Protein AF-A0A4Q4VJZ0-F1 (afdb_monomer_lite)

Structure (mmCIF, N/CA/C/O backbone):
data_AF-A0A4Q4VJZ0-F1
#
_entry.id   AF-A0A4Q4VJZ0-F1
#
loop_
_atom_site.group_PDB
_atom_site.id
_atom_site.type_symbol
_atom_site.label_atom_id
_atom_site.label_alt_id
_atom_site.label_comp_id
_atom_site.label_asym_id
_atom_site.label_entity_id
_atom_site.label_seq_id
_atom_site.pdbx_PDB_ins_code
_atom_site.Cartn_x
_atom_site.Cartn_y
_atom_site.Cartn_z
_atom_site.occupancy
_atom_site.B_iso_or_equiv
_atom_site.auth_seq_id
_atom_site.auth_comp_id
_atom_site.auth_asym_id
_atom_site.auth_atom_id
_atom_site.pdbx_PDB_model_num
ATOM 1 N N . MET A 1 1 ? 19.215 -9.468 17.886 1.00 50.19 1 MET A N 1
ATOM 2 C CA . MET A 1 1 ? 20.339 -9.297 16.937 1.00 50.19 1 MET A CA 1
ATOM 3 C C . MET A 1 1 ? 19.944 -9.729 15.526 1.00 50.19 1 MET A C 1
ATOM 5 O O . MET A 1 1 ? 20.348 -9.050 14.599 1.00 50.19 1 MET A O 1
ATOM 9 N N . GLU A 1 2 ? 19.084 -10.741 15.378 1.00 61.94 2 GLU A N 1
ATOM 10 C CA . GLU A 1 2 ? 18.532 -11.254 14.103 1.00 61.94 2 GLU A CA 1
ATOM 11 C C . GLU A 1 2 ? 18.002 -10.161 13.149 1.00 61.94 2 GLU A C 1
ATOM 13 O O . GLU A 1 2 ? 18.536 -9.968 12.063 1.00 61.94 2 GLU A O 1
ATOM 18 N N . ALA A 1 3 ? 17.083 -9.293 13.592 1.00 69.69 3 ALA A N 1
ATOM 19 C CA . ALA A 1 3 ? 16.514 -8.253 12.718 1.00 69.69 3 ALA A CA 1
ATOM 20 C C . ALA A 1 3 ? 17.548 -7.313 12.049 1.00 69.69 3 ALA A C 1
ATOM 22 O O . ALA A 1 3 ? 17.304 -6.815 10.951 1.00 69.69 3 ALA A O 1
ATOM 23 N N . LEU A 1 4 ? 18.707 -7.069 12.676 1.00 74.75 4 LEU A N 1
ATOM 24 C CA . LEU A 1 4 ? 19.765 -6.239 12.086 1.00 74.75 4 LEU A CA 1
ATOM 25 C C . LEU A 1 4 ? 20.526 -6.979 10.976 1.00 74.75 4 LEU A C 1
ATOM 27 O O . LEU A 1 4 ? 20.904 -6.349 9.987 1.00 74.75 4 LEU A O 1
ATOM 31 N N . ALA A 1 5 ? 20.710 -8.296 11.105 1.00 78.88 5 ALA A N 1
ATOM 32 C CA . ALA A 1 5 ? 21.347 -9.127 10.085 1.00 78.88 5 ALA A CA 1
ATOM 33 C C . ALA A 1 5 ? 20.472 -9.220 8.826 1.00 78.88 5 ALA A C 1
ATOM 35 O O . ALA A 1 5 ? 20.956 -8.971 7.721 1.00 78.88 5 ALA A O 1
ATOM 36 N N . ALA A 1 6 ? 19.164 -9.454 8.992 1.00 78.38 6 ALA A N 1
ATOM 37 C CA . ALA A 1 6 ? 18.200 -9.475 7.890 1.00 78.38 6 ALA A CA 1
ATOM 38 C C . ALA A 1 6 ? 18.147 -8.144 7.115 1.00 78.38 6 ALA A C 1
ATOM 40 O O . ALA A 1 6 ? 18.124 -8.123 5.880 1.00 78.38 6 ALA A O 1
ATOM 41 N N . VAL A 1 7 ? 18.157 -7.015 7.836 1.00 81.56 7 VAL A N 1
ATOM 42 C CA . VAL A 1 7 ? 18.164 -5.670 7.238 1.00 81.56 7 VAL A CA 1
ATOM 43 C C . VAL A 1 7 ? 19.480 -5.397 6.510 1.00 81.56 7 VAL A C 1
ATOM 45 O O . VAL A 1 7 ? 19.458 -4.878 5.394 1.00 81.56 7 VAL A O 1
ATOM 48 N N . SER A 1 8 ? 20.615 -5.782 7.102 1.00 83.62 8 SER A N 1
ATOM 49 C CA . SER A 1 8 ? 21.936 -5.655 6.476 1.00 83.62 8 SER A CA 1
ATOM 50 C C . SER A 1 8 ? 22.020 -6.455 5.171 1.00 83.62 8 SER A C 1
ATOM 52 O O . SER A 1 8 ? 22.362 -5.898 4.126 1.00 83.62 8 SER A O 1
ATOM 54 N N . LEU A 1 9 ? 21.598 -7.727 5.189 1.00 85.81 9 LEU A N 1
ATOM 55 C CA . LEU A 1 9 ? 21.562 -8.572 3.994 1.00 85.81 9 LEU A CA 1
ATOM 56 C C . LEU A 1 9 ? 20.649 -7.974 2.913 1.00 85.81 9 LEU A C 1
ATOM 58 O O . LEU A 1 9 ? 21.052 -7.863 1.756 1.00 85.81 9 LEU A O 1
ATOM 62 N N . SER A 1 10 ? 19.443 -7.542 3.289 1.00 85.81 10 SER A N 1
ATOM 63 C CA . SER A 1 10 ? 18.483 -6.930 2.361 1.00 85.81 10 SER A CA 1
ATOM 64 C C . SER A 1 10 ? 19.037 -5.658 1.710 1.00 85.81 10 SER A C 1
ATOM 66 O O . SER A 1 10 ? 18.861 -5.446 0.510 1.00 85.81 10 SER A O 1
ATOM 68 N N . SER A 1 11 ? 19.750 -4.831 2.482 1.00 85.50 11 SER A N 1
ATOM 69 C CA . SER A 1 11 ? 20.430 -3.630 1.986 1.00 85.50 11 SER A CA 1
ATOM 70 C C . SER A 1 11 ? 21.522 -3.979 0.971 1.00 85.50 11 SER A C 1
ATOM 72 O O . SER A 1 11 ? 21.558 -3.403 -0.117 1.00 85.50 11 SER A O 1
ATOM 74 N N . ASN A 1 12 ? 22.360 -4.973 1.276 1.00 86.06 12 ASN A N 1
ATOM 75 C CA . ASN A 1 12 ? 23.424 -5.426 0.377 1.00 86.06 12 ASN A CA 1
ATOM 76 C C . ASN A 1 12 ? 22.858 -6.002 -0.935 1.00 86.06 12 ASN A C 1
ATOM 78 O O . ASN A 1 12 ? 23.369 -5.694 -2.013 1.00 86.06 12 ASN A O 1
ATOM 82 N N . ILE A 1 13 ? 21.767 -6.778 -0.871 1.00 86.94 13 ILE A N 1
ATOM 83 C CA . ILE A 1 13 ? 21.063 -7.293 -2.059 1.00 86.94 13 ILE A CA 1
ATOM 84 C C . ILE A 1 13 ? 20.505 -6.137 -2.900 1.00 86.94 13 ILE A C 1
ATOM 86 O O . ILE A 1 13 ? 20.651 -6.138 -4.122 1.00 86.94 13 ILE A O 1
ATOM 90 N N . LEU A 1 14 ? 19.891 -5.129 -2.273 1.00 88.06 14 LEU A N 1
ATOM 91 C CA . LEU A 1 14 ? 19.344 -3.981 -2.995 1.00 88.06 14 LEU A CA 1
ATOM 92 C C . LEU A 1 14 ? 20.443 -3.180 -3.709 1.00 88.06 14 LEU A C 1
ATOM 94 O O . LEU A 1 14 ? 20.309 -2.894 -4.900 1.00 88.06 14 LEU A O 1
ATOM 98 N N . GLN A 1 15 ? 21.543 -2.877 -3.013 1.00 87.38 15 GLN A N 1
ATOM 99 C CA . GLN A 1 15 ? 22.700 -2.187 -3.596 1.00 87.38 15 GLN A CA 1
ATOM 100 C C . GLN A 1 15 ? 23.282 -2.972 -4.777 1.00 87.38 15 GLN A C 1
ATOM 102 O O . GLN A 1 15 ? 23.584 -2.392 -5.823 1.00 87.38 15 GLN A O 1
ATOM 107 N N . PHE A 1 16 ? 23.375 -4.300 -4.649 1.00 88.44 16 PHE A N 1
ATOM 108 C CA . PHE A 1 16 ? 23.812 -5.173 -5.735 1.00 88.44 16 PHE A CA 1
ATOM 109 C C . PHE A 1 16 ? 22.909 -5.045 -6.966 1.00 88.44 16 PHE A C 1
ATOM 111 O O . PHE A 1 16 ? 23.404 -4.876 -8.086 1.00 88.44 16 PHE A O 1
ATOM 118 N N . VAL A 1 17 ? 21.589 -5.113 -6.768 1.00 86.88 17 VAL A N 1
ATOM 119 C CA . VAL A 1 17 ? 20.608 -5.031 -7.857 1.00 86.88 17 VAL A CA 1
ATOM 120 C C . VAL A 1 17 ? 20.691 -3.679 -8.567 1.00 86.88 17 VAL A C 1
ATOM 122 O O . VAL A 1 17 ? 20.688 -3.627 -9.798 1.00 86.88 17 VAL A O 1
ATOM 125 N N . GLU A 1 18 ? 20.807 -2.583 -7.816 1.00 85.94 18 GLU A N 1
ATOM 126 C CA . GLU A 1 18 ? 20.895 -1.229 -8.373 1.00 85.94 18 GLU A CA 1
ATOM 127 C C . GLU A 1 18 ? 22.180 -1.003 -9.174 1.00 85.94 18 GLU A C 1
ATOM 129 O O . GLU A 1 18 ? 22.124 -0.491 -10.298 1.00 85.94 18 GLU A O 1
ATOM 134 N N . LEU A 1 19 ? 23.331 -1.426 -8.645 1.00 84.00 19 LEU A N 1
ATOM 135 C CA . LEU A 1 19 ? 24.601 -1.302 -9.360 1.00 84.00 19 LEU A CA 1
ATOM 136 C C . LEU A 1 19 ? 24.663 -2.191 -10.596 1.00 84.00 19 LEU A C 1
ATOM 138 O O . LEU A 1 19 ? 25.132 -1.740 -11.640 1.00 84.00 19 LEU A O 1
ATOM 142 N N . SER A 1 20 ? 24.156 -3.420 -10.513 1.00 82.50 20 SER A N 1
ATOM 143 C CA . SER A 1 20 ? 24.105 -4.326 -11.661 1.00 82.50 20 SER A CA 1
ATOM 144 C C . SER A 1 20 ? 23.205 -3.765 -12.763 1.00 82.50 20 SER A C 1
ATOM 146 O O . SER A 1 20 ? 23.587 -3.765 -13.931 1.00 82.50 20 SER A O 1
ATOM 148 N N . ALA A 1 21 ? 22.051 -3.190 -12.406 1.00 85.94 21 ALA A N 1
ATOM 149 C CA . ALA A 1 21 ? 21.174 -2.526 -13.367 1.00 85.94 21 ALA A CA 1
ATOM 150 C C . ALA A 1 21 ? 21.845 -1.300 -14.011 1.00 85.94 21 ALA A C 1
ATOM 152 O O . ALA A 1 21 ? 21.713 -1.084 -15.218 1.00 85.94 21 ALA A O 1
ATOM 153 N N . LYS A 1 22 ? 22.593 -0.506 -13.231 1.00 84.12 22 LYS A N 1
ATOM 154 C CA . LYS A 1 22 ? 23.374 0.624 -13.754 1.00 84.12 22 LYS A CA 1
ATOM 155 C C . LYS A 1 22 ? 24.447 0.147 -14.733 1.00 84.12 22 LYS A C 1
ATOM 157 O O . LYS A 1 22 ? 24.544 0.687 -15.829 1.00 84.12 22 LYS A O 1
ATOM 162 N N . LEU A 1 23 ? 25.190 -0.896 -14.372 1.00 82.25 23 LEU A N 1
ATOM 163 C CA . LEU A 1 23 ? 26.226 -1.485 -15.212 1.00 82.25 23 LEU A CA 1
ATOM 164 C C . LEU A 1 23 ? 25.656 -1.980 -16.554 1.00 82.25 23 LEU A C 1
ATOM 166 O O . LEU A 1 23 ? 26.215 -1.680 -17.611 1.00 82.25 23 LEU A O 1
ATOM 170 N N . VAL A 1 24 ? 24.522 -2.686 -16.523 1.00 83.00 24 VAL A N 1
ATOM 171 C CA . VAL A 1 24 ? 23.835 -3.167 -17.732 1.00 83.00 24 VAL A CA 1
ATOM 172 C C . VAL A 1 24 ? 23.391 -2.006 -18.625 1.00 83.00 24 VAL A C 1
ATOM 174 O O . VAL A 1 24 ? 23.601 -2.056 -19.838 1.00 83.00 24 VAL A O 1
ATOM 177 N N . ARG A 1 25 ? 22.834 -0.930 -18.049 1.00 82.25 25 ARG A N 1
ATOM 178 C CA . ARG A 1 25 ? 22.466 0.283 -18.805 1.00 82.25 25 ARG A CA 1
ATOM 179 C C . ARG A 1 25 ? 23.674 0.925 -19.474 1.00 82.25 25 ARG A C 1
ATOM 181 O O . ARG A 1 25 ? 23.635 1.154 -20.678 1.00 82.25 25 ARG A O 1
ATOM 188 N N . THR A 1 26 ? 24.758 1.128 -18.728 1.00 75.88 26 THR A N 1
ATOM 189 C CA . THR A 1 26 ? 25.993 1.725 -19.251 1.00 75.88 26 THR A CA 1
ATOM 190 C C . THR A 1 26 ? 26.566 0.917 -20.413 1.00 75.88 26 THR A C 1
ATOM 192 O O . THR A 1 26 ? 26.963 1.473 -21.434 1.00 75.88 26 THR A O 1
ATOM 195 N N . ALA A 1 27 ? 26.575 -0.411 -20.324 1.00 74.88 27 ALA A N 1
ATOM 196 C CA . ALA A 1 27 ? 27.044 -1.221 -21.440 1.00 74.88 27 ALA A CA 1
ATOM 197 C C . ALA A 1 27 ? 26.083 -1.233 -22.636 1.00 74.88 27 ALA A C 1
ATOM 199 O O . ALA A 1 27 ? 26.537 -1.298 -23.781 1.00 74.88 27 ALA A O 1
ATOM 200 N N . ASN A 1 28 ? 24.773 -1.134 -22.397 1.00 77.69 28 ASN A N 1
ATOM 201 C CA . ASN A 1 28 ? 23.796 -0.968 -23.468 1.00 77.69 28 ASN A CA 1
ATOM 202 C C . ASN A 1 28 ? 23.982 0.382 -24.193 1.00 77.69 28 ASN A C 1
ATOM 204 O O . ASN A 1 28 ? 23.945 0.439 -25.420 1.00 77.69 28 ASN A O 1
ATOM 208 N N . GLU A 1 29 ? 24.280 1.458 -23.466 1.00 75.12 29 GLU A N 1
ATOM 209 C CA . GLU A 1 29 ? 24.627 2.769 -24.036 1.00 75.12 29 GLU A CA 1
ATOM 210 C C . GLU A 1 29 ? 25.934 2.711 -24.847 1.00 75.12 29 GLU A C 1
ATOM 212 O O . GLU A 1 29 ? 25.980 3.164 -25.995 1.00 75.12 29 GLU A O 1
ATOM 217 N N . LEU A 1 30 ? 26.975 2.057 -24.312 1.00 67.31 30 LEU A N 1
ATOM 218 C CA . LEU A 1 30 ? 28.241 1.815 -25.020 1.00 67.31 30 LEU A CA 1
ATOM 219 C C . LEU A 1 30 ? 28.048 0.999 -26.307 1.00 67.31 30 LEU A C 1
ATOM 221 O O . LEU A 1 30 ? 28.764 1.201 -27.300 1.00 67.31 30 LEU A O 1
ATOM 225 N N . ARG A 1 31 ? 27.077 0.078 -26.323 1.00 67.88 31 ARG A N 1
ATOM 226 C CA . ARG A 1 31 ? 26.708 -0.697 -27.510 1.00 67.88 31 ARG A CA 1
ATOM 227 C C . ARG A 1 31 ? 26.110 0.182 -28.609 1.00 67.88 31 ARG A C 1
ATOM 229 O O . ARG A 1 31 ? 26.427 -0.057 -29.771 1.00 67.88 31 ARG A O 1
ATOM 236 N N . HIS A 1 32 ? 25.331 1.202 -28.257 1.00 69.62 32 HIS A N 1
ATOM 237 C CA . HIS A 1 32 ? 24.641 2.087 -29.202 1.00 69.62 32 HIS A CA 1
ATOM 238 C C . HIS A 1 32 ? 25.454 3.315 -29.661 1.00 69.62 32 HIS A C 1
ATOM 240 O O . HIS A 1 32 ? 24.898 4.222 -30.267 1.00 69.62 32 HIS A O 1
ATOM 246 N N . ASP A 1 33 ? 26.775 3.329 -29.435 1.00 58.53 33 ASP A N 1
ATOM 247 C CA . ASP A 1 33 ? 27.683 4.409 -29.866 1.00 58.53 33 ASP A CA 1
ATOM 248 C C . ASP A 1 33 ? 27.324 5.810 -29.333 1.00 58.53 33 ASP A C 1
ATOM 250 O O . ASP A 1 33 ? 27.749 6.822 -29.889 1.00 58.53 33 ASP A O 1
ATOM 254 N N . ALA A 1 34 ? 26.642 5.885 -28.188 1.00 55.28 34 ALA A N 1
ATOM 255 C CA . ALA A 1 34 ? 26.543 7.127 -27.435 1.00 55.28 34 ALA A CA 1
ATOM 256 C C . ALA A 1 34 ? 27.911 7.416 -26.793 1.00 55.28 34 ALA A C 1
ATOM 258 O O . ALA A 1 34 ? 28.272 6.858 -25.758 1.00 55.28 34 ALA A O 1
ATOM 259 N N . SER A 1 35 ? 28.726 8.246 -27.445 1.00 50.84 35 SER A N 1
ATOM 260 C CA . SER A 1 35 ? 29.947 8.804 -26.855 1.00 50.84 35 SER A CA 1
ATOM 261 C C . SER A 1 35 ? 29.572 9.810 -25.766 1.00 50.84 35 SER A C 1
ATOM 263 O O . SER A 1 35 ? 29.655 11.016 -25.972 1.00 50.84 35 SER A O 1
ATOM 265 N N . THR A 1 36 ? 29.134 9.327 -24.607 1.00 52.28 36 THR A N 1
ATOM 266 C CA . THR A 1 36 ? 28.997 10.150 -23.405 1.00 52.28 36 THR A CA 1
ATOM 267 C C . THR A 1 36 ? 30.333 10.179 -22.666 1.00 52.28 36 THR A C 1
ATOM 269 O O . THR A 1 36 ? 30.978 9.154 -22.423 1.00 52.28 36 THR A O 1
ATOM 272 N N . SER A 1 37 ? 30.776 11.389 -22.324 1.00 48.28 37 SER A N 1
ATOM 273 C CA . SER A 1 37 ? 32.026 11.698 -21.617 1.00 48.28 37 SER A CA 1
ATOM 274 C C . SER A 1 37 ? 32.080 11.186 -20.167 1.00 48.28 37 SER A C 1
ATOM 276 O O . SER A 1 37 ? 33.060 11.442 -19.472 1.00 48.28 37 SER A O 1
ATOM 278 N N . GLU A 1 38 ? 31.055 10.457 -19.716 1.00 53.19 38 GLU A N 1
ATOM 279 C CA . GLU A 1 38 ? 30.896 9.922 -18.355 1.00 53.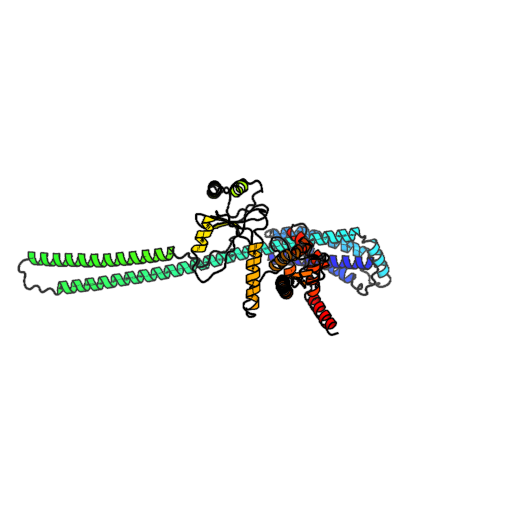19 38 GLU A CA 1
ATOM 280 C C . GLU A 1 38 ? 31.507 8.519 -18.159 1.00 53.19 38 GLU A C 1
ATOM 282 O O . GLU A 1 38 ? 31.554 8.002 -17.048 1.00 53.19 38 GLU A O 1
ATOM 287 N N . ASN A 1 39 ? 32.049 7.898 -19.209 1.00 52.66 39 ASN A N 1
ATOM 288 C CA . ASN A 1 39 ? 32.547 6.513 -19.184 1.00 52.66 39 ASN A CA 1
ATOM 289 C C . ASN A 1 39 ? 33.926 6.309 -18.508 1.00 52.66 39 ASN A C 1
ATOM 291 O O . ASN A 1 39 ? 34.631 5.341 -18.796 1.00 52.66 39 ASN A O 1
ATOM 295 N N . LYS A 1 40 ? 34.351 7.212 -17.616 1.00 54.72 40 LYS A N 1
ATOM 296 C CA . LYS A 1 40 ? 35.669 7.121 -16.955 1.00 54.72 40 LYS A CA 1
ATOM 297 C C . LYS A 1 40 ? 35.705 6.171 -15.750 1.00 54.72 40 LYS A C 1
ATOM 299 O O . LYS A 1 40 ? 36.790 5.747 -15.365 1.00 54.72 40 LYS A O 1
ATOM 304 N N . ASP A 1 41 ? 34.551 5.730 -15.250 1.00 64.62 41 ASP A N 1
ATOM 305 C CA . ASP A 1 41 ? 34.460 5.042 -13.952 1.00 64.62 41 ASP A CA 1
ATOM 306 C C . ASP A 1 41 ? 34.156 3.534 -14.036 1.00 64.62 41 ASP A C 1
ATOM 308 O O . ASP A 1 41 ? 33.715 2.928 -13.064 1.00 64.62 41 ASP A O 1
ATOM 312 N N . HIS A 1 42 ? 34.394 2.862 -15.167 1.00 65.06 42 HIS A N 1
ATOM 313 C CA . HIS A 1 42 ? 34.098 1.420 -15.275 1.00 65.06 42 HIS A CA 1
ATOM 314 C C . HIS A 1 42 ? 34.928 0.543 -14.329 1.00 65.06 42 HIS A C 1
ATOM 316 O O . HIS A 1 42 ? 34.425 -0.466 -13.836 1.00 65.06 42 HIS A O 1
ATOM 322 N N . ALA A 1 43 ? 36.177 0.933 -14.058 1.00 66.12 43 ALA A N 1
ATOM 323 C CA . ALA A 1 43 ? 37.013 0.261 -13.066 1.00 66.12 43 ALA A CA 1
ATOM 324 C C . ALA A 1 43 ? 36.428 0.421 -11.653 1.00 66.12 43 ALA A C 1
ATOM 326 O O . ALA A 1 43 ? 36.325 -0.562 -10.926 1.00 66.12 43 ALA A O 1
ATOM 327 N N . ALA A 1 44 ? 35.942 1.622 -11.319 1.00 73.81 44 ALA A N 1
ATOM 328 C CA . ALA A 1 44 ? 35.281 1.893 -10.045 1.00 73.81 44 ALA A CA 1
ATOM 329 C C . ALA A 1 44 ? 33.949 1.132 -9.911 1.00 73.81 44 ALA A C 1
ATOM 331 O O . ALA A 1 44 ? 33.642 0.612 -8.843 1.00 73.81 44 ALA A O 1
ATOM 332 N N . ILE A 1 45 ? 33.169 0.994 -10.992 1.00 71.62 45 ILE A N 1
ATOM 333 C CA . ILE A 1 45 ? 31.936 0.186 -10.986 1.00 71.62 45 ILE A CA 1
ATOM 334 C C . ILE A 1 45 ? 32.254 -1.298 -10.751 1.00 71.62 45 ILE A C 1
ATOM 336 O O . ILE A 1 45 ? 31.545 -1.955 -9.992 1.00 71.62 45 ILE A O 1
ATOM 340 N N . ALA A 1 46 ? 33.313 -1.831 -11.371 1.00 74.62 46 ALA A N 1
ATOM 341 C CA . ALA A 1 46 ? 33.731 -3.220 -11.178 1.00 74.62 46 ALA A CA 1
ATOM 342 C C . ALA A 1 46 ? 34.209 -3.490 -9.740 1.00 74.62 46 ALA A C 1
ATOM 344 O O . ALA A 1 46 ? 33.806 -4.484 -9.140 1.00 74.62 46 ALA A O 1
ATOM 345 N N . GLU A 1 47 ? 35.013 -2.586 -9.175 1.00 80.06 47 GLU A N 1
ATOM 346 C CA . GLU A 1 47 ? 35.484 -2.650 -7.784 1.00 80.06 47 GLU A CA 1
ATOM 347 C C . GLU A 1 47 ? 34.320 -2.562 -6.784 1.00 80.06 47 GLU A C 1
ATOM 349 O O . GLU A 1 47 ? 34.244 -3.323 -5.814 1.00 80.06 47 GLU A O 1
ATOM 354 N N . HIS A 1 48 ? 33.352 -1.684 -7.054 1.00 81.38 48 HIS A N 1
ATOM 355 C CA . HIS A 1 48 ? 32.168 -1.536 -6.216 1.00 81.38 48 HIS A CA 1
ATOM 356 C C . HIS A 1 48 ? 31.263 -2.778 -6.283 1.00 81.38 48 HIS A C 1
ATOM 358 O O . HIS A 1 48 ? 30.764 -3.237 -5.254 1.00 81.38 48 HIS A O 1
ATOM 364 N N . LEU A 1 49 ? 31.106 -3.376 -7.470 1.00 80.44 49 LEU A N 1
ATOM 365 C CA . LEU A 1 49 ? 30.372 -4.630 -7.646 1.00 80.44 49 LEU A CA 1
ATOM 366 C C . LEU A 1 49 ? 31.036 -5.784 -6.882 1.00 80.44 49 LEU A C 1
ATOM 368 O O . LEU A 1 49 ? 30.337 -6.564 -6.242 1.00 80.44 49 LEU A O 1
ATOM 372 N N . GLU A 1 50 ? 32.367 -5.881 -6.913 1.00 86.06 50 GLU A N 1
ATOM 373 C CA . GLU A 1 50 ? 33.131 -6.887 -6.162 1.00 86.06 50 GLU A CA 1
ATOM 374 C C . GLU A 1 50 ? 32.977 -6.699 -4.648 1.00 86.06 50 GLU A C 1
ATOM 376 O O . GLU A 1 50 ? 32.719 -7.664 -3.927 1.00 86.06 50 GLU A O 1
ATOM 381 N N . THR A 1 51 ? 33.034 -5.453 -4.173 1.00 88.44 51 THR A N 1
ATOM 382 C CA . THR A 1 51 ? 32.824 -5.110 -2.759 1.00 88.44 51 THR A CA 1
ATOM 383 C C . THR A 1 51 ? 31.441 -5.545 -2.276 1.00 88.44 51 THR A C 1
ATOM 385 O O . THR A 1 51 ? 31.325 -6.234 -1.261 1.00 88.44 51 THR A O 1
ATOM 388 N N . ILE A 1 52 ? 30.386 -5.210 -3.022 1.00 81.94 52 ILE A N 1
ATOM 389 C CA . ILE A 1 52 ? 29.016 -5.571 -2.643 1.00 81.94 52 ILE A CA 1
ATOM 390 C C . ILE A 1 52 ? 28.767 -7.072 -2.785 1.00 81.94 52 ILE A C 1
ATOM 392 O O . ILE A 1 52 ? 28.107 -7.654 -1.930 1.00 81.94 52 ILE A O 1
ATOM 396 N N . ALA A 1 53 ? 29.325 -7.732 -3.801 1.00 83.12 53 ALA A N 1
ATOM 397 C CA . ALA A 1 53 ? 29.223 -9.183 -3.947 1.00 83.12 53 ALA A CA 1
ATOM 398 C C . ALA A 1 53 ? 29.813 -9.923 -2.738 1.00 83.12 53 ALA A C 1
ATOM 400 O O . ALA A 1 53 ? 29.218 -10.881 -2.236 1.00 83.12 53 ALA A O 1
ATOM 401 N N . ASN A 1 54 ? 30.965 -9.452 -2.253 1.00 87.88 54 ASN A N 1
ATOM 402 C CA . ASN A 1 54 ? 31.596 -9.970 -1.046 1.00 87.88 54 ASN A CA 1
ATOM 403 C C . ASN A 1 54 ? 30.763 -9.653 0.201 1.00 87.88 54 ASN A C 1
ATOM 405 O O . ASN A 1 54 ? 30.621 -10.522 1.056 1.00 87.88 54 ASN A O 1
ATOM 409 N N . GLY A 1 55 ? 30.156 -8.464 0.272 1.00 86.19 55 GLY A N 1
ATOM 410 C CA . GLY A 1 55 ? 29.227 -8.086 1.339 1.00 86.19 55 GLY A CA 1
ATOM 411 C C . GLY A 1 55 ? 27.990 -8.986 1.405 1.00 86.19 55 GLY A C 1
ATOM 412 O O . GLY A 1 55 ? 27.689 -9.531 2.461 1.00 86.19 55 GLY A O 1
ATOM 413 N N . VAL A 1 56 ? 27.315 -9.224 0.272 1.00 84.50 56 VAL A N 1
ATOM 414 C CA . VAL A 1 56 ? 26.166 -10.147 0.179 1.00 84.50 56 VAL A CA 1
ATOM 415 C C . VAL A 1 56 ? 26.568 -11.553 0.626 1.00 84.50 56 VAL A C 1
ATOM 417 O O . VAL A 1 56 ? 25.849 -12.181 1.401 1.00 84.50 56 VAL A O 1
ATOM 420 N N . LYS A 1 57 ? 27.732 -12.037 0.177 1.00 89.50 57 LYS A N 1
ATOM 421 C CA . LYS A 1 57 ? 28.238 -13.363 0.545 1.00 89.50 57 LYS A CA 1
ATOM 422 C C . LYS A 1 57 ? 28.557 -13.470 2.038 1.00 89.50 57 LYS A C 1
ATOM 424 O O . LYS A 1 57 ? 28.165 -14.451 2.658 1.00 89.50 57 LYS A O 1
ATOM 429 N N . ALA A 1 58 ? 29.239 -12.477 2.608 1.00 88.38 58 ALA A N 1
ATOM 430 C CA . ALA A 1 58 ? 29.570 -12.449 4.029 1.00 88.38 58 ALA A CA 1
ATOM 431 C C . ALA A 1 58 ? 28.300 -12.433 4.892 1.00 88.38 58 ALA A C 1
ATOM 433 O O . ALA A 1 58 ? 28.163 -13.260 5.786 1.00 88.38 58 ALA A O 1
ATOM 434 N N . SER A 1 59 ? 27.327 -11.577 4.560 1.00 85.50 59 SER A N 1
ATOM 435 C CA . SER A 1 59 ? 26.046 -11.518 5.274 1.00 85.50 59 SER A CA 1
ATOM 436 C C . SER A 1 59 ? 25.249 -12.824 5.176 1.00 85.50 59 SER A C 1
ATOM 438 O O . SER A 1 59 ? 24.642 -13.243 6.156 1.00 85.50 59 SER A O 1
ATOM 440 N N . ALA A 1 60 ? 25.266 -13.500 4.022 1.00 86.81 60 ALA A N 1
ATOM 441 C CA . ALA A 1 60 ? 24.618 -14.804 3.873 1.00 86.81 60 ALA A CA 1
ATOM 442 C C . ALA A 1 60 ? 25.282 -15.880 4.754 1.00 86.81 60 ALA A C 1
ATOM 444 O O . ALA A 1 60 ? 24.588 -16.637 5.427 1.00 86.81 60 ALA A O 1
ATOM 445 N N . GLN A 1 61 ? 26.617 -15.900 4.809 1.00 88.50 61 GLN A N 1
ATOM 446 C CA . GLN A 1 61 ? 27.380 -16.837 5.642 1.00 88.50 61 GLN A CA 1
ATOM 447 C C . GLN A 1 61 ? 27.200 -16.582 7.146 1.00 88.50 61 GLN A C 1
ATOM 449 O O . GLN A 1 61 ? 27.154 -17.532 7.925 1.00 88.50 61 GLN A O 1
ATOM 454 N N . GLU A 1 62 ? 27.073 -15.319 7.563 1.00 86.38 62 GLU A N 1
ATOM 455 C CA . GLU A 1 62 ? 26.759 -14.957 8.952 1.00 86.38 62 GLU A CA 1
ATOM 456 C C . GLU A 1 62 ? 25.390 -15.501 9.382 1.00 86.38 62 GLU A C 1
ATOM 458 O O . GLU A 1 62 ? 25.259 -16.046 10.479 1.00 86.38 62 GLU A O 1
ATOM 463 N N . ILE A 1 63 ? 24.389 -15.406 8.502 1.00 82.44 63 ILE A N 1
ATOM 464 C CA . ILE A 1 63 ? 23.043 -15.936 8.748 1.00 82.44 63 ILE A CA 1
ATOM 465 C C . ILE A 1 63 ? 23.065 -17.468 8.792 1.00 82.44 63 ILE A C 1
ATOM 467 O O . ILE A 1 63 ? 22.482 -18.064 9.692 1.00 82.44 63 ILE A O 1
ATOM 471 N N . GLU A 1 64 ? 23.775 -18.120 7.872 1.00 83.62 64 GLU A N 1
ATOM 472 C CA . GLU A 1 64 ? 23.884 -19.583 7.830 1.00 83.62 64 GLU A CA 1
ATOM 473 C C . GLU A 1 64 ? 24.621 -20.153 9.060 1.00 83.62 64 GLU A C 1
ATOM 475 O O . GLU A 1 64 ? 24.216 -21.170 9.630 1.00 83.62 64 GLU A O 1
ATOM 480 N N . GLY A 1 65 ? 25.662 -19.457 9.533 1.00 82.50 65 GLY A N 1
ATOM 481 C CA . GLY A 1 65 ? 26.432 -19.828 10.722 1.00 82.50 65 GLY A CA 1
ATOM 482 C C . GLY A 1 65 ? 25.671 -19.680 12.045 1.00 82.50 65 GLY A C 1
ATOM 483 O O . GLY A 1 65 ? 25.987 -20.372 13.014 1.00 82.50 65 GLY A O 1
ATOM 484 N N . ALA A 1 66 ? 24.626 -18.850 12.100 1.00 80.75 66 ALA A N 1
ATOM 485 C CA . ALA A 1 66 ? 23.810 -18.604 13.297 1.00 80.75 66 ALA A CA 1
ATOM 486 C C . ALA A 1 66 ? 22.754 -19.705 13.585 1.00 80.75 66 ALA A C 1
ATOM 488 O O . ALA A 1 66 ? 21.764 -19.456 14.275 1.00 80.75 66 ALA A O 1
ATOM 489 N N . SER A 1 67 ? 22.988 -20.931 13.090 1.00 58.03 67 SER A N 1
ATOM 490 C CA . SER A 1 67 ? 22.090 -22.093 12.905 1.00 58.03 67 SER A CA 1
ATOM 491 C C . SER A 1 67 ? 21.050 -22.442 13.994 1.00 58.03 67 SER A C 1
ATOM 493 O O . SER A 1 67 ? 20.161 -23.247 13.710 1.00 58.03 67 SER A O 1
ATOM 495 N N . ALA A 1 68 ? 21.104 -21.897 15.210 1.00 67.69 68 ALA A N 1
ATOM 496 C CA . ALA A 1 68 ? 20.142 -22.201 16.275 1.00 67.69 68 ALA A CA 1
ATOM 497 C C . ALA A 1 68 ? 18.954 -21.219 16.374 1.00 67.69 68 ALA A C 1
ATOM 499 O O . ALA A 1 68 ? 17.941 -21.588 16.965 1.00 67.69 68 ALA A O 1
ATOM 500 N N . ALA A 1 69 ? 19.041 -20.009 15.804 1.00 71.62 69 ALA A N 1
ATOM 501 C CA . ALA A 1 69 ? 18.023 -18.961 15.999 1.00 71.62 69 ALA A CA 1
ATOM 502 C C . ALA A 1 69 ? 17.625 -18.192 14.722 1.00 71.62 69 ALA A C 1
ATOM 504 O O . ALA A 1 69 ? 16.979 -17.156 14.802 1.00 71.62 69 ALA A O 1
ATOM 505 N N . VAL A 1 70 ? 17.985 -18.695 13.538 1.00 75.44 70 VAL A N 1
ATOM 506 C CA . VAL A 1 70 ? 17.684 -18.010 12.270 1.00 75.44 70 VAL A CA 1
ATOM 507 C C . VAL A 1 70 ? 16.178 -17.991 12.023 1.00 75.44 70 VAL A C 1
ATOM 509 O O . VAL A 1 70 ? 15.543 -19.054 11.940 1.00 75.44 70 VAL A O 1
ATOM 512 N N . SER A 1 71 ? 15.620 -16.791 11.873 1.00 79.06 71 SER A N 1
ATOM 513 C CA . SER A 1 71 ? 14.194 -16.611 11.614 1.00 79.06 71 SER A CA 1
ATOM 514 C C . SER A 1 71 ? 13.824 -17.212 10.243 1.00 79.06 71 SER A C 1
ATOM 516 O O . SER A 1 71 ? 14.646 -17.254 9.320 1.00 79.06 71 SER A O 1
ATOM 518 N N . PRO A 1 72 ? 12.594 -17.725 10.063 1.00 80.06 72 PRO A N 1
ATOM 519 C CA . PRO A 1 72 ? 12.162 -18.261 8.773 1.00 80.06 72 PRO A CA 1
ATOM 520 C C . PRO A 1 72 ? 12.233 -17.215 7.647 1.00 80.06 72 PRO A C 1
ATOM 522 O O . PRO A 1 72 ? 12.468 -17.577 6.495 1.00 80.06 72 PRO A O 1
ATOM 525 N N . GLU A 1 73 ? 12.096 -15.930 7.975 1.00 79.38 73 GLU A N 1
ATOM 526 C CA . GLU A 1 73 ? 12.248 -14.817 7.038 1.00 79.38 73 GLU A CA 1
ATOM 527 C C . GLU A 1 73 ? 13.701 -14.661 6.556 1.00 79.38 73 GLU A C 1
ATOM 529 O O . GLU A 1 73 ? 13.938 -14.456 5.366 1.00 79.38 73 GLU A O 1
ATOM 534 N N . GLU A 1 74 ? 14.682 -14.827 7.445 1.00 81.69 74 GLU A N 1
ATOM 535 C CA . GLU A 1 74 ? 16.110 -14.797 7.099 1.00 81.69 74 GLU A CA 1
ATOM 536 C C . GLU A 1 74 ? 16.499 -15.970 6.195 1.00 81.69 74 GLU A C 1
ATOM 538 O O . GLU A 1 74 ? 17.216 -15.787 5.209 1.00 81.69 74 GLU A O 1
ATOM 543 N N . LYS A 1 75 ? 15.960 -17.166 6.467 1.00 86.06 75 LYS A N 1
ATOM 544 C CA . LYS A 1 75 ? 16.182 -18.349 5.618 1.00 86.06 75 LYS A CA 1
ATOM 545 C C . LYS A 1 75 ? 15.655 -18.159 4.202 1.00 86.06 75 LYS A C 1
ATOM 547 O O . LYS A 1 75 ? 16.231 -18.697 3.262 1.00 86.06 75 LYS A O 1
ATOM 552 N N . ALA A 1 76 ? 14.578 -17.398 4.044 1.00 87.19 76 ALA A N 1
ATOM 553 C CA . ALA A 1 76 ? 13.984 -17.149 2.740 1.00 87.19 76 ALA A CA 1
ATOM 554 C C . ALA A 1 76 ? 14.806 -16.162 1.883 1.00 87.19 76 ALA A C 1
ATOM 556 O O . ALA A 1 76 ? 14.742 -16.216 0.659 1.00 87.19 76 ALA A O 1
ATOM 557 N N . LEU A 1 77 ? 15.646 -15.322 2.504 1.00 88.12 77 LEU A N 1
ATOM 558 C CA . LEU A 1 77 ? 16.549 -14.403 1.797 1.00 88.12 77 LEU A CA 1
ATOM 559 C C . LEU A 1 77 ? 17.846 -15.063 1.301 1.00 88.12 77 LEU A C 1
ATOM 561 O O . LEU A 1 77 ? 18.467 -14.544 0.372 1.00 88.12 77 LEU A O 1
ATOM 565 N N . LEU A 1 78 ? 18.250 -16.200 1.877 1.00 90.94 78 LEU A N 1
ATOM 566 C CA . LEU A 1 78 ? 19.444 -16.950 1.465 1.00 90.94 78 LEU A CA 1
ATOM 567 C C . LEU A 1 78 ? 19.480 -17.290 -0.039 1.00 90.94 78 LEU A C 1
ATOM 569 O O . LEU A 1 78 ? 20.461 -16.922 -0.685 1.00 90.94 78 LEU A O 1
ATOM 573 N N . PRO A 1 79 ? 18.435 -17.882 -0.655 1.00 91.25 79 PRO A N 1
ATOM 574 C CA . PRO A 1 79 ? 18.461 -18.185 -2.089 1.00 91.25 79 PRO A CA 1
ATOM 575 C C . PRO A 1 79 ? 18.576 -16.928 -2.967 1.00 91.25 79 PRO A C 1
ATOM 577 O O . PRO A 1 79 ? 19.195 -16.963 -4.033 1.00 91.25 79 PRO A O 1
ATOM 580 N N . VAL A 1 80 ? 18.029 -15.790 -2.521 1.00 91.25 80 VAL A N 1
ATOM 581 C CA . VAL A 1 80 ? 18.178 -14.502 -3.221 1.00 91.25 80 VAL A CA 1
ATOM 582 C C . VAL A 1 80 ? 19.622 -14.011 -3.126 1.00 91.25 80 VAL A C 1
ATOM 584 O O . VAL A 1 80 ? 20.202 -13.595 -4.129 1.00 91.25 80 VAL A O 1
ATOM 587 N N . ALA A 1 81 ? 20.228 -14.096 -1.940 1.00 90.94 81 ALA A N 1
ATOM 588 C CA . ALA A 1 81 ? 21.619 -13.722 -1.709 1.00 90.94 81 ALA A CA 1
ATOM 589 C C . ALA A 1 81 ? 22.596 -14.578 -2.533 1.00 90.94 81 ALA A C 1
ATOM 591 O O . ALA A 1 81 ? 23.507 -14.043 -3.171 1.00 90.94 81 ALA A O 1
ATOM 592 N N . GLU A 1 82 ? 22.377 -15.893 -2.579 1.00 92.12 82 GLU A N 1
ATOM 593 C CA . GLU A 1 82 ? 23.139 -16.831 -3.406 1.00 92.12 82 GLU A CA 1
ATOM 594 C C . GLU A 1 82 ? 23.005 -16.503 -4.896 1.00 92.12 82 GLU A C 1
ATOM 596 O O . GLU A 1 82 ? 24.010 -16.411 -5.607 1.00 92.12 82 GLU A O 1
ATOM 601 N N . GLY A 1 83 ? 21.778 -16.246 -5.362 1.00 91.25 83 GLY A N 1
ATOM 602 C CA . GLY A 1 83 ? 21.503 -15.843 -6.740 1.00 91.25 83 GLY A CA 1
ATOM 603 C C . GLY A 1 83 ? 22.213 -14.544 -7.134 1.00 91.25 83 GLY A C 1
ATOM 604 O O . GLY A 1 83 ? 22.798 -14.465 -8.222 1.00 91.25 83 GLY A O 1
ATOM 605 N N . CYS A 1 84 ? 22.217 -13.553 -6.238 1.00 89.88 84 CYS A N 1
ATOM 606 C CA . CYS A 1 84 ? 22.956 -12.302 -6.399 1.00 89.88 84 CYS A CA 1
ATOM 607 C C . CYS A 1 84 ? 24.469 -12.536 -6.435 1.00 89.88 84 CYS A C 1
ATOM 609 O O . CYS A 1 84 ? 25.140 -12.018 -7.324 1.00 89.88 84 CYS A O 1
ATOM 611 N N . SER A 1 85 ? 25.013 -13.354 -5.529 1.00 89.75 85 SER A N 1
ATOM 612 C CA . SER A 1 85 ? 26.446 -13.675 -5.505 1.00 89.75 85 SER A CA 1
ATOM 613 C C . SER A 1 85 ? 26.894 -14.382 -6.787 1.00 89.75 85 SER A C 1
ATOM 615 O O . SER A 1 85 ? 27.922 -14.025 -7.365 1.00 89.75 85 SER A O 1
ATOM 617 N N . ALA A 1 86 ? 26.099 -15.335 -7.281 1.00 92.62 86 ALA A N 1
ATOM 618 C CA . ALA A 1 86 ? 26.364 -16.023 -8.540 1.00 92.62 86 ALA A CA 1
ATOM 619 C C . ALA A 1 86 ? 26.350 -15.049 -9.730 1.00 92.62 86 ALA A C 1
ATOM 621 O O . ALA A 1 86 ? 27.304 -15.014 -10.506 1.00 92.62 86 ALA A O 1
ATOM 622 N N . LEU A 1 87 ? 25.319 -14.198 -9.836 1.00 91.56 87 LEU A N 1
ATOM 623 C CA . LEU A 1 87 ? 25.244 -13.188 -10.897 1.00 91.56 87 LEU A CA 1
ATOM 624 C C . LEU A 1 87 ? 26.410 -12.192 -10.819 1.00 91.56 87 LEU A C 1
ATOM 626 O O . LEU A 1 87 ? 26.973 -11.822 -11.847 1.00 91.56 87 LEU A O 1
ATOM 630 N N . ALA A 1 88 ? 26.805 -11.777 -9.615 1.00 89.19 88 ALA A N 1
ATOM 631 C CA . ALA A 1 88 ? 27.939 -10.884 -9.421 1.00 89.19 88 ALA A CA 1
ATOM 632 C C . ALA A 1 88 ? 29.242 -11.496 -9.945 1.00 89.19 88 ALA A C 1
ATOM 634 O O . ALA A 1 88 ? 30.014 -10.828 -10.632 1.00 89.19 88 ALA A O 1
ATOM 635 N N . GLN A 1 89 ? 29.481 -12.776 -9.652 1.00 90.00 89 GLN A N 1
ATOM 636 C CA . GLN A 1 89 ? 30.653 -13.497 -10.142 1.00 90.00 89 GLN A CA 1
ATOM 637 C C . GLN A 1 89 ? 30.641 -13.626 -11.669 1.00 90.00 89 GLN A C 1
ATOM 639 O O . GLN A 1 89 ? 31.690 -13.450 -12.292 1.00 90.00 89 GLN A O 1
ATOM 644 N N . ASP A 1 90 ? 29.479 -13.881 -12.275 1.00 89.75 90 ASP A N 1
ATOM 645 C CA . ASP A 1 90 ? 29.324 -13.924 -13.733 1.00 89.75 90 ASP A CA 1
ATOM 646 C C . ASP A 1 90 ? 29.665 -12.564 -14.367 1.00 89.75 90 ASP A C 1
ATOM 648 O O . ASP A 1 90 ? 30.496 -12.491 -15.278 1.00 89.75 90 ASP A O 1
ATOM 652 N N . LEU A 1 91 ? 29.111 -11.474 -13.824 1.00 85.81 91 LEU A N 1
ATOM 653 C CA . LEU A 1 91 ? 29.392 -10.104 -14.267 1.00 85.81 91 LEU A CA 1
ATOM 654 C C . LEU A 1 91 ? 30.878 -9.746 -14.115 1.00 85.81 91 LEU A C 1
ATOM 656 O O . LEU A 1 91 ? 31.486 -9.204 -15.038 1.00 85.81 91 LEU A O 1
ATOM 660 N N . LEU A 1 92 ? 31.502 -10.089 -12.984 1.00 85.38 92 LEU A N 1
ATOM 661 C CA . LEU A 1 92 ? 32.928 -9.842 -12.747 1.00 85.38 92 LEU A CA 1
ATOM 662 C C . LEU A 1 92 ? 33.821 -10.643 -13.698 1.00 85.38 92 LEU A C 1
ATOM 664 O O . LEU A 1 92 ? 34.816 -10.108 -14.189 1.00 85.38 92 LEU A O 1
ATOM 668 N N . ARG A 1 93 ? 33.482 -11.905 -13.995 1.00 86.62 93 ARG A N 1
ATOM 669 C CA . ARG A 1 93 ? 34.205 -12.715 -14.993 1.00 86.62 93 ARG A CA 1
ATOM 670 C C . ARG A 1 93 ? 34.142 -12.061 -16.370 1.00 86.62 93 ARG A C 1
ATOM 672 O O . ARG A 1 93 ? 35.171 -11.960 -17.038 1.00 86.62 93 ARG A O 1
ATOM 679 N N . GLN A 1 94 ? 32.970 -11.567 -16.764 1.00 83.06 94 GLN A N 1
ATOM 680 C CA . GLN A 1 94 ? 32.780 -10.874 -18.039 1.00 83.06 94 GLN A CA 1
ATOM 681 C C . GLN A 1 94 ? 33.555 -9.545 -18.091 1.00 83.06 94 GLN A C 1
ATOM 683 O O . GLN A 1 94 ? 34.254 -9.275 -19.067 1.00 83.06 94 GLN A O 1
ATOM 688 N N . LEU A 1 95 ? 33.530 -8.748 -17.019 1.00 77.88 95 LEU A N 1
ATOM 689 C CA . LEU A 1 95 ? 34.299 -7.500 -16.922 1.00 77.88 95 LEU A CA 1
ATOM 690 C C . LEU A 1 95 ? 35.819 -7.733 -16.947 1.00 77.88 95 LEU A C 1
ATOM 692 O O . LEU A 1 95 ? 36.550 -6.987 -17.606 1.00 77.88 95 LEU A O 1
ATOM 696 N N . LYS A 1 96 ? 36.307 -8.786 -16.278 1.00 79.88 96 LYS A N 1
ATOM 697 C CA . LYS A 1 96 ? 37.728 -9.175 -16.286 1.00 79.88 96 LYS A CA 1
ATOM 698 C C . LYS A 1 96 ? 38.167 -9.644 -17.679 1.00 79.88 96 LYS A C 1
ATOM 700 O O . LYS A 1 96 ? 39.229 -9.226 -18.140 1.00 79.88 96 LYS A O 1
ATOM 705 N N . ALA A 1 97 ? 37.334 -10.408 -18.391 1.00 77.31 97 ALA A N 1
ATOM 706 C CA . ALA A 1 97 ? 37.586 -10.797 -19.784 1.00 77.31 97 ALA A CA 1
ATOM 707 C C . ALA A 1 97 ? 37.678 -9.587 -20.739 1.00 77.31 97 ALA A C 1
ATOM 709 O O . ALA A 1 97 ? 38.436 -9.614 -21.709 1.00 77.31 97 ALA A O 1
ATOM 710 N N . CYS A 1 98 ? 36.983 -8.489 -20.425 1.00 67.25 98 CYS A N 1
ATOM 711 C CA . CYS A 1 98 ? 37.068 -7.222 -21.157 1.00 67.25 98 CYS A CA 1
ATOM 712 C C . CYS A 1 98 ? 38.340 -6.398 -20.865 1.00 67.25 98 CYS A C 1
ATOM 714 O O . CYS A 1 98 ? 38.588 -5.406 -21.553 1.00 67.25 98 CYS A O 1
ATOM 716 N N . GLY A 1 99 ? 39.164 -6.791 -19.885 1.00 62.28 99 GLY A N 1
ATOM 717 C CA . GLY A 1 99 ? 40.446 -6.142 -19.586 1.00 62.28 99 GLY A CA 1
ATOM 718 C C . GLY A 1 99 ? 40.346 -4.817 -18.818 1.00 62.28 99 GLY A C 1
ATOM 719 O O . GLY A 1 99 ? 41.258 -3.996 -18.913 1.00 62.28 99 GLY A O 1
ATOM 720 N N . VAL A 1 100 ? 39.272 -4.607 -18.047 1.00 60.25 100 VAL A N 1
ATOM 721 C CA . VAL A 1 100 ? 38.941 -3.351 -17.329 1.00 60.25 100 VAL A CA 1
ATOM 722 C C . VAL A 1 100 ? 39.893 -3.020 -16.145 1.00 60.25 100 VAL A C 1
ATOM 724 O O . VAL A 1 100 ? 39.724 -2.006 -15.484 1.00 60.25 100 VAL A O 1
ATOM 727 N N . GLY A 1 101 ? 40.955 -3.802 -15.897 1.00 49.66 101 GLY A N 1
ATOM 728 C CA . GLY A 1 101 ? 41.812 -3.688 -14.697 1.00 49.66 101 GLY A CA 1
ATOM 729 C C . GLY A 1 101 ? 43.276 -3.248 -14.882 1.00 49.66 101 GLY A C 1
ATOM 730 O O . GLY A 1 101 ? 44.059 -3.409 -13.954 1.00 49.66 101 GLY A O 1
ATOM 731 N N . ALA A 1 102 ? 43.705 -2.743 -16.046 1.00 50.97 102 ALA A N 1
ATOM 732 C CA . ALA A 1 102 ? 45.120 -2.409 -16.293 1.00 50.97 102 ALA A CA 1
ATOM 733 C C . ALA A 1 102 ? 45.327 -0.942 -16.717 1.00 50.97 102 ALA A C 1
ATOM 735 O O . ALA A 1 102 ? 44.686 -0.479 -17.656 1.00 50.97 102 ALA A O 1
ATOM 736 N N . GLN A 1 103 ? 46.279 -0.253 -16.071 1.00 53.72 103 GLN A N 1
ATOM 737 C CA . GLN A 1 103 ? 46.591 1.196 -16.110 1.00 53.72 103 GLN A CA 1
ATOM 738 C C . GLN A 1 103 ? 46.932 1.847 -17.486 1.00 53.72 103 GLN A C 1
ATOM 740 O O . GLN A 1 103 ? 47.529 2.917 -17.530 1.00 53.72 103 GLN A O 1
ATOM 745 N N . GLN A 1 104 ? 46.567 1.275 -18.637 1.00 53.12 104 GLN A N 1
ATOM 746 C CA . GLN A 1 104 ? 46.786 1.891 -19.961 1.00 53.12 104 GLN A CA 1
ATOM 747 C C . GLN A 1 104 ? 45.455 2.287 -20.620 1.00 53.12 104 GLN A C 1
ATOM 749 O O . GLN A 1 104 ? 44.854 1.492 -21.344 1.00 53.12 104 GLN A O 1
ATOM 754 N N . ALA A 1 105 ? 45.014 3.525 -20.372 1.00 53.00 105 ALA A N 1
ATOM 755 C CA . ALA A 1 105 ? 43.639 3.988 -20.579 1.00 53.00 105 ALA A CA 1
ATOM 756 C C . ALA A 1 105 ? 43.188 4.153 -22.053 1.00 53.00 105 ALA A C 1
ATOM 758 O O . ALA A 1 105 ? 42.122 3.663 -22.417 1.00 53.00 105 ALA A O 1
ATOM 759 N N . ASP A 1 106 ? 43.983 4.747 -22.949 1.00 55.72 106 ASP A N 1
ATOM 760 C CA . ASP A 1 106 ? 43.389 5.281 -24.196 1.00 55.72 106 ASP A CA 1
ATOM 761 C C . ASP A 1 106 ? 43.254 4.284 -25.361 1.00 55.72 106 ASP A C 1
ATOM 763 O O . ASP A 1 106 ? 42.237 4.250 -26.056 1.00 55.72 106 ASP A O 1
ATOM 767 N N . LYS A 1 107 ? 44.242 3.408 -25.592 1.00 57.19 107 LYS A N 1
ATOM 768 C CA . LYS A 1 107 ? 44.171 2.421 -26.697 1.00 57.19 107 LYS A CA 1
ATOM 769 C C . LYS A 1 107 ? 43.406 1.148 -26.320 1.00 57.19 107 LYS A C 1
ATOM 771 O O . LYS A 1 107 ? 43.003 0.392 -27.209 1.00 57.19 107 LYS A O 1
ATOM 776 N N . ARG A 1 108 ? 43.206 0.897 -25.020 1.00 55.75 108 ARG A N 1
ATOM 777 C CA . ARG A 1 108 ? 42.458 -0.263 -24.512 1.00 55.75 108 ARG A CA 1
ATOM 778 C C . ARG A 1 108 ? 40.980 0.022 -24.355 1.00 55.75 108 ARG A C 1
ATOM 780 O O . ARG A 1 108 ? 40.221 -0.901 -24.593 1.00 55.75 108 ARG A O 1
ATOM 787 N N . PHE A 1 109 ? 40.554 1.255 -24.081 1.00 57.59 109 PHE A N 1
ATOM 788 C CA . PHE A 1 109 ? 39.128 1.584 -24.005 1.00 57.59 109 PHE A CA 1
ATOM 789 C C . PHE A 1 109 ? 38.386 1.248 -25.306 1.00 57.59 109 PHE A C 1
ATOM 791 O O . PHE A 1 109 ? 37.358 0.584 -25.278 1.00 57.59 109 PHE A O 1
ATOM 798 N N . ASN A 1 110 ? 38.966 1.568 -26.468 1.00 59.38 110 ASN A N 1
ATOM 799 C CA . ASN A 1 110 ? 38.391 1.176 -27.759 1.00 59.38 110 ASN A CA 1
ATOM 800 C C . ASN A 1 110 ? 38.382 -0.347 -27.989 1.00 59.38 110 ASN A C 1
ATOM 802 O O . ASN A 1 110 ? 37.531 -0.843 -28.723 1.00 59.38 110 ASN A O 1
ATOM 806 N N . ARG A 1 111 ? 39.288 -1.108 -27.353 1.00 59.41 111 ARG A N 1
ATOM 807 C CA . ARG A 1 111 ? 39.234 -2.580 -27.351 1.00 59.41 111 ARG A CA 1
ATOM 808 C C . ARG A 1 111 ? 38.196 -3.094 -26.361 1.00 59.41 111 ARG A C 1
ATOM 810 O O . ARG A 1 111 ? 37.399 -3.916 -26.764 1.00 59.41 111 ARG A O 1
ATOM 817 N N . ALA A 1 112 ? 38.138 -2.567 -25.141 1.00 55.62 112 ALA A N 1
ATOM 818 C CA . ALA A 1 112 ? 37.164 -2.918 -24.113 1.00 55.62 112 ALA A CA 1
ATOM 819 C C . ALA A 1 112 ? 35.733 -2.600 -24.561 1.00 55.62 112 ALA A C 1
ATOM 821 O O . ALA A 1 112 ? 34.867 -3.450 -24.432 1.00 55.62 112 ALA A O 1
ATOM 822 N N . LYS A 1 113 ? 35.490 -1.447 -25.195 1.00 62.75 113 LYS A N 1
ATOM 823 C CA . LYS A 1 113 ? 34.217 -1.095 -25.845 1.00 62.75 113 LYS A CA 1
ATOM 824 C C . LYS A 1 113 ? 33.855 -2.101 -26.940 1.00 62.75 113 LYS A C 1
ATOM 826 O O . LYS A 1 113 ? 32.705 -2.515 -27.039 1.00 62.75 113 LYS A O 1
ATOM 831 N N . ARG A 1 114 ? 34.835 -2.533 -27.744 1.00 63.97 114 ARG A N 1
ATOM 832 C CA . ARG A 1 114 ? 34.640 -3.539 -28.801 1.00 63.97 114 ARG A CA 1
ATOM 833 C C . ARG A 1 114 ? 34.391 -4.937 -28.218 1.00 63.97 114 ARG A C 1
ATOM 835 O O . ARG A 1 114 ? 33.536 -5.644 -28.730 1.00 63.97 114 ARG A O 1
ATOM 842 N N . THR A 1 115 ? 35.057 -5.301 -27.123 1.00 59.53 115 THR A N 1
ATOM 843 C CA . THR A 1 115 ? 34.878 -6.574 -26.413 1.00 59.53 115 THR A CA 1
ATOM 844 C C . THR A 1 115 ? 33.553 -6.612 -25.653 1.00 59.53 115 THR A C 1
ATOM 846 O O . THR A 1 115 ? 32.823 -7.576 -25.812 1.00 59.53 115 THR A O 1
ATOM 849 N N . LEU A 1 116 ? 33.169 -5.551 -24.935 1.00 64.31 116 LEU A N 1
ATOM 850 C CA . LEU A 1 116 ? 31.858 -5.414 -24.283 1.00 64.31 116 LEU A CA 1
ATOM 851 C C . LEU A 1 116 ? 30.720 -5.489 -25.303 1.00 64.31 116 LEU A C 1
ATOM 853 O O . LEU A 1 116 ? 29.729 -6.173 -25.070 1.00 64.31 116 LEU A O 1
ATOM 857 N N . ARG A 1 117 ? 30.893 -4.852 -26.468 1.00 65.94 117 ARG A N 1
ATOM 858 C CA . ARG A 1 117 ? 29.941 -4.927 -27.584 1.00 65.94 117 ARG A CA 1
ATOM 859 C C . ARG A 1 117 ? 29.828 -6.341 -28.175 1.00 65.94 117 ARG A C 1
ATOM 861 O O . ARG A 1 117 ? 28.756 -6.691 -28.659 1.00 65.94 117 ARG A O 1
ATOM 868 N N . CYS A 1 118 ? 30.902 -7.133 -28.146 1.00 61.09 118 CYS A N 1
ATOM 869 C CA . CYS A 1 118 ? 30.899 -8.526 -28.607 1.00 61.09 118 CYS A CA 1
ATOM 870 C C . CYS A 1 118 ? 30.422 -9.521 -27.541 1.00 61.09 118 CYS A C 1
ATOM 872 O O . CYS A 1 118 ? 29.852 -10.545 -27.904 1.00 61.09 118 CYS A O 1
ATOM 874 N N . MET A 1 119 ? 30.665 -9.243 -26.258 1.00 63.00 119 MET A N 1
ATOM 875 C CA . MET A 1 119 ? 30.279 -10.117 -25.155 1.00 63.00 119 MET A CA 1
ATOM 876 C C . MET A 1 119 ? 28.798 -9.943 -24.833 1.00 63.00 119 MET A C 1
ATOM 878 O O . MET A 1 119 ? 28.062 -10.907 -24.940 1.00 63.00 119 MET A O 1
ATOM 882 N N . TRP A 1 120 ? 28.317 -8.721 -24.585 1.00 76.62 120 TRP A N 1
ATOM 883 C CA . TRP A 1 120 ? 26.909 -8.494 -24.244 1.00 76.62 120 TRP A CA 1
ATOM 884 C C . TRP A 1 120 ? 26.025 -8.371 -25.474 1.00 76.62 120 TRP A C 1
ATOM 886 O O . TRP A 1 120 ? 25.626 -7.289 -25.925 1.00 76.62 120 TRP A O 1
ATOM 896 N N . ASN A 1 121 ? 25.685 -9.536 -26.017 1.00 80.31 121 ASN A N 1
ATOM 897 C CA . ASN A 1 121 ? 24.589 -9.640 -26.962 1.00 80.31 121 ASN A CA 1
ATOM 898 C C . ASN A 1 121 ? 23.258 -9.253 -26.276 1.00 80.31 121 ASN A C 1
ATOM 900 O O . ASN A 1 121 ? 23.132 -9.209 -25.053 1.00 80.31 121 ASN A O 1
ATOM 904 N N . LYS A 1 122 ? 22.241 -8.923 -27.084 1.00 79.94 122 LYS A N 1
ATOM 905 C CA . LYS A 1 122 ? 20.947 -8.434 -26.566 1.00 79.94 122 LYS A CA 1
ATOM 906 C C . LYS A 1 122 ? 20.314 -9.448 -25.604 1.00 79.94 122 LYS A C 1
ATOM 908 O O . LYS A 1 122 ? 19.758 -9.056 -24.590 1.00 79.94 122 LYS A O 1
ATOM 913 N N . ARG A 1 123 ? 20.466 -10.736 -25.912 1.00 85.12 123 ARG A N 1
ATOM 914 C CA . ARG A 1 123 ? 19.917 -11.838 -25.127 1.00 85.12 123 ARG A CA 1
ATOM 915 C C . ARG A 1 123 ? 20.528 -11.902 -23.726 1.00 85.12 123 ARG A C 1
ATOM 917 O O . ARG A 1 123 ? 19.778 -12.052 -22.776 1.00 85.12 123 ARG A O 1
ATOM 924 N N . GLU A 1 124 ? 21.841 -11.744 -23.591 1.00 85.12 124 GLU A N 1
ATOM 925 C CA . GLU A 1 124 ? 22.517 -11.723 -22.286 1.00 85.12 124 GLU A CA 1
ATOM 926 C C . GLU A 1 124 ? 22.096 -10.518 -21.442 1.00 85.12 124 GLU A C 1
ATOM 928 O O . GLU A 1 124 ? 21.845 -10.660 -20.249 1.00 85.12 124 GLU A O 1
ATOM 933 N N . ILE A 1 125 ? 21.955 -9.340 -22.060 1.00 83.94 125 ILE A N 1
ATOM 934 C CA . ILE A 1 125 ? 21.442 -8.143 -21.377 1.00 83.94 125 ILE A CA 1
ATOM 935 C C . ILE A 1 125 ? 20.014 -8.382 -20.871 1.00 83.94 125 ILE A C 1
ATOM 937 O O . ILE A 1 125 ? 19.709 -8.079 -19.717 1.00 83.94 125 ILE A O 1
ATOM 941 N N . ASP A 1 126 ? 19.148 -8.937 -21.718 1.00 84.25 126 ASP A N 1
ATOM 942 C CA . ASP A 1 126 ? 17.760 -9.239 -21.367 1.00 84.25 126 ASP A CA 1
ATOM 943 C C . ASP A 1 126 ? 17.685 -10.312 -20.262 1.00 84.25 126 ASP A C 1
ATOM 945 O O . ASP A 1 126 ? 16.881 -10.194 -19.336 1.00 84.25 126 ASP A O 1
ATOM 949 N N . GLU A 1 127 ? 18.563 -11.317 -20.293 1.00 91.69 127 GLU A N 1
ATOM 950 C CA . GLU A 1 127 ? 18.669 -12.360 -19.267 1.00 91.69 127 GLU A CA 1
ATOM 951 C C . GLU A 1 127 ? 19.135 -11.798 -17.916 1.00 91.69 127 GLU A C 1
ATOM 953 O O . GLU A 1 127 ? 18.505 -12.060 -16.889 1.00 91.69 127 GLU A O 1
ATOM 958 N N . ILE A 1 128 ? 20.188 -10.972 -17.905 1.00 89.31 128 ILE A N 1
ATOM 959 C CA . ILE A 1 128 ? 20.671 -10.306 -16.687 1.00 89.31 128 ILE A CA 1
ATOM 960 C C . ILE A 1 128 ? 19.575 -9.398 -16.122 1.00 89.31 128 ILE A C 1
ATOM 962 O O . ILE A 1 128 ? 19.292 -9.457 -14.927 1.00 89.31 128 ILE A O 1
ATOM 966 N N . ASN A 1 129 ? 18.906 -8.603 -16.964 1.00 87.50 129 ASN A N 1
ATOM 967 C CA . ASN A 1 129 ? 17.789 -7.762 -16.532 1.00 87.50 129 ASN A CA 1
ATOM 968 C C . ASN A 1 129 ? 16.647 -8.592 -15.937 1.00 87.50 129 ASN A C 1
ATOM 970 O O . ASN A 1 129 ? 16.112 -8.223 -14.895 1.00 87.50 129 ASN A O 1
ATOM 974 N N . THR A 1 130 ? 16.306 -9.724 -16.553 1.00 91.69 130 THR A N 1
ATOM 975 C CA . THR A 1 130 ? 15.270 -10.635 -16.046 1.00 91.69 130 THR A CA 1
ATOM 976 C C . THR A 1 130 ? 15.645 -11.182 -14.667 1.00 91.69 130 THR A C 1
ATOM 978 O O . THR A 1 130 ? 14.829 -11.135 -13.748 1.00 91.69 130 THR A O 1
ATOM 981 N N . ARG A 1 131 ? 16.901 -11.616 -14.475 1.00 92.94 131 ARG A N 1
ATOM 982 C CA . ARG A 1 131 ? 17.411 -12.069 -13.166 1.00 92.94 131 ARG A CA 1
ATOM 983 C C . ARG A 1 131 ? 17.376 -10.951 -12.118 1.00 92.94 131 ARG A C 1
ATOM 985 O O . ARG A 1 131 ? 16.941 -11.183 -10.995 1.00 92.94 131 ARG A O 1
ATOM 992 N N . LEU A 1 132 ? 17.775 -9.730 -12.477 1.00 88.00 132 LEU A N 1
ATOM 993 C CA . LEU A 1 132 ? 17.734 -8.576 -11.570 1.00 88.00 132 LEU A CA 1
ATOM 994 C C . LEU A 1 132 ? 16.304 -8.193 -11.170 1.00 88.00 132 LEU A C 1
ATOM 996 O O . LEU A 1 132 ? 16.064 -7.872 -10.006 1.00 88.00 132 LEU A O 1
ATOM 1000 N N . GLN A 1 133 ? 15.350 -8.251 -12.104 1.00 88.56 133 GLN A N 1
ATOM 1001 C CA . GLN A 1 133 ? 13.934 -8.020 -11.803 1.00 88.56 133 GLN A CA 1
ATOM 1002 C C . GLN A 1 133 ? 13.358 -9.106 -10.896 1.00 88.56 133 GLN A C 1
ATOM 1004 O O . GLN A 1 133 ? 12.607 -8.791 -9.971 1.00 88.56 133 GLN A O 1
ATOM 1009 N N . TYR A 1 134 ? 13.753 -10.363 -11.109 1.00 92.94 134 TYR A N 1
ATOM 1010 C CA . TYR A 1 134 ? 13.401 -11.464 -10.219 1.00 92.94 134 TYR A CA 1
ATOM 1011 C C . TYR A 1 134 ? 13.908 -11.210 -8.791 1.00 92.94 134 TYR A C 1
ATOM 1013 O O . TYR A 1 134 ? 13.105 -11.191 -7.862 1.00 92.94 134 TYR A O 1
ATOM 1021 N N . PHE A 1 135 ? 15.197 -10.889 -8.609 1.00 90.31 135 PHE A N 1
ATOM 1022 C CA . PHE A 1 135 ? 15.753 -10.589 -7.279 1.00 90.31 135 PHE A CA 1
ATOM 1023 C C . PHE A 1 135 ? 15.071 -9.394 -6.606 1.00 90.31 135 PHE A C 1
ATOM 1025 O O . PHE A 1 135 ? 14.800 -9.433 -5.408 1.00 90.31 135 PHE A O 1
ATOM 1032 N N . ARG A 1 136 ? 14.752 -8.341 -7.369 1.00 88.56 136 ARG A N 1
ATOM 1033 C CA . ARG A 1 136 ? 14.026 -7.170 -6.856 1.00 88.56 136 ARG A CA 1
ATOM 1034 C C . ARG A 1 136 ? 12.618 -7.529 -6.382 1.00 88.56 136 ARG A C 1
ATOM 1036 O O . ARG A 1 136 ? 12.185 -7.027 -5.346 1.00 88.56 136 ARG A O 1
ATOM 1043 N N . SER A 1 137 ? 11.918 -8.367 -7.141 1.00 90.06 137 SER A N 1
ATOM 1044 C CA . SER A 1 137 ? 10.557 -8.808 -6.823 1.00 90.06 137 SER A CA 1
ATOM 1045 C C . SER A 1 137 ? 10.544 -9.680 -5.570 1.00 90.06 137 SER A C 1
ATOM 1047 O O . SER A 1 137 ? 9.751 -9.428 -4.664 1.00 90.06 137 SER A O 1
ATOM 1049 N N . GLU A 1 138 ? 11.478 -10.627 -5.478 1.00 89.75 138 GLU A N 1
ATOM 1050 C CA . GLU A 1 138 ? 11.604 -11.530 -4.332 1.00 89.75 138 GLU A CA 1
ATOM 1051 C C . GLU A 1 138 ? 11.988 -10.768 -3.055 1.00 89.75 138 GLU A C 1
ATOM 1053 O O . GLU A 1 138 ? 11.346 -10.909 -2.013 1.00 89.75 138 GLU A O 1
ATOM 1058 N N . LEU A 1 139 ? 12.961 -9.851 -3.145 1.00 88.62 139 LEU A N 1
ATOM 1059 C CA . LEU A 1 139 ? 13.331 -8.976 -2.029 1.00 88.62 139 LEU A CA 1
ATOM 1060 C C . LEU A 1 139 ? 12.150 -8.101 -1.578 1.00 88.62 139 LEU A C 1
ATOM 1062 O O . LEU A 1 139 ? 11.898 -7.959 -0.380 1.00 88.62 139 LEU A O 1
ATOM 1066 N N . GLY A 1 140 ? 11.407 -7.527 -2.530 1.00 84.75 140 GLY A N 1
ATOM 1067 C CA . GLY A 1 140 ? 10.217 -6.724 -2.246 1.00 84.75 140 GLY A CA 1
ATOM 1068 C C . GLY A 1 140 ? 9.123 -7.523 -1.533 1.00 84.75 140 GLY A C 1
ATOM 1069 O O . GLY A 1 140 ? 8.496 -7.015 -0.595 1.00 84.75 140 GLY A O 1
ATOM 1070 N N . LEU A 1 141 ? 8.930 -8.785 -1.924 1.00 88.38 141 LEU A N 1
ATOM 1071 C CA . LEU A 1 141 ? 7.993 -9.705 -1.285 1.00 88.38 141 LEU A CA 1
ATOM 1072 C C . LEU A 1 141 ? 8.405 -10.005 0.161 1.00 88.38 141 LEU A C 1
ATOM 1074 O O . LEU A 1 141 ? 7.583 -9.831 1.065 1.00 88.38 141 LEU A O 1
ATOM 1078 N N . HIS A 1 142 ? 9.670 -10.365 0.401 1.00 86.19 142 HIS A N 1
ATOM 1079 C CA . HIS A 1 142 ? 10.172 -10.646 1.750 1.00 86.19 142 HIS A CA 1
ATOM 1080 C C . HIS A 1 142 ? 10.105 -9.425 2.668 1.00 86.19 142 HIS A C 1
ATOM 1082 O O . HIS A 1 142 ? 9.649 -9.535 3.807 1.00 86.19 142 HIS A O 1
ATOM 1088 N N . MET A 1 143 ? 10.470 -8.242 2.170 1.00 83.44 143 MET A N 1
ATOM 1089 C CA . MET A 1 143 ? 10.416 -7.014 2.962 1.00 83.44 143 MET A CA 1
ATOM 1090 C C . MET A 1 143 ? 8.973 -6.618 3.300 1.00 83.44 143 MET A C 1
ATOM 1092 O O . MET A 1 143 ? 8.676 -6.262 4.440 1.00 83.44 143 MET A O 1
ATOM 1096 N N . THR A 1 144 ? 8.045 -6.747 2.345 1.00 82.12 144 THR A N 1
ATOM 1097 C CA . THR A 1 144 ? 6.616 -6.484 2.581 1.00 82.12 144 THR A CA 1
ATOM 1098 C C . THR A 1 144 ? 6.025 -7.464 3.593 1.00 82.12 144 THR A C 1
ATOM 1100 O O . THR A 1 144 ? 5.255 -7.057 4.466 1.00 82.12 144 THR A O 1
ATOM 1103 N N . TYR A 1 145 ? 6.372 -8.749 3.488 1.00 84.06 145 TYR A N 1
ATOM 1104 C CA . TYR A 1 145 ? 5.942 -9.768 4.440 1.00 84.06 145 TYR A CA 1
ATOM 1105 C C . TYR A 1 145 ? 6.467 -9.467 5.851 1.00 84.06 145 TYR A C 1
ATOM 1107 O O . TYR A 1 145 ? 5.668 -9.394 6.786 1.00 84.06 145 TYR A O 1
ATOM 1115 N N . GLY A 1 146 ? 7.765 -9.172 5.989 1.00 82.12 146 GLY A N 1
ATOM 1116 C CA . GLY A 1 146 ? 8.383 -8.816 7.269 1.00 82.12 146 GLY A CA 1
ATOM 1117 C C . GLY A 1 146 ? 7.764 -7.569 7.911 1.00 82.12 146 GLY A C 1
ATOM 1118 O O . GLY A 1 146 ? 7.458 -7.574 9.103 1.00 82.12 146 GLY A O 1
ATOM 1119 N N . ILE A 1 147 ? 7.475 -6.523 7.124 1.00 80.12 147 ILE A N 1
ATOM 1120 C CA . ILE A 1 147 ? 6.779 -5.319 7.615 1.00 80.12 147 ILE A CA 1
ATOM 1121 C C . ILE A 1 147 ? 5.377 -5.668 8.127 1.00 80.12 147 ILE A C 1
ATOM 1123 O O . ILE A 1 147 ? 5.002 -5.251 9.223 1.00 80.12 147 ILE A O 1
ATOM 1127 N N . LYS A 1 148 ? 4.595 -6.442 7.361 1.00 80.88 148 LYS A N 1
ATOM 1128 C CA . LYS A 1 148 ? 3.235 -6.838 7.763 1.00 80.88 148 LYS A CA 1
ATOM 1129 C C . LYS A 1 148 ? 3.238 -7.680 9.035 1.00 80.88 148 LYS A C 1
ATOM 1131 O O . LYS A 1 148 ? 2.378 -7.486 9.890 1.00 80.88 148 LYS A O 1
ATOM 1136 N N . GLN A 1 149 ? 4.199 -8.584 9.175 1.00 83.31 149 GLN A N 1
ATOM 1137 C CA . GLN A 1 149 ? 4.353 -9.419 10.361 1.00 83.31 149 GLN A CA 1
ATOM 1138 C C . GLN A 1 149 ? 4.732 -8.588 11.591 1.00 83.31 149 GLN A C 1
ATOM 1140 O O . GLN A 1 149 ? 4.084 -8.715 12.630 1.00 83.31 149 GLN A O 1
ATOM 1145 N N . ALA A 1 150 ? 5.705 -7.679 11.467 1.00 78.50 150 ALA A N 1
ATOM 1146 C CA . ALA A 1 150 ? 6.079 -6.761 12.542 1.00 78.50 150 ALA A CA 1
ATOM 1147 C C . ALA A 1 150 ? 4.905 -5.854 12.950 1.00 78.50 150 ALA A C 1
ATOM 1149 O O . ALA A 1 150 ? 4.651 -5.637 14.136 1.00 78.50 150 ALA A O 1
ATOM 1150 N N . GLN A 1 151 ? 4.130 -5.373 11.973 1.00 80.88 151 GLN A N 1
ATOM 1151 C CA . GLN A 1 151 ? 2.935 -4.576 12.228 1.00 80.88 151 GLN A CA 1
ATOM 1152 C C . GLN A 1 151 ? 1.852 -5.396 12.945 1.00 80.88 151 GLN A C 1
ATOM 1154 O O . GLN A 1 151 ? 1.258 -4.910 13.904 1.00 80.88 151 GLN A O 1
ATOM 1159 N N . ALA A 1 152 ? 1.619 -6.645 12.534 1.00 79.31 152 ALA A N 1
ATOM 1160 C CA . ALA A 1 152 ? 0.675 -7.544 13.197 1.00 79.31 152 ALA A CA 1
ATOM 1161 C C . ALA A 1 152 ? 1.084 -7.841 14.650 1.00 79.31 152 ALA A C 1
ATOM 1163 O O . ALA A 1 152 ? 0.240 -7.802 15.543 1.00 79.31 152 ALA A O 1
ATOM 1164 N N . GLN A 1 153 ? 2.376 -8.066 14.907 1.00 80.75 153 GLN A N 1
ATOM 1165 C CA . GLN A 1 153 ? 2.907 -8.249 16.262 1.00 80.75 153 GLN A CA 1
ATOM 1166 C C . GLN A 1 153 ? 2.756 -6.984 17.118 1.00 80.75 153 GLN A C 1
ATOM 1168 O O . GLN A 1 153 ? 2.380 -7.067 18.290 1.00 80.75 153 GLN A O 1
ATOM 1173 N N . SER A 1 154 ? 3.001 -5.806 16.537 1.00 79.25 154 SER A N 1
ATOM 1174 C CA . SER A 1 154 ? 2.807 -4.522 17.215 1.00 79.25 154 SER A CA 1
ATOM 1175 C C . SER A 1 154 ? 1.339 -4.291 17.581 1.00 79.25 154 SER A C 1
ATOM 1177 O O . SER A 1 154 ? 1.049 -3.966 18.731 1.00 79.25 154 SER A O 1
ATOM 1179 N N . HIS A 1 155 ? 0.409 -4.552 16.656 1.00 77.00 155 HIS A N 1
ATOM 1180 C CA . HIS A 1 155 ? -1.033 -4.479 16.920 1.00 77.00 155 HIS A CA 1
ATOM 1181 C C . HIS A 1 155 ? -1.474 -5.468 17.996 1.00 77.00 155 HIS A C 1
ATOM 1183 O O . HIS A 1 155 ? -2.230 -5.091 18.886 1.00 77.00 155 HIS A O 1
ATOM 1189 N N . ALA A 1 156 ? -0.976 -6.708 17.966 1.00 76.00 156 ALA A N 1
ATOM 1190 C CA . ALA A 1 156 ? -1.266 -7.697 19.004 1.00 76.00 156 ALA A CA 1
ATOM 1191 C C . ALA A 1 156 ? -0.768 -7.234 20.385 1.00 76.00 156 ALA A C 1
ATOM 1193 O O . ALA A 1 156 ? -1.485 -7.335 21.382 1.00 76.00 156 ALA A O 1
ATOM 1194 N N . SER A 1 157 ? 0.433 -6.652 20.434 1.00 78.38 157 SER A N 1
ATOM 1195 C CA . SER A 1 157 ? 1.019 -6.114 21.666 1.00 78.38 157 SER A CA 1
ATOM 1196 C C . SER A 1 157 ? 0.230 -4.906 22.182 1.00 78.38 157 SER A C 1
ATOM 1198 O O . SER A 1 157 ? -0.092 -4.848 23.366 1.00 78.38 157 SER A O 1
ATOM 1200 N N . GLN A 1 158 ? -0.156 -3.975 21.307 1.00 77.81 158 GLN A N 1
ATOM 1201 C CA . GLN A 1 158 ? -0.969 -2.811 21.669 1.00 77.81 158 GLN A CA 1
ATOM 1202 C C . GLN A 1 158 ? -2.379 -3.193 22.126 1.00 77.81 158 GLN A C 1
ATOM 1204 O O . GLN A 1 158 ? -2.858 -2.646 23.116 1.00 77.81 158 GLN A O 1
ATOM 1209 N N . ALA A 1 159 ? -3.027 -4.148 21.454 1.00 75.69 159 ALA A N 1
ATOM 1210 C CA . ALA A 1 159 ? -4.328 -4.665 21.868 1.00 75.69 159 ALA A CA 1
ATOM 1211 C C . ALA A 1 159 ? -4.257 -5.241 23.290 1.00 75.69 159 ALA A C 1
ATOM 1213 O O . ALA A 1 159 ? -5.044 -4.845 24.145 1.00 75.69 159 ALA A O 1
ATOM 1214 N N . SER A 1 160 ? -3.239 -6.060 23.582 1.00 79.81 160 SER A N 1
ATOM 1215 C CA . SER A 1 160 ? -3.043 -6.599 24.933 1.00 79.81 160 SER A CA 1
ATOM 1216 C C . SER A 1 160 ? -2.783 -5.512 25.985 1.00 79.81 160 SER A C 1
ATOM 1218 O O . SER A 1 160 ? -3.310 -5.585 27.094 1.00 79.81 160 SER A O 1
ATOM 1220 N N . ALA A 1 161 ? -2.013 -4.473 25.646 1.00 80.00 161 ALA A N 1
ATOM 1221 C CA . ALA A 1 161 ? -1.713 -3.376 26.563 1.00 80.00 161 ALA A CA 1
ATOM 1222 C C . ALA A 1 161 ? -2.967 -2.546 26.879 1.00 80.00 161 ALA A C 1
ATOM 1224 O O . ALA A 1 161 ? -3.189 -2.175 28.033 1.00 80.00 161 ALA A O 1
ATOM 1225 N N . ASN A 1 162 ? -3.806 -2.309 25.868 1.00 79.69 162 ASN A N 1
ATOM 1226 C CA . ASN A 1 162 ? -5.088 -1.633 26.029 1.00 79.69 162 ASN A CA 1
ATOM 1227 C C . ASN A 1 162 ? -6.048 -2.459 26.891 1.00 79.69 162 ASN A C 1
ATOM 1229 O O . ASN A 1 162 ? -6.647 -1.913 27.815 1.00 79.69 162 ASN A O 1
ATOM 1233 N N . ASP A 1 163 ? -6.141 -3.770 26.653 1.00 78.00 163 ASP A N 1
ATOM 1234 C CA . ASP A 1 163 ? -6.992 -4.665 27.444 1.00 78.00 163 ASP A CA 1
ATOM 1235 C C . ASP A 1 163 ? -6.558 -4.703 28.920 1.00 78.00 163 ASP A C 1
ATOM 1237 O O . ASP A 1 163 ? -7.394 -4.619 29.823 1.00 78.00 163 ASP A O 1
ATOM 1241 N N . ILE A 1 164 ? -5.246 -4.740 29.189 1.00 79.88 164 ILE A N 1
ATOM 1242 C CA . ILE A 1 164 ? -4.697 -4.648 30.553 1.00 79.88 164 ILE A CA 1
ATOM 1243 C C . ILE A 1 164 ? -5.040 -3.297 31.199 1.00 79.88 164 ILE A C 1
ATOM 1245 O O . ILE A 1 164 ? -5.346 -3.253 32.394 1.00 79.88 164 ILE A O 1
ATOM 1249 N N . GLY A 1 165 ? -5.007 -2.203 30.432 1.00 81.38 165 GLY A N 1
ATOM 1250 C CA . GLY A 1 165 ? -5.422 -0.875 30.892 1.00 81.38 165 GLY A CA 1
ATOM 1251 C C . GLY A 1 165 ? -6.891 -0.844 31.315 1.00 81.38 165 GLY A C 1
ATOM 1252 O O . GLY A 1 165 ? -7.200 -0.481 32.447 1.00 81.38 165 GLY A O 1
ATOM 1253 N N . VAL A 1 166 ? -7.788 -1.334 30.454 1.00 84.44 166 VAL A N 1
ATOM 1254 C CA . VAL A 1 166 ? -9.234 -1.395 30.730 1.00 84.44 166 VAL A CA 1
ATOM 1255 C C . VAL A 1 166 ? -9.542 -2.261 31.956 1.00 84.44 166 VAL A C 1
ATOM 1257 O O . VAL A 1 166 ? -10.369 -1.886 32.793 1.00 84.44 166 VAL A O 1
ATOM 1260 N N . LEU A 1 167 ? -8.866 -3.406 32.103 1.00 80.38 167 LEU A N 1
ATOM 1261 C CA . LEU A 1 167 ? -9.021 -4.269 33.277 1.00 80.38 167 LEU A CA 1
ATOM 1262 C C . LEU A 1 167 ? -8.550 -3.580 34.560 1.00 80.38 167 LEU A C 1
ATOM 1264 O O . LEU A 1 167 ? -9.224 -3.672 35.587 1.00 80.38 167 LEU A O 1
ATOM 1268 N N . ARG A 1 168 ? -7.425 -2.859 34.511 1.00 89.69 168 ARG A N 1
ATOM 1269 C CA . ARG A 1 168 ? -6.912 -2.094 35.653 1.00 89.69 168 ARG A CA 1
ATOM 1270 C C . ARG A 1 168 ? -7.897 -1.016 36.092 1.00 89.69 168 ARG A C 1
ATOM 1272 O O . ARG A 1 168 ? -8.203 -0.942 37.281 1.00 89.69 168 ARG A O 1
ATOM 1279 N N . ASP A 1 169 ? -8.420 -0.235 35.154 1.00 87.00 169 ASP A N 1
ATOM 1280 C CA . ASP A 1 169 ? -9.380 0.834 35.447 1.00 87.00 169 ASP A CA 1
ATOM 1281 C C . ASP A 1 169 ? -10.681 0.265 36.027 1.00 87.00 169 ASP A C 1
ATOM 1283 O O . ASP A 1 169 ? -11.214 0.780 37.013 1.00 87.00 169 ASP A O 1
ATOM 1287 N N . SER A 1 170 ? -11.140 -0.869 35.489 1.00 86.12 170 SER A N 1
ATOM 1288 C CA . SER A 1 170 ? -12.306 -1.592 36.008 1.00 86.12 170 SER A CA 1
ATOM 1289 C C . SER A 1 170 ? -12.081 -2.089 37.441 1.00 86.12 170 SER A C 1
ATOM 1291 O O . SER A 1 170 ? -12.959 -1.933 38.292 1.00 86.12 170 SER A O 1
ATOM 1293 N N . MET A 1 171 ? -10.899 -2.638 37.752 1.00 82.69 171 MET A N 1
ATOM 1294 C CA . MET A 1 171 ? -10.565 -3.032 39.126 1.00 82.69 171 MET A CA 1
ATOM 1295 C C . MET A 1 171 ? -10.476 -1.830 40.070 1.00 82.69 171 MET A C 1
ATOM 1297 O O . MET A 1 171 ? -10.920 -1.921 41.215 1.00 82.69 171 MET A O 1
ATOM 1301 N N . GLN A 1 172 ? -9.924 -0.704 39.611 1.00 88.88 172 GLN A N 1
ATOM 1302 C CA . GLN A 1 172 ? -9.841 0.525 40.399 1.00 88.88 172 GLN A CA 1
ATOM 1303 C C . GLN A 1 172 ? -11.248 1.036 40.748 1.00 88.88 172 GLN A C 1
ATOM 1305 O O . GLN A 1 172 ? -11.523 1.346 41.907 1.00 88.88 172 GLN A O 1
ATOM 1310 N N . ALA A 1 173 ? -12.160 1.056 39.772 1.00 83.44 173 ALA A N 1
ATOM 1311 C CA . ALA A 1 173 ? -13.550 1.460 39.971 1.00 83.44 173 ALA A CA 1
ATOM 1312 C C . ALA A 1 173 ? -14.299 0.520 40.933 1.00 83.44 173 ALA A C 1
ATOM 1314 O O . ALA A 1 173 ? -14.997 0.986 41.835 1.00 83.44 173 ALA A O 1
ATOM 1315 N N . LEU A 1 174 ? -14.113 -0.799 40.792 1.00 80.19 174 LEU A N 1
ATOM 1316 C CA . LEU A 1 174 ? -14.686 -1.790 41.710 1.00 80.19 174 LEU A CA 1
ATOM 1317 C C . LEU A 1 174 ? -14.177 -1.610 43.141 1.00 80.19 174 LEU A C 1
ATOM 1319 O O . LEU A 1 174 ? -14.962 -1.700 44.083 1.00 80.19 174 LEU A O 1
ATOM 1323 N N . ARG A 1 175 ? -12.886 -1.311 43.309 1.00 85.38 175 ARG A N 1
ATOM 1324 C CA . ARG A 1 175 ? -12.291 -1.048 44.621 1.00 85.38 175 ARG A CA 1
ATOM 1325 C C . ARG A 1 175 ? -12.904 0.186 45.279 1.00 85.38 175 ARG A C 1
ATOM 1327 O O . ARG A 1 175 ? -13.343 0.100 46.418 1.00 85.38 175 ARG A O 1
ATOM 1334 N N . VAL A 1 176 ? -13.032 1.289 44.539 1.00 88.19 176 VAL A N 1
ATOM 1335 C CA . VAL A 1 176 ? -13.691 2.512 45.033 1.00 88.19 176 VAL A CA 1
ATOM 1336 C C . VAL A 1 176 ? -15.148 2.239 45.423 1.00 88.19 176 VAL A C 1
ATOM 1338 O O . VAL A 1 176 ? -15.589 2.689 46.481 1.00 88.19 176 VAL A O 1
ATOM 1341 N N . LYS A 1 177 ? -15.893 1.463 44.619 1.00 81.75 177 LYS A N 1
ATOM 1342 C CA . LYS A 1 177 ? -17.278 1.080 44.947 1.00 81.75 177 LYS A CA 1
ATOM 1343 C C . LYS A 1 177 ? -17.341 0.216 46.214 1.00 81.75 177 LYS A C 1
ATOM 1345 O O . LYS A 1 177 ? -18.202 0.437 47.059 1.00 81.75 177 LYS A O 1
ATOM 1350 N N . SER A 1 178 ? -16.418 -0.733 46.374 1.00 81.50 178 SER A N 1
ATOM 1351 C CA . SER A 1 178 ? -16.318 -1.575 47.574 1.00 81.50 178 SER A CA 1
ATOM 1352 C C . SER A 1 178 ? -16.039 -0.751 48.833 1.00 81.50 178 SER A C 1
ATOM 1354 O O . SER A 1 178 ? -16.701 -0.947 49.851 1.00 81.50 178 SER A O 1
ATOM 1356 N N . ASP A 1 179 ? -15.101 0.194 48.762 1.00 84.94 179 ASP A N 1
ATOM 1357 C CA . ASP A 1 179 ? -14.745 1.053 49.895 1.00 84.94 179 ASP A CA 1
ATOM 1358 C C . ASP A 1 179 ? -15.911 1.981 50.281 1.00 84.94 179 ASP A C 1
ATOM 1360 O O . ASP A 1 179 ? -16.210 2.153 51.465 1.00 84.94 179 ASP A O 1
ATOM 1364 N N . ALA A 1 180 ? -16.631 2.522 49.289 1.00 80.69 180 ALA A N 1
ATOM 1365 C CA . ALA A 1 180 ? -17.839 3.314 49.517 1.00 80.69 180 ALA A CA 1
ATOM 1366 C C . ALA A 1 180 ? -18.946 2.493 50.203 1.00 80.69 180 ALA A C 1
ATOM 1368 O O . ALA A 1 180 ? -19.522 2.946 51.195 1.00 80.69 180 ALA A O 1
ATOM 1369 N N . ASN A 1 181 ? -19.184 1.263 49.734 1.00 79.25 181 ASN A N 1
ATOM 1370 C CA . ASN A 1 181 ? -20.154 0.349 50.337 1.00 79.25 181 ASN A CA 1
ATOM 1371 C C . ASN A 1 181 ? -19.771 -0.006 51.786 1.00 79.25 181 ASN A C 1
ATOM 1373 O O . ASN A 1 181 ? -20.624 -0.006 52.673 1.00 79.25 181 ASN A O 1
ATOM 1377 N N . ALA A 1 182 ? -18.488 -0.263 52.058 1.00 79.56 182 ALA A N 1
ATOM 1378 C CA . ALA A 1 182 ? -18.004 -0.538 53.411 1.00 79.56 182 ALA A CA 1
ATOM 1379 C C . ALA A 1 182 ? -18.216 0.662 54.352 1.00 79.56 182 ALA A C 1
ATOM 1381 O O . ALA A 1 182 ? -18.671 0.492 55.486 1.00 79.56 182 ALA A O 1
ATOM 1382 N N . ALA A 1 183 ? -17.952 1.884 53.878 1.00 83.56 183 ALA A N 1
ATOM 1383 C CA . ALA A 1 183 ? -18.192 3.102 54.647 1.00 83.56 183 ALA A CA 1
ATOM 1384 C C . ALA A 1 183 ? -19.685 3.317 54.962 1.00 83.56 183 ALA A C 1
ATOM 1386 O O . ALA A 1 183 ? -20.030 3.768 56.056 1.00 83.56 183 ALA A O 1
ATOM 1387 N N . GLU A 1 184 ? -20.583 2.978 54.034 1.00 80.88 184 GLU A N 1
ATOM 1388 C CA . GLU A 1 184 ? -22.032 3.057 54.246 1.00 80.88 184 GLU A CA 1
ATOM 1389 C C . GLU A 1 184 ? -22.539 2.032 55.271 1.00 80.88 184 GLU A C 1
ATOM 1391 O O . GLU A 1 184 ? -23.348 2.376 56.140 1.00 80.88 184 GLU A O 1
ATOM 1396 N N . ILE A 1 185 ? -22.007 0.805 55.241 1.00 76.94 185 ILE A N 1
ATOM 1397 C CA . ILE A 1 185 ? -22.294 -0.220 56.254 1.00 76.94 185 ILE A CA 1
ATOM 1398 C C . ILE A 1 185 ? -21.836 0.260 57.634 1.00 76.94 185 ILE A C 1
ATOM 1400 O O . ILE A 1 185 ? -22.614 0.221 58.587 1.00 76.94 185 ILE A O 1
ATOM 1404 N N . LEU A 1 186 ? -20.607 0.775 57.750 1.00 82.12 186 LEU A N 1
ATOM 1405 C CA . LEU A 1 186 ? -20.083 1.291 59.019 1.00 82.12 186 LEU A CA 1
ATOM 1406 C C . LEU A 1 186 ? -20.919 2.459 59.559 1.00 82.12 186 LEU A C 1
ATOM 1408 O O . LEU A 1 186 ? -21.185 2.514 60.761 1.00 82.12 186 LEU A O 1
ATOM 1412 N N . ARG A 1 187 ? -21.389 3.358 58.685 1.00 85.12 187 ARG A N 1
ATOM 1413 C CA . ARG A 1 187 ? -22.302 4.447 59.063 1.00 85.12 187 ARG A CA 1
ATOM 1414 C C . ARG A 1 187 ? -23.636 3.907 59.584 1.00 85.12 187 ARG A C 1
ATOM 1416 O O . ARG A 1 187 ? -24.084 4.328 60.646 1.00 85.12 187 ARG A O 1
ATOM 1423 N N . SER A 1 188 ? -24.218 2.927 58.893 1.00 77.62 188 SER A N 1
ATOM 1424 C CA . SER A 1 188 ? -25.473 2.287 59.307 1.00 77.62 188 SER A CA 1
ATOM 1425 C C . SER A 1 188 ? -25.344 1.596 60.669 1.00 77.62 188 SER A C 1
ATOM 1427 O O . SER A 1 188 ? -26.228 1.730 61.512 1.00 77.62 188 SER A O 1
ATOM 1429 N N . VAL A 1 189 ? -24.224 0.909 60.921 1.00 76.44 189 VAL A N 1
ATOM 1430 C CA . VAL A 1 189 ? -23.933 0.274 62.218 1.00 76.44 189 VAL A CA 1
ATOM 1431 C C . VAL A 1 189 ? -23.772 1.316 63.328 1.00 76.44 189 VAL A C 1
ATOM 1433 O O . VAL A 1 189 ? -24.282 1.122 64.433 1.00 76.44 189 VAL A O 1
ATOM 1436 N N . ALA A 1 190 ? -23.090 2.432 63.053 1.00 81.50 190 ALA A N 1
ATOM 1437 C CA . ALA A 1 190 ? -22.933 3.515 64.020 1.00 81.50 190 ALA A CA 1
ATOM 1438 C C . ALA A 1 190 ? -24.285 4.138 64.409 1.00 81.50 190 ALA A C 1
ATOM 1440 O O . ALA A 1 190 ? -24.534 4.361 65.593 1.00 81.50 190 ALA A O 1
ATOM 1441 N N . GLU A 1 191 ? -25.178 4.355 63.442 1.00 81.69 191 GLU A N 1
ATOM 1442 C CA . GLU A 1 191 ? -26.533 4.857 63.694 1.00 81.69 191 GLU A CA 1
ATOM 1443 C C . GLU A 1 191 ? -27.360 3.891 64.551 1.00 81.69 191 GLU A C 1
ATOM 1445 O O . GLU A 1 191 ? -27.931 4.312 65.556 1.00 81.69 191 GLU A O 1
ATOM 1450 N N . VAL A 1 192 ? -27.349 2.591 64.228 1.00 78.81 192 VAL A N 1
ATOM 1451 C CA . VAL A 1 192 ? -28.030 1.559 65.034 1.00 78.81 192 VAL A CA 1
ATOM 1452 C C . VAL A 1 192 ? -27.516 1.562 66.477 1.00 78.81 192 VAL A C 1
ATOM 1454 O O . VAL A 1 192 ? -28.293 1.442 67.423 1.00 78.81 192 VAL A O 1
ATOM 1457 N N . ARG A 1 193 ? -26.206 1.752 66.679 1.00 78.62 193 ARG A N 1
ATOM 1458 C CA . ARG A 1 193 ? -25.607 1.834 68.019 1.00 78.62 193 ARG A CA 1
ATOM 1459 C C . ARG A 1 193 ? -26.082 3.057 68.807 1.00 78.62 193 ARG A C 1
ATOM 1461 O O . ARG A 1 193 ? -26.306 2.947 70.015 1.00 78.62 193 ARG A O 1
ATOM 1468 N N . VAL A 1 194 ? -26.225 4.210 68.153 1.00 85.38 194 VAL A N 1
ATOM 1469 C CA . VAL A 1 194 ? -26.774 5.430 68.771 1.00 85.38 194 VAL A CA 1
ATOM 1470 C C . VAL A 1 194 ? -28.231 5.217 69.176 1.00 85.38 194 VAL A C 1
ATOM 1472 O O . VAL A 1 194 ? -28.608 5.551 70.298 1.00 85.38 194 VAL A O 1
ATOM 1475 N N . GLU A 1 195 ? -29.038 4.620 68.302 1.00 79.31 195 GLU A N 1
ATOM 1476 C CA . GLU A 1 195 ? -30.460 4.378 68.556 1.00 79.31 195 GLU A CA 1
ATOM 1477 C C . GLU A 1 195 ? -30.682 3.365 69.687 1.00 79.31 195 GLU A C 1
ATOM 1479 O O . GLU A 1 195 ? -31.455 3.629 70.608 1.00 79.31 195 GLU A O 1
ATOM 1484 N N . ASN A 1 196 ? -29.899 2.283 69.712 1.00 77.69 196 ASN A N 1
ATOM 1485 C CA . ASN A 1 196 ? -29.893 1.319 70.813 1.00 77.69 196 ASN A CA 1
ATOM 1486 C C . ASN A 1 196 ? -29.490 1.979 72.152 1.00 77.69 196 ASN A C 1
ATOM 1488 O O . ASN A 1 196 ? -30.124 1.779 73.187 1.00 77.69 196 ASN A O 1
ATOM 1492 N N . SER A 1 197 ? -28.482 2.859 72.134 1.00 85.62 197 SER A N 1
ATOM 1493 C CA . SER A 1 197 ? -28.074 3.607 73.336 1.00 85.62 197 SER A CA 1
ATOM 1494 C C . SER A 1 197 ? -29.188 4.534 73.840 1.00 85.62 197 SER A C 1
ATOM 1496 O O . SER A 1 197 ? -29.406 4.651 75.047 1.00 85.62 197 SER A O 1
ATOM 1498 N N . ARG A 1 198 ? -29.924 5.178 72.922 1.00 84.50 198 ARG A N 1
ATOM 1499 C CA . ARG A 1 198 ? -31.074 6.030 73.249 1.00 84.50 198 ARG A CA 1
ATOM 1500 C C . ARG A 1 198 ? -32.213 5.224 73.867 1.00 84.50 198 ARG A C 1
ATOM 1502 O O . ARG A 1 198 ? -32.784 5.672 74.859 1.00 84.50 198 ARG A O 1
ATOM 1509 N N . PHE A 1 199 ? -32.505 4.047 73.319 1.00 80.81 199 PHE A N 1
ATOM 1510 C CA . PHE A 1 199 ? -33.499 3.133 73.874 1.00 80.81 199 PHE A CA 1
ATOM 1511 C C . PHE A 1 199 ? -33.131 2.699 75.298 1.00 80.81 199 PHE A C 1
ATOM 1513 O O . PHE A 1 199 ? -33.938 2.848 76.213 1.00 80.81 199 PHE A O 1
ATOM 1520 N N . HIS A 1 200 ? -31.885 2.271 75.529 1.00 78.12 200 HIS A N 1
ATOM 1521 C CA . HIS A 1 200 ? -31.409 1.931 76.873 1.00 78.12 200 HIS A CA 1
ATOM 1522 C C . HIS A 1 200 ? -31.537 3.099 77.863 1.00 78.12 200 HIS A C 1
ATOM 1524 O O . HIS A 1 200 ? -31.977 2.898 78.997 1.00 78.12 200 HIS A O 1
ATOM 1530 N N . ALA A 1 201 ? -31.205 4.325 77.447 1.00 85.00 201 ALA A N 1
ATOM 1531 C CA . ALA A 1 201 ? -31.370 5.508 78.290 1.00 85.00 201 ALA A CA 1
ATOM 1532 C C . ALA A 1 201 ? -32.847 5.759 78.650 1.00 85.00 201 ALA A C 1
ATOM 1534 O O . ALA A 1 201 ? -33.150 6.031 79.810 1.00 85.00 201 ALA A O 1
ATOM 1535 N N . GLN A 1 202 ? -33.766 5.612 77.688 1.00 80.81 202 GLN A N 1
ATOM 1536 C CA . GLN A 1 202 ? -35.211 5.747 77.915 1.00 80.81 202 GLN A CA 1
ATOM 1537 C C . GLN A 1 202 ? -35.751 4.669 78.860 1.00 80.81 202 GLN A C 1
ATOM 1539 O O . GLN A 1 202 ? -36.469 4.994 79.803 1.00 80.81 202 GLN A O 1
ATOM 1544 N N . ALA A 1 203 ? -35.348 3.412 78.663 1.00 75.62 203 ALA A N 1
ATOM 1545 C CA . ALA A 1 203 ? -35.728 2.302 79.533 1.00 75.62 203 ALA A CA 1
ATOM 1546 C C . ALA A 1 203 ? -35.250 2.512 80.982 1.00 75.62 203 ALA A C 1
ATOM 1548 O O . ALA A 1 203 ? -35.956 2.166 81.924 1.00 75.62 203 ALA A O 1
ATOM 1549 N N . THR A 1 204 ? -34.079 3.130 81.167 1.00 80.12 204 THR A N 1
ATOM 1550 C CA . THR A 1 204 ? -33.505 3.399 82.498 1.00 80.12 204 THR A CA 1
ATOM 1551 C C . THR A 1 204 ? -34.149 4.612 83.187 1.00 80.12 204 THR A C 1
ATOM 1553 O O . THR A 1 204 ? -34.182 4.676 84.413 1.00 80.12 204 THR A O 1
ATOM 1556 N N . GLN A 1 205 ? -34.664 5.585 82.426 1.00 78.75 205 GLN A N 1
ATOM 1557 C CA . GLN A 1 205 ? -35.312 6.791 82.964 1.00 78.75 205 GLN A CA 1
ATOM 1558 C C . GLN A 1 205 ? -36.792 6.597 83.323 1.00 78.75 205 GLN A C 1
ATOM 1560 O O . GLN A 1 205 ? -37.380 7.488 83.936 1.00 78.75 205 GLN A O 1
ATOM 1565 N N . ALA A 1 206 ? -37.405 5.462 82.973 1.00 70.69 206 ALA A N 1
ATOM 1566 C CA . ALA A 1 206 ? -38.776 5.159 83.365 1.00 70.69 206 ALA A CA 1
ATOM 1567 C C . ALA A 1 206 ? -38.870 5.042 84.908 1.00 70.69 206 ALA A C 1
ATOM 1569 O O . ALA A 1 206 ? -38.232 4.166 85.496 1.00 70.69 206 ALA A O 1
ATOM 1570 N N . PRO A 1 207 ? -39.616 5.929 85.600 1.00 63.81 207 PRO A N 1
ATOM 1571 C CA . PRO A 1 207 ? -39.620 5.983 87.058 1.00 63.81 207 PRO A CA 1
ATOM 1572 C C . PRO A 1 207 ? -40.219 4.699 87.670 1.00 63.81 207 PRO A C 1
ATOM 1574 O O . PRO A 1 207 ? -41.301 4.287 87.250 1.00 63.81 207 PRO A O 1
ATOM 1577 N N . PRO A 1 208 ? -39.614 4.107 88.722 1.00 61.44 208 PRO A N 1
ATOM 1578 C CA . PRO A 1 208 ? -40.115 2.879 89.366 1.00 61.44 208 PRO A CA 1
ATOM 1579 C C . PRO A 1 208 ? -41.454 3.021 90.121 1.00 61.44 208 PRO A C 1
ATOM 1581 O O . PRO A 1 208 ? -41.866 2.119 90.846 1.00 61.44 208 PRO A O 1
ATOM 1584 N N . ALA A 1 209 ? -42.122 4.170 90.047 1.00 51.41 209 ALA A N 1
ATOM 1585 C CA . ALA A 1 209 ? -42.879 4.698 91.179 1.00 51.41 209 ALA A CA 1
ATOM 1586 C C . ALA A 1 209 ? -44.377 4.335 91.257 1.00 51.41 209 ALA A C 1
ATOM 1588 O O . ALA A 1 209 ? -45.081 4.963 92.042 1.00 51.41 209 ALA A O 1
ATOM 1589 N N . ALA A 1 210 ? -44.909 3.359 90.509 1.00 51.19 210 ALA A N 1
ATOM 1590 C CA . ALA A 1 210 ? -46.366 3.126 90.542 1.00 51.19 210 ALA A CA 1
ATOM 1591 C C . ALA A 1 210 ? -46.872 1.681 90.418 1.00 51.19 210 ALA A C 1
ATOM 1593 O O . ALA A 1 210 ? -48.075 1.493 90.260 1.00 51.19 210 ALA A O 1
ATOM 1594 N N . LEU A 1 211 ? -46.028 0.647 90.493 1.00 49.81 211 LEU A N 1
ATOM 1595 C CA . LEU A 1 211 ? -46.499 -0.725 90.258 1.00 49.81 211 LEU A CA 1
ATOM 1596 C C . LEU A 1 211 ? -45.986 -1.698 91.319 1.00 49.81 211 LEU A C 1
ATOM 1598 O O . LEU A 1 211 ? -45.007 -2.407 91.122 1.00 49.81 211 LEU A O 1
ATOM 1602 N N . GLY A 1 212 ? -46.720 -1.793 92.430 1.00 51.69 212 GLY A N 1
ATOM 1603 C CA . GLY A 1 212 ? -46.602 -2.877 93.417 1.00 51.69 212 GLY A CA 1
ATOM 1604 C C . GLY A 1 212 ? -47.108 -4.238 92.910 1.00 51.69 212 GLY A C 1
ATOM 1605 O O . GLY A 1 212 ? -47.589 -5.047 93.696 1.00 51.69 212 GLY A O 1
ATOM 1606 N N . CYS A 1 213 ? -47.056 -4.484 91.600 1.00 58.09 213 CYS A N 1
ATOM 1607 C CA . CYS A 1 213 ? -47.464 -5.732 90.966 1.00 58.09 213 CYS A CA 1
ATOM 1608 C C . CYS A 1 213 ? -46.453 -6.098 89.878 1.00 58.09 213 CYS A C 1
ATOM 1610 O O . CYS A 1 213 ? -46.392 -5.466 88.825 1.00 58.09 213 CYS A O 1
ATOM 1612 N N . GLU A 1 214 ? -45.690 -7.157 90.135 1.00 62.75 214 GLU A N 1
ATOM 1613 C CA . GLU A 1 214 ? -44.665 -7.744 89.262 1.00 62.75 214 GLU A CA 1
ATOM 1614 C C . GLU A 1 214 ? -45.185 -8.034 87.836 1.00 62.75 214 GLU A C 1
ATOM 1616 O O . GLU A 1 214 ? -44.480 -7.828 86.847 1.00 62.75 214 GLU A O 1
ATOM 1621 N N . ALA A 1 215 ? -46.472 -8.383 87.713 1.00 69.00 215 ALA A N 1
ATOM 1622 C CA . ALA A 1 215 ? -47.158 -8.591 86.436 1.00 69.00 215 ALA A CA 1
ATOM 1623 C C . ALA A 1 215 ? -47.202 -7.333 85.547 1.00 69.00 215 ALA A C 1
ATOM 1625 O O . ALA A 1 215 ? -47.154 -7.428 84.321 1.00 69.00 215 ALA A O 1
ATOM 1626 N N . SER A 1 216 ? -47.259 -6.141 86.145 1.00 67.19 216 SER A N 1
ATOM 1627 C CA . SER A 1 216 ? -47.365 -4.890 85.394 1.00 67.19 216 SER A CA 1
ATOM 1628 C C . SER A 1 216 ? -46.008 -4.390 84.891 1.00 67.19 216 SER A C 1
ATOM 1630 O O . SER A 1 216 ? -45.950 -3.748 83.845 1.00 67.19 216 SER A O 1
ATOM 1632 N N . LEU A 1 217 ? -44.913 -4.731 85.583 1.00 70.75 217 LEU A N 1
ATOM 1633 C CA . LEU A 1 217 ? -43.549 -4.498 85.097 1.00 70.75 217 LEU A CA 1
ATOM 1634 C C . LEU A 1 217 ? -43.238 -5.411 83.904 1.00 70.75 217 LEU A C 1
ATOM 1636 O O . LEU A 1 217 ? -42.733 -4.939 82.889 1.00 70.75 217 LEU A O 1
ATOM 1640 N N . GLN A 1 218 ? -43.590 -6.700 83.996 1.00 72.50 218 GLN A N 1
ATOM 1641 C CA . GLN A 1 218 ? -43.428 -7.633 82.878 1.00 72.50 218 GLN A CA 1
ATOM 1642 C C . GLN A 1 218 ? -44.215 -7.183 81.647 1.00 72.50 218 GLN A C 1
ATOM 1644 O O . GLN A 1 218 ? -43.680 -7.229 80.543 1.00 72.50 218 GLN A O 1
ATOM 1649 N N . HIS A 1 219 ? -45.453 -6.710 81.818 1.00 76.62 219 HIS A N 1
ATOM 1650 C CA . HIS A 1 219 ? -46.253 -6.232 80.692 1.00 76.62 219 HIS A CA 1
ATOM 1651 C C . HIS A 1 219 ? -45.671 -4.957 80.059 1.00 76.62 219 HIS A C 1
ATOM 1653 O O . HIS A 1 219 ? -45.639 -4.853 78.831 1.00 76.62 219 HIS A O 1
ATOM 1659 N N . LEU A 1 220 ? -45.168 -4.021 80.872 1.00 75.00 220 LEU A N 1
ATOM 1660 C CA . LEU A 1 220 ? -44.508 -2.808 80.386 1.00 75.00 220 LEU A CA 1
ATOM 1661 C C . LEU A 1 220 ? -43.217 -3.140 79.624 1.00 75.00 220 LEU A C 1
ATOM 1663 O O . LEU A 1 220 ? -42.996 -2.627 78.532 1.00 75.00 220 LEU A O 1
ATOM 1667 N N . MET A 1 221 ? -42.386 -4.031 80.172 1.00 74.06 221 MET A N 1
ATOM 1668 C CA . MET A 1 221 ? -41.157 -4.468 79.512 1.00 74.06 221 MET A CA 1
ATOM 1669 C C . MET A 1 221 ? -41.442 -5.193 78.199 1.00 74.06 221 MET A C 1
ATOM 1671 O O . MET A 1 221 ? -40.764 -4.930 77.214 1.00 74.06 221 MET A O 1
ATOM 1675 N N . ARG A 1 222 ? -42.462 -6.057 78.158 1.00 76.81 222 ARG A N 1
ATOM 1676 C CA . ARG A 1 222 ? -42.872 -6.748 76.929 1.00 76.81 222 ARG A CA 1
ATOM 1677 C C . ARG A 1 222 ? -43.345 -5.758 75.866 1.00 76.81 222 ARG A C 1
ATOM 1679 O O . ARG A 1 222 ? -42.843 -5.800 74.758 1.00 76.81 222 ARG A O 1
ATOM 1686 N N . SER A 1 223 ? -44.185 -4.792 76.246 1.00 78.81 223 SER A N 1
ATOM 1687 C CA . SER A 1 223 ? -44.641 -3.726 75.343 1.00 78.81 223 SER A CA 1
ATOM 1688 C C . SER A 1 223 ? -43.491 -2.868 74.807 1.00 78.81 223 SER A C 1
ATOM 1690 O O . SER A 1 223 ? -43.520 -2.484 73.644 1.00 78.81 223 SER A O 1
ATOM 1692 N N . LEU A 1 224 ? -42.484 -2.566 75.634 1.00 74.75 224 LEU A N 1
ATOM 1693 C CA . LEU A 1 224 ? -41.294 -1.823 75.208 1.00 74.75 224 LEU A CA 1
ATOM 1694 C C . LEU A 1 224 ? -40.401 -2.643 74.270 1.00 74.75 224 LEU A C 1
ATOM 1696 O O . LEU A 1 224 ? -39.817 -2.075 73.351 1.00 74.75 224 LEU A O 1
ATOM 1700 N N . PHE A 1 225 ? -40.279 -3.955 74.494 1.00 74.94 225 PHE A N 1
ATOM 1701 C CA . PHE A 1 225 ? -39.532 -4.840 73.600 1.00 74.94 225 PHE A CA 1
ATOM 1702 C C . PHE A 1 225 ? -40.251 -5.060 72.273 1.00 74.94 225 PHE A C 1
ATOM 1704 O O . PHE A 1 225 ? -39.587 -4.992 71.247 1.00 74.94 225 PHE A O 1
ATOM 1711 N N . ASP A 1 226 ? -41.570 -5.241 72.284 1.00 76.06 226 ASP A N 1
ATOM 1712 C CA . ASP A 1 226 ? -42.369 -5.392 71.066 1.00 76.06 226 ASP A CA 1
ATOM 1713 C C . ASP A 1 226 ? -42.313 -4.098 70.226 1.00 76.06 226 ASP A C 1
ATOM 1715 O O . ASP A 1 226 ? -42.070 -4.151 69.024 1.00 76.06 226 ASP A O 1
ATOM 1719 N N . GLU A 1 227 ? -42.420 -2.918 70.857 1.00 78.12 227 GLU A N 1
ATOM 1720 C CA . GLU A 1 227 ? -42.271 -1.625 70.168 1.00 78.12 227 GLU A CA 1
ATOM 1721 C C . GLU A 1 227 ? -40.842 -1.410 69.637 1.00 78.12 227 GLU A C 1
ATOM 1723 O O . GLU A 1 227 ? -40.649 -0.866 68.545 1.00 78.12 227 GLU A O 1
ATOM 1728 N N . TYR A 1 228 ? -39.823 -1.833 70.391 1.00 75.69 228 TYR A N 1
ATOM 1729 C CA . TYR A 1 228 ? -38.435 -1.773 69.937 1.00 75.69 228 TYR A CA 1
ATOM 1730 C C . TYR A 1 228 ? -38.181 -2.722 68.766 1.00 75.69 228 TYR A C 1
ATOM 1732 O O . TYR A 1 228 ? -37.554 -2.316 67.793 1.00 75.69 228 TYR A O 1
ATOM 1740 N N . GLU A 1 229 ? -38.667 -3.961 68.838 1.00 74.69 229 GLU A N 1
ATOM 1741 C CA . GLU A 1 229 ? -38.548 -4.960 67.780 1.00 74.69 229 GLU A CA 1
ATOM 1742 C C . GLU A 1 229 ? -39.253 -4.486 66.507 1.00 74.69 229 GLU A C 1
ATOM 1744 O O . GLU A 1 229 ? -38.647 -4.520 65.439 1.00 74.69 229 GLU A O 1
ATOM 1749 N N . GLU A 1 230 ? -40.468 -3.945 66.615 1.00 73.12 230 GLU A N 1
ATOM 1750 C CA . GLU A 1 230 ? -41.221 -3.429 65.470 1.00 73.12 230 GLU A CA 1
ATOM 1751 C C . GLU A 1 230 ? -40.509 -2.232 64.818 1.00 73.12 230 GLU A C 1
ATOM 1753 O O . GLU A 1 230 ? -40.273 -2.239 63.609 1.00 73.12 230 GLU A O 1
ATOM 1758 N N . ARG A 1 231 ? -40.051 -1.244 65.604 1.00 73.56 231 ARG A N 1
ATOM 1759 C CA . ARG A 1 231 ? -39.303 -0.086 65.071 1.00 73.56 231 ARG A CA 1
ATOM 1760 C C . ARG A 1 231 ? -37.932 -0.466 64.517 1.00 73.56 231 ARG A C 1
ATOM 1762 O O . ARG A 1 231 ? -37.493 0.102 63.514 1.00 73.56 231 ARG A O 1
ATOM 1769 N N . PHE A 1 232 ? -37.246 -1.415 65.151 1.00 74.00 232 PHE A N 1
ATOM 1770 C CA . PHE A 1 232 ? -35.957 -1.921 64.690 1.00 74.00 232 PHE A CA 1
ATOM 1771 C C . PHE A 1 232 ? -36.111 -2.680 63.370 1.00 74.00 232 PHE A C 1
ATOM 1773 O O . PHE A 1 232 ? -35.384 -2.399 62.415 1.00 74.00 232 PHE A O 1
ATOM 1780 N N . LEU A 1 233 ? -37.082 -3.592 63.281 1.00 70.75 233 LEU A N 1
ATOM 1781 C CA . LEU A 1 233 ? -37.372 -4.348 62.066 1.00 70.75 233 LEU A CA 1
ATOM 1782 C C . LEU A 1 233 ? -37.857 -3.432 60.941 1.00 70.75 233 LEU A C 1
ATOM 1784 O O . LEU A 1 233 ? -37.358 -3.556 59.825 1.00 70.75 233 LEU A O 1
ATOM 1788 N N . GLU A 1 234 ? -38.732 -2.462 61.216 1.00 74.88 234 GLU A N 1
ATOM 1789 C CA . GLU A 1 234 ? -39.188 -1.491 60.215 1.00 74.88 234 GLU A CA 1
ATOM 1790 C C . GLU A 1 234 ? -38.021 -0.627 59.699 1.00 74.88 234 GLU A C 1
ATOM 1792 O O . GLU A 1 234 ? -37.877 -0.410 58.491 1.00 74.88 234 GLU A O 1
ATOM 1797 N N . GLY A 1 235 ? -37.127 -0.186 60.591 1.00 73.88 235 GLY A N 1
ATOM 1798 C CA . GLY A 1 235 ? -35.924 0.567 60.232 1.00 73.88 235 GLY A CA 1
ATOM 1799 C C . GLY A 1 235 ? -34.946 -0.237 59.369 1.00 73.88 235 GLY A C 1
ATOM 1800 O O . GLY A 1 235 ? -34.475 0.255 58.335 1.00 73.88 235 GLY A O 1
ATOM 1801 N N . VAL A 1 236 ? -34.668 -1.487 59.754 1.00 69.94 236 VAL A N 1
ATOM 1802 C CA . VAL A 1 236 ? -33.794 -2.403 59.005 1.00 69.94 236 VAL A CA 1
ATOM 1803 C C . VAL A 1 236 ? -34.407 -2.744 57.649 1.00 69.94 236 VAL A C 1
ATOM 1805 O O . VAL A 1 236 ? -33.730 -2.641 56.625 1.00 69.94 236 VAL A O 1
ATOM 1808 N N . GLU A 1 237 ? -35.694 -3.083 57.608 1.00 73.00 237 GLU A N 1
ATOM 1809 C CA . GLU A 1 237 ? -36.382 -3.490 56.388 1.00 73.00 237 GLU A CA 1
ATOM 1810 C C . GLU A 1 237 ? -36.512 -2.328 55.390 1.00 73.00 237 GLU A C 1
ATOM 1812 O O . GLU A 1 237 ? -36.256 -2.500 54.195 1.00 73.00 237 GLU A O 1
ATOM 1817 N N . LYS A 1 238 ? -36.823 -1.112 55.858 1.00 74.06 238 LYS A N 1
ATOM 1818 C CA . LYS A 1 238 ? -36.893 0.086 55.007 1.00 74.06 238 LYS A CA 1
ATOM 1819 C C . LYS A 1 238 ? -35.538 0.419 54.378 1.00 74.06 238 LYS A C 1
ATOM 1821 O O . LYS A 1 238 ? -35.488 0.766 53.195 1.00 74.06 238 LYS A O 1
ATOM 1826 N N . ARG A 1 239 ? -34.439 0.263 55.126 1.00 69.12 239 ARG A N 1
ATOM 1827 C CA . ARG A 1 239 ? -33.072 0.461 54.612 1.00 69.12 239 ARG A CA 1
ATOM 1828 C C . ARG A 1 239 ? -32.657 -0.642 53.642 1.00 69.12 239 ARG A C 1
ATOM 1830 O O . ARG A 1 239 ? -32.135 -0.323 52.578 1.00 69.12 239 ARG A O 1
ATOM 1837 N N . PHE A 1 240 ? -32.972 -1.905 53.933 1.00 68.62 240 PHE A N 1
ATOM 1838 C CA . PHE A 1 240 ? -32.692 -3.023 53.024 1.00 68.62 240 PHE A CA 1
ATOM 1839 C C . PHE A 1 240 ? -33.453 -2.887 51.702 1.00 68.62 240 PHE A C 1
ATOM 1841 O O . PHE A 1 240 ? -32.868 -3.038 50.629 1.00 68.62 240 PHE A O 1
ATOM 1848 N N . ARG A 1 241 ? -34.743 -2.524 51.751 1.00 66.25 241 ARG A N 1
ATOM 1849 C CA . ARG A 1 241 ? -35.536 -2.243 50.544 1.00 66.25 241 ARG A CA 1
ATOM 1850 C C . ARG A 1 241 ? -35.005 -1.023 49.786 1.00 66.25 241 ARG A C 1
ATOM 1852 O O . ARG A 1 241 ? -35.022 -1.033 48.557 1.00 66.25 241 ARG A O 1
ATOM 1859 N N . GLY A 1 242 ? -34.535 0.011 50.486 1.00 70.56 242 GLY A N 1
ATOM 1860 C CA . GLY A 1 242 ? -33.901 1.188 49.883 1.00 70.56 242 GLY A CA 1
ATOM 1861 C C . GLY A 1 242 ? -32.614 0.841 49.130 1.00 70.56 242 GLY A C 1
ATOM 1862 O O . GLY A 1 242 ? -32.494 1.162 47.948 1.00 70.56 242 GLY A O 1
ATOM 1863 N N . ALA A 1 243 ? -31.707 0.108 49.777 1.00 67.38 243 ALA A N 1
ATOM 1864 C CA . ALA A 1 243 ? -30.456 -0.359 49.184 1.00 67.38 243 ALA A CA 1
ATOM 1865 C C . ALA A 1 243 ? -30.702 -1.306 47.999 1.00 67.38 243 ALA A C 1
ATOM 1867 O O . ALA A 1 243 ? -30.122 -1.121 46.932 1.00 67.38 243 ALA A O 1
ATOM 1868 N N . ALA A 1 244 ? -31.635 -2.257 48.130 1.00 59.88 244 ALA A N 1
ATOM 1869 C CA . ALA A 1 244 ? -32.007 -3.164 47.044 1.00 59.88 244 ALA A CA 1
ATOM 1870 C C . ALA A 1 244 ? -32.603 -2.422 45.835 1.00 59.88 244 ALA A C 1
ATOM 1872 O O . ALA A 1 244 ? -32.295 -2.754 44.691 1.00 59.88 244 ALA A O 1
ATOM 1873 N N . ARG A 1 245 ? -33.421 -1.383 46.061 1.00 66.25 245 ARG A N 1
ATOM 1874 C CA . ARG A 1 245 ? -33.945 -0.526 44.982 1.00 66.25 245 ARG A CA 1
ATOM 1875 C C . ARG A 1 245 ? -32.841 0.286 44.306 1.00 66.25 245 ARG A C 1
ATOM 1877 O O . ARG A 1 245 ? -32.883 0.428 43.086 1.00 66.25 245 ARG A O 1
ATOM 1884 N N . LEU A 1 246 ? -31.864 0.789 45.062 1.00 69.62 246 LEU A N 1
ATOM 1885 C CA . LEU A 1 246 ? -30.731 1.542 44.521 1.00 69.62 246 LEU A CA 1
ATOM 1886 C C . LEU A 1 246 ? -29.789 0.644 43.702 1.00 69.62 246 LEU A C 1
ATOM 1888 O O . LEU A 1 246 ? -29.396 1.021 42.598 1.00 69.62 246 LEU A O 1
ATOM 1892 N N . GLU A 1 247 ? -29.492 -0.566 44.179 1.00 64.56 247 GLU A N 1
ATOM 1893 C CA . GLU A 1 247 ? -28.725 -1.580 43.439 1.00 64.56 247 GLU A CA 1
ATOM 1894 C C . GLU A 1 247 ? -29.472 -2.028 42.173 1.00 64.56 247 GLU A C 1
ATOM 1896 O O . GLU A 1 247 ? -28.879 -2.041 41.097 1.00 64.56 247 GLU A O 1
ATOM 1901 N N . MET A 1 248 ? -30.787 -2.281 42.238 1.00 56.84 248 MET A N 1
ATOM 1902 C CA . MET A 1 248 ? -31.583 -2.604 41.043 1.00 56.84 248 MET A CA 1
ATOM 1903 C C . MET A 1 248 ? -31.650 -1.444 40.041 1.00 56.84 248 MET A C 1
ATOM 1905 O O . MET A 1 248 ? -31.593 -1.678 38.834 1.00 56.84 248 MET A O 1
ATOM 1909 N N . ALA A 1 249 ? -31.748 -0.195 40.504 1.00 64.31 249 ALA A N 1
ATOM 1910 C CA . ALA A 1 249 ? -31.707 0.979 39.633 1.00 64.31 249 ALA A CA 1
ATOM 1911 C C . ALA A 1 249 ? -30.327 1.152 38.978 1.00 64.31 249 ALA A C 1
ATOM 1913 O O . ALA A 1 249 ? -30.246 1.446 37.786 1.00 64.31 249 ALA A O 1
ATOM 1914 N N . THR A 1 250 ? -29.254 0.894 39.728 1.00 64.06 250 THR A N 1
ATOM 1915 C CA . THR A 1 250 ? -27.871 0.945 39.238 1.00 64.06 250 THR A CA 1
ATOM 1916 C C . THR A 1 250 ? -27.604 -0.168 38.224 1.00 64.06 250 THR A C 1
ATOM 1918 O O . THR A 1 250 ? -27.122 0.111 37.131 1.00 64.06 250 THR A O 1
ATOM 1921 N N . ALA A 1 251 ? -28.006 -1.410 38.512 1.00 55.19 251 ALA A N 1
ATOM 1922 C CA . ALA A 1 251 ? -27.901 -2.536 37.585 1.00 55.19 251 ALA A CA 1
ATOM 1923 C C . ALA A 1 251 ? -28.705 -2.294 36.298 1.00 55.19 251 ALA A C 1
ATOM 1925 O O . ALA A 1 251 ? -28.238 -2.590 35.199 1.00 55.19 251 ALA A O 1
ATOM 1926 N N . ARG A 1 252 ? -29.894 -1.688 36.412 1.00 57.78 252 ARG A N 1
ATOM 1927 C CA . ARG A 1 252 ? -30.720 -1.299 35.262 1.00 57.78 252 ARG A CA 1
ATOM 1928 C C . ARG A 1 252 ? -30.074 -0.185 34.433 1.00 57.78 252 ARG A C 1
ATOM 1930 O O . ARG A 1 252 ? -30.154 -0.238 33.211 1.00 57.78 252 ARG A O 1
ATOM 1937 N N . ALA A 1 253 ? -29.412 0.784 35.066 1.00 57.84 253 ALA A N 1
ATOM 1938 C CA . ALA A 1 253 ? -28.655 1.826 34.374 1.00 57.84 253 ALA A CA 1
ATOM 1939 C C . ALA A 1 253 ? -27.415 1.258 33.658 1.00 57.84 253 ALA A C 1
ATOM 1941 O O . ALA A 1 253 ? -27.166 1.611 32.508 1.00 57.84 253 ALA A O 1
ATOM 1942 N N . SER A 1 254 ? -26.697 0.320 34.285 1.00 56.50 254 SER A N 1
ATOM 1943 C CA . SER A 1 254 ? -25.558 -0.381 33.676 1.00 56.50 254 SER A CA 1
ATOM 1944 C C . SER A 1 254 ? -25.959 -1.319 32.532 1.00 56.50 254 SER A C 1
ATOM 1946 O O . SER A 1 254 ? -25.186 -1.494 31.603 1.00 56.50 254 SER A O 1
ATOM 1948 N N . LEU A 1 255 ? -27.165 -1.897 32.552 1.00 49.47 255 LEU A N 1
ATOM 1949 C CA . LEU A 1 255 ? -27.702 -2.695 31.437 1.00 49.47 255 LEU A CA 1
ATOM 1950 C C . LEU A 1 255 ? -28.172 -1.839 30.249 1.00 49.47 255 LEU A C 1
ATOM 1952 O O . LEU A 1 255 ? -28.256 -2.340 29.130 1.00 49.47 255 LEU A O 1
ATOM 1956 N N . LEU A 1 256 ? -28.495 -0.565 30.486 1.00 47.12 256 LEU A N 1
ATOM 1957 C CA . LEU A 1 256 ? -28.916 0.390 29.454 1.00 47.12 256 LEU A CA 1
ATOM 1958 C C . LEU A 1 256 ? -27.743 1.172 28.843 1.00 47.12 256 LEU A C 1
ATOM 1960 O O . LEU A 1 256 ? -27.912 1.798 27.798 1.00 47.12 256 LEU A O 1
ATOM 1964 N N . GLN A 1 257 ? -26.561 1.122 29.459 1.00 43.59 257 GLN A N 1
ATOM 1965 C CA . GLN A 1 257 ? -25.323 1.657 28.903 1.00 43.59 257 GLN A CA 1
ATOM 1966 C C . GLN A 1 257 ? -24.456 0.503 28.384 1.00 43.59 257 GLN A C 1
ATOM 1968 O O . GLN A 1 257 ? -23.891 -0.261 29.159 1.00 43.59 257 GLN A O 1
ATOM 1973 N N . ASP A 1 258 ? -24.330 0.383 27.058 1.00 40.31 258 ASP A N 1
ATOM 1974 C CA . ASP A 1 258 ? -23.270 -0.430 26.448 1.00 40.31 258 ASP A CA 1
ATOM 1975 C C . ASP A 1 258 ? -21.915 0.108 26.959 1.00 40.31 258 ASP A C 1
ATOM 1977 O O . ASP A 1 258 ? -21.673 1.314 26.818 1.00 40.31 258 ASP A O 1
ATOM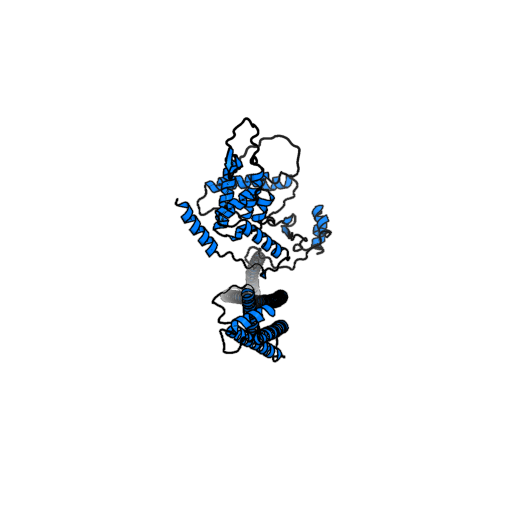 1981 N N . PRO A 1 259 ? -21.024 -0.724 27.537 1.00 43.00 259 PRO A N 1
ATOM 1982 C CA . PRO A 1 259 ? -19.743 -0.281 28.096 1.00 43.00 259 PRO A CA 1
ATOM 1983 C C . PRO A 1 259 ? -18.803 0.413 27.091 1.00 43.00 259 PRO A C 1
ATOM 1985 O O . PRO A 1 259 ? -17.704 0.813 27.466 1.00 43.00 259 PRO A O 1
ATOM 1988 N N . ARG A 1 260 ? -19.188 0.564 25.815 1.00 49.00 260 ARG A N 1
ATOM 1989 C CA . ARG A 1 260 ? -18.337 1.129 24.758 1.00 49.00 260 ARG A CA 1
ATOM 1990 C C . ARG A 1 260 ? -18.660 2.543 24.282 1.00 49.00 260 ARG A C 1
ATOM 1992 O O . ARG A 1 260 ? -17.870 3.051 23.494 1.00 49.00 260 ARG A O 1
ATOM 1999 N N . GLY A 1 261 ? -19.748 3.193 24.708 1.00 41.59 261 GLY A N 1
ATOM 2000 C CA . GLY A 1 261 ? -19.961 4.643 24.501 1.00 41.59 261 GLY A CA 1
ATOM 2001 C C . GLY A 1 261 ? -19.702 5.231 23.092 1.00 41.59 261 GLY A C 1
ATOM 2002 O O . GLY A 1 261 ? -19.437 6.425 22.979 1.00 41.59 261 GLY A O 1
ATOM 2003 N N . LYS A 1 262 ? -19.754 4.439 22.011 1.00 37.19 262 LYS A N 1
ATOM 2004 C CA . LYS A 1 262 ? -19.508 4.872 20.623 1.00 37.19 262 LYS A CA 1
ATOM 2005 C C . LYS A 1 262 ? -20.587 4.314 19.689 1.00 37.19 262 LYS A C 1
ATOM 2007 O O . LYS A 1 262 ? -21.009 3.172 19.882 1.00 37.19 262 LYS A O 1
ATOM 2012 N N . PRO A 1 263 ? -21.007 5.052 18.641 1.00 33.88 263 PRO A N 1
ATOM 2013 C CA . PRO A 1 263 ? -21.808 4.469 17.572 1.00 33.88 263 PRO A CA 1
ATOM 2014 C C . PRO A 1 263 ? -21.017 3.336 16.904 1.00 33.88 263 PRO A C 1
ATOM 2016 O O . PRO A 1 263 ? -19.876 3.505 16.478 1.00 33.88 263 PRO A O 1
ATOM 2019 N N . LYS A 1 264 ? -21.636 2.156 16.852 1.00 35.53 264 LYS A N 1
ATOM 2020 C CA . LYS A 1 264 ? -21.074 0.901 16.345 1.00 35.53 264 LYS A CA 1
ATOM 2021 C C . LYS A 1 264 ? -20.900 0.955 14.821 1.00 35.53 264 LYS A C 1
ATOM 2023 O O . LYS A 1 264 ? -21.752 0.479 14.079 1.00 35.53 264 LYS A O 1
ATOM 2028 N N . LEU A 1 265 ? -19.793 1.535 14.366 1.00 34.09 265 LEU A N 1
ATOM 2029 C CA . LEU A 1 265 ? -19.321 1.516 12.976 1.00 34.09 265 LEU A CA 1
ATOM 2030 C C . LEU A 1 265 ? -17.802 1.269 12.926 1.00 34.09 265 LEU A C 1
ATOM 2032 O O . LEU A 1 265 ? -17.066 1.982 12.259 1.00 34.09 265 LEU A O 1
ATOM 2036 N N . GLU A 1 266 ? -17.315 0.239 13.615 1.00 32.78 266 GLU A N 1
ATOM 2037 C CA . GLU A 1 266 ? -15.978 -0.305 13.349 1.00 32.78 266 GLU A CA 1
ATOM 2038 C C . GLU A 1 266 ? -16.131 -1.754 12.883 1.00 32.78 266 GLU A C 1
ATOM 2040 O O . GLU A 1 266 ? -16.470 -2.661 13.645 1.00 32.78 266 GLU A O 1
ATOM 2045 N N . LEU A 1 267 ? -15.964 -1.926 11.569 1.00 35.56 267 LEU A N 1
ATOM 2046 C CA . LEU A 1 267 ? -15.882 -3.203 10.872 1.00 35.56 267 LEU A CA 1
ATOM 2047 C C . LEU A 1 267 ? -14.671 -3.971 11.409 1.00 35.56 267 LEU A C 1
ATOM 2049 O O . LEU A 1 267 ? -13.543 -3.737 10.979 1.00 35.56 267 LEU A O 1
ATOM 2053 N N . GLN A 1 268 ? -14.907 -4.912 12.321 1.00 32.88 268 GLN A N 1
ATOM 2054 C CA . GLN A 1 268 ? -13.957 -6.000 12.514 1.00 32.88 268 GLN A CA 1
ATOM 2055 C C . GLN A 1 268 ? -13.867 -6.767 11.190 1.00 32.88 268 GLN A C 1
ATOM 2057 O O . GLN A 1 268 ? -14.892 -7.106 10.593 1.00 32.88 268 GLN A O 1
ATOM 2062 N N . LEU A 1 269 ? -12.645 -6.973 10.691 1.00 35.41 269 LEU A N 1
ATOM 2063 C CA . LEU A 1 269 ? -12.388 -7.805 9.518 1.00 35.41 269 LEU A CA 1
ATOM 2064 C C . LEU A 1 269 ? -12.715 -9.262 9.870 1.00 35.41 269 LEU A C 1
ATOM 2066 O O . LEU A 1 269 ? -11.844 -10.045 10.234 1.00 35.41 269 LEU A O 1
ATOM 2070 N N . GLU A 1 270 ? -13.991 -9.620 9.769 1.00 43.22 270 GLU A N 1
ATOM 2071 C CA . GLU A 1 270 ? -14.396 -11.011 9.628 1.00 43.22 270 GLU A CA 1
ATOM 2072 C C . GLU A 1 270 ? -13.888 -11.521 8.274 1.00 43.22 270 GLU A C 1
ATOM 2074 O O . GLU A 1 270 ? -14.076 -10.889 7.226 1.00 43.22 270 GLU A O 1
ATOM 2079 N N . THR A 1 271 ? -13.214 -12.666 8.303 1.00 40.69 271 THR A N 1
ATOM 2080 C CA . THR A 1 271 ? -12.871 -13.459 7.125 1.00 40.69 271 THR A CA 1
ATOM 2081 C C . THR A 1 271 ? -14.149 -13.748 6.337 1.00 40.69 271 THR A C 1
ATOM 2083 O O . THR A 1 271 ? -15.029 -14.468 6.797 1.00 40.69 271 THR A O 1
ATOM 2086 N N . TYR A 1 272 ? -14.280 -13.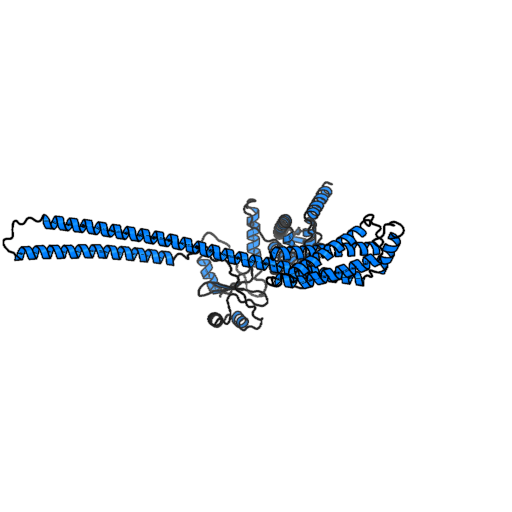147 5.154 1.00 57.66 272 TYR A N 1
ATOM 2087 C CA . TYR A 1 272 ? -15.464 -13.306 4.311 1.00 57.66 272 TYR A CA 1
ATOM 2088 C C . TYR A 1 272 ? -15.315 -14.519 3.393 1.00 57.66 272 TYR A C 1
ATOM 2090 O O . TYR A 1 272 ? -14.248 -14.758 2.824 1.00 57.66 272 TYR A O 1
ATOM 2098 N N . ARG A 1 273 ? -16.407 -15.261 3.200 1.00 81.00 273 ARG A N 1
ATOM 2099 C CA . ARG A 1 273 ? -16.497 -16.331 2.203 1.00 81.00 273 ARG A CA 1
ATOM 2100 C C . ARG A 1 273 ? -17.076 -15.762 0.907 1.00 81.00 273 ARG A C 1
ATOM 2102 O O . ARG A 1 273 ? -18.049 -15.007 0.928 1.00 81.00 273 ARG A O 1
ATOM 2109 N N . ILE A 1 274 ? -16.471 -16.106 -0.230 1.00 83.44 274 ILE A N 1
ATOM 2110 C CA . ILE A 1 274 ? -17.031 -15.793 -1.549 1.00 83.44 274 ILE A CA 1
ATOM 2111 C C . ILE A 1 274 ? -17.931 -16.961 -1.959 1.00 83.44 274 ILE A C 1
ATOM 2113 O O . ILE A 1 274 ? -17.459 -18.088 -2.074 1.00 83.44 274 ILE A O 1
ATOM 2117 N N . LEU A 1 275 ? -19.219 -16.695 -2.154 1.00 88.38 275 LEU A N 1
ATOM 2118 C CA . LEU A 1 275 ? -20.192 -17.664 -2.645 1.00 88.38 275 LEU A CA 1
ATOM 2119 C C . LEU A 1 275 ? -20.198 -17.653 -4.177 1.00 88.38 275 LEU A C 1
ATOM 2121 O O . LEU A 1 275 ? -20.209 -16.584 -4.805 1.00 88.38 275 LEU A O 1
ATOM 2125 N N . ASP A 1 276 ? -20.208 -18.841 -4.779 1.00 87.62 276 ASP A N 1
ATOM 2126 C CA . ASP A 1 276 ? -20.327 -19.002 -6.226 1.00 87.62 276 ASP A CA 1
ATOM 2127 C C . ASP A 1 276 ? -21.668 -18.465 -6.750 1.00 87.62 276 ASP A C 1
ATOM 2129 O O . ASP A 1 276 ? -22.634 -18.313 -6.006 1.00 87.62 276 ASP A O 1
ATOM 2133 N N . ASN A 1 277 ? -21.729 -18.125 -8.042 1.00 86.50 277 ASN A N 1
ATOM 2134 C CA . ASN A 1 277 ? -22.906 -17.485 -8.656 1.00 86.50 277 ASN A CA 1
ATOM 2135 C C . ASN A 1 277 ? -24.152 -18.389 -8.694 1.00 86.50 277 ASN A C 1
ATOM 2137 O O . ASN A 1 277 ? -25.259 -17.889 -8.894 1.00 86.50 277 ASN A O 1
ATOM 2141 N N . ASP A 1 278 ? -23.962 -19.693 -8.541 1.00 88.88 278 ASP A N 1
ATOM 2142 C CA . ASP A 1 278 ? -24.970 -20.751 -8.493 1.00 88.88 278 ASP A CA 1
ATOM 2143 C C . ASP A 1 278 ? -25.382 -21.126 -7.062 1.00 88.88 278 ASP A C 1
ATOM 2145 O O . ASP A 1 278 ? -26.280 -21.944 -6.887 1.00 88.88 278 ASP A O 1
ATOM 2149 N N . HIS A 1 279 ? -24.794 -20.495 -6.037 1.00 94.38 279 HIS A N 1
ATOM 2150 C CA . HIS A 1 279 ? -25.199 -20.711 -4.653 1.00 94.38 279 HIS A CA 1
ATOM 2151 C C . HIS A 1 279 ? -26.704 -20.443 -4.483 1.00 94.38 279 HIS A C 1
ATOM 2153 O O . HIS A 1 279 ? -27.213 -19.388 -4.872 1.00 94.38 279 HIS A O 1
ATOM 2159 N N . GLU A 1 280 ? -27.415 -21.382 -3.861 1.00 94.25 280 GLU A N 1
ATOM 2160 C CA . GLU A 1 280 ? -28.881 -21.384 -3.729 1.00 94.25 280 GLU A CA 1
ATOM 2161 C C . GLU A 1 280 ? -29.449 -20.081 -3.144 1.00 94.25 280 GLU A C 1
ATOM 2163 O O . GLU A 1 280 ? -30.512 -19.620 -3.569 1.00 94.25 280 GLU A O 1
ATOM 2168 N N . VAL A 1 281 ? -28.688 -19.414 -2.270 1.00 92.19 281 VAL A N 1
ATOM 2169 C CA . VAL A 1 281 ? -29.035 -18.104 -1.692 1.00 92.19 281 VAL A CA 1
ATOM 2170 C C . VAL A 1 281 ? -29.383 -17.064 -2.760 1.00 92.19 281 VAL A C 1
ATOM 2172 O O . VAL A 1 281 ? -30.279 -16.249 -2.558 1.00 92.19 281 VAL A O 1
ATOM 2175 N N . TRP A 1 282 ? -28.738 -17.103 -3.932 1.00 90.19 282 TRP A N 1
ATOM 2176 C CA . TRP A 1 282 ? -29.011 -16.148 -5.004 1.00 90.19 282 TRP A CA 1
ATOM 2177 C C . TRP A 1 282 ? -30.382 -16.363 -5.633 1.00 90.19 282 TRP A C 1
ATOM 2179 O O . TRP A 1 282 ? -31.009 -15.392 -6.053 1.00 90.19 282 TRP A O 1
ATOM 2189 N N . SER A 1 283 ? -30.856 -17.609 -5.697 1.00 85.81 283 SER A N 1
ATOM 2190 C CA . SER A 1 283 ? -32.200 -17.925 -6.188 1.00 85.81 283 SER A CA 1
ATOM 2191 C C . SER A 1 283 ? -33.272 -17.484 -5.189 1.00 85.81 283 SER A C 1
ATOM 2193 O O . SER A 1 283 ? -34.231 -16.830 -5.588 1.00 85.81 283 SER A O 1
ATOM 2195 N N . VAL A 1 284 ? -33.034 -17.720 -3.894 1.00 88.88 284 VAL A N 1
ATOM 2196 C CA . VAL A 1 284 ? -33.906 -17.317 -2.778 1.00 88.88 284 VAL A CA 1
ATOM 2197 C C . VAL A 1 284 ? -34.019 -15.792 -2.677 1.00 88.88 284 VAL A C 1
ATOM 2199 O O . VAL A 1 284 ? -35.097 -15.244 -2.462 1.00 88.88 284 VAL A O 1
ATOM 2202 N N . ILE A 1 285 ? -32.914 -15.073 -2.892 1.00 81.69 285 ILE A N 1
ATOM 2203 C CA . ILE A 1 285 ? -32.930 -13.607 -2.921 1.00 81.69 285 ILE A CA 1
ATOM 2204 C C . ILE A 1 285 ? -33.686 -13.089 -4.148 1.00 81.69 285 ILE A C 1
ATOM 2206 O O . ILE A 1 285 ? -34.476 -12.156 -4.028 1.00 81.69 285 ILE A O 1
ATOM 2210 N N . LYS A 1 286 ? -33.462 -13.680 -5.329 1.00 81.00 286 LYS A N 1
ATOM 2211 C CA . LYS A 1 286 ? -34.169 -13.282 -6.557 1.00 81.00 286 LYS A CA 1
ATOM 2212 C C . LYS A 1 286 ? -35.673 -13.535 -6.470 1.00 81.00 286 LYS A C 1
ATOM 2214 O O . LYS A 1 286 ? -36.430 -12.765 -7.051 1.00 81.00 286 LYS A O 1
ATOM 2219 N N . SER A 1 287 ? -36.098 -14.589 -5.773 1.00 86.38 287 SER A N 1
ATOM 2220 C CA . SER A 1 287 ? -37.516 -14.898 -5.569 1.00 86.38 287 SER A CA 1
ATOM 2221 C C . SER A 1 287 ? -38.175 -14.039 -4.486 1.00 86.38 287 SER A C 1
ATOM 2223 O O . SER A 1 287 ? -39.400 -13.962 -4.447 1.00 86.38 287 SER A O 1
ATOM 2225 N N . GLY A 1 288 ? -37.390 -13.383 -3.623 1.00 85.00 288 GLY A N 1
ATOM 2226 C CA . GLY A 1 288 ? -37.904 -12.616 -2.488 1.00 85.00 288 GLY A CA 1
ATOM 2227 C C . GLY A 1 288 ? -38.426 -13.490 -1.341 1.00 85.00 288 GLY A C 1
ATOM 2228 O O . GLY A 1 288 ? -39.201 -13.009 -0.515 1.00 85.00 288 GLY A O 1
ATOM 2229 N N . ASP A 1 289 ? -38.020 -14.762 -1.269 1.00 88.19 289 ASP A N 1
ATOM 2230 C CA . ASP A 1 289 ? -38.444 -15.685 -0.213 1.00 88.19 289 ASP A CA 1
ATOM 2231 C C . ASP A 1 289 ? -37.674 -15.428 1.097 1.00 88.19 289 ASP A C 1
ATOM 2233 O O . ASP A 1 289 ? -36.644 -16.035 1.410 1.00 88.19 289 ASP A O 1
ATOM 2237 N N . ILE A 1 290 ? -38.193 -14.476 1.876 1.00 84.69 290 ILE A N 1
ATOM 2238 C CA . ILE A 1 290 ? -37.618 -14.030 3.154 1.00 84.69 290 ILE A CA 1
ATOM 2239 C C . ILE A 1 290 ? -37.590 -15.164 4.189 1.00 84.69 290 ILE A C 1
ATOM 2241 O O . ILE A 1 290 ? -36.683 -15.205 5.023 1.00 84.69 290 ILE A O 1
ATOM 2245 N N . THR A 1 291 ? -38.554 -16.087 4.147 1.00 85.81 291 THR A N 1
ATOM 2246 C CA . THR A 1 291 ? -38.647 -17.194 5.107 1.00 85.81 291 THR A CA 1
ATOM 2247 C C . THR A 1 291 ? -37.497 -18.167 4.897 1.00 85.81 291 THR A C 1
ATOM 2249 O O . THR A 1 291 ? -36.776 -18.479 5.847 1.00 85.81 291 THR A O 1
ATOM 2252 N N . THR A 1 292 ? -37.262 -18.576 3.650 1.00 89.25 292 THR A N 1
ATOM 2253 C CA . THR A 1 292 ? -36.139 -19.449 3.294 1.00 89.25 292 THR A CA 1
ATOM 2254 C C . THR A 1 292 ? -34.804 -18.763 3.577 1.00 89.25 292 THR A C 1
ATOM 2256 O O . THR A 1 292 ? -33.931 -19.363 4.201 1.00 89.25 292 THR A O 1
ATOM 2259 N N . LEU A 1 293 ? -34.660 -17.475 3.247 1.00 88.75 293 LEU A N 1
ATOM 2260 C CA . LEU A 1 293 ? -33.429 -16.727 3.530 1.00 88.75 293 LEU A CA 1
ATOM 2261 C C . LEU A 1 293 ? -33.136 -16.619 5.035 1.00 88.75 293 LEU A C 1
ATOM 2263 O O . LEU A 1 293 ? -31.989 -16.764 5.462 1.00 88.75 293 LEU A O 1
ATOM 2267 N N . ARG A 1 294 ? -34.171 -16.400 5.857 1.00 80.94 294 ARG A N 1
ATOM 2268 C CA . ARG A 1 294 ? -34.051 -16.399 7.321 1.00 80.94 294 ARG A CA 1
ATOM 2269 C C . ARG A 1 294 ? -33.622 -17.774 7.831 1.00 80.94 294 ARG A C 1
ATOM 2271 O O . ARG A 1 294 ? -32.719 -17.833 8.658 1.00 80.94 294 ARG A O 1
ATOM 2278 N N . THR A 1 295 ? -34.201 -18.855 7.311 1.00 89.44 295 THR A N 1
ATOM 2279 C CA . THR A 1 295 ? -33.796 -20.228 7.650 1.00 89.44 295 THR A CA 1
ATOM 2280 C C . THR A 1 295 ? -32.329 -20.478 7.307 1.00 89.44 295 THR A C 1
ATOM 2282 O O . THR A 1 295 ? -31.590 -20.964 8.160 1.00 89.44 295 THR A O 1
ATOM 2285 N N . MET A 1 296 ? -31.871 -20.061 6.122 1.00 92.38 296 MET A N 1
ATOM 2286 C CA . MET A 1 296 ? -30.470 -20.204 5.708 1.00 92.38 296 MET A CA 1
ATOM 2287 C C . MET A 1 296 ? -29.503 -19.431 6.618 1.00 92.38 296 MET A C 1
ATOM 2289 O O . MET A 1 296 ? -28.452 -19.956 6.985 1.00 92.38 296 MET A O 1
ATOM 2293 N N . LEU A 1 297 ? -29.862 -18.209 7.033 1.00 85.81 297 LEU A N 1
ATOM 2294 C CA . LEU A 1 297 ? -29.078 -17.417 7.992 1.00 85.81 297 LEU A CA 1
ATOM 2295 C C . LEU A 1 297 ? -29.067 -18.058 9.389 1.00 85.81 297 LEU A C 1
ATOM 2297 O O . LEU A 1 297 ? -28.019 -18.149 10.026 1.00 85.81 297 LEU A O 1
ATOM 2301 N N . SER A 1 298 ? -30.219 -18.530 9.872 1.00 83.00 298 SER A N 1
ATOM 2302 C CA . SER A 1 298 ? -30.349 -19.188 11.179 1.00 83.00 298 SER A CA 1
ATOM 2303 C C . SER A 1 298 ? -29.586 -20.512 11.249 1.00 83.00 298 SER A C 1
ATOM 2305 O O . SER A 1 298 ? -28.993 -20.820 12.280 1.00 83.00 298 SER A O 1
ATOM 2307 N N . GLN A 1 299 ? -29.555 -21.266 10.150 1.00 91.50 299 GLN A N 1
ATOM 2308 C CA . GLN A 1 299 ? -28.794 -22.510 10.019 1.00 91.50 299 GLN A CA 1
ATOM 2309 C C . GLN A 1 299 ? -27.311 -22.280 9.685 1.00 91.50 299 GLN A C 1
ATOM 2311 O O . GLN A 1 299 ? -26.566 -23.246 9.545 1.00 91.50 299 GLN A O 1
ATOM 2316 N N . ARG A 1 300 ? -26.866 -21.017 9.576 1.00 87.88 300 ARG A N 1
ATOM 2317 C CA . ARG A 1 300 ? -25.498 -20.630 9.184 1.00 87.88 300 ARG A CA 1
ATOM 2318 C C . ARG A 1 300 ? -25.056 -21.205 7.829 1.00 87.88 300 ARG A C 1
ATOM 2320 O O . ARG A 1 300 ? -23.862 -21.379 7.597 1.00 87.88 300 ARG A O 1
ATOM 2327 N N . LEU A 1 301 ? -26.004 -21.475 6.929 1.00 86.44 301 LEU A N 1
ATOM 2328 C CA . LEU A 1 301 ? -25.718 -21.856 5.539 1.00 86.44 301 LEU A CA 1
ATOM 2329 C C . LEU A 1 301 ? -25.150 -20.673 4.747 1.00 86.44 301 LEU A C 1
ATOM 2331 O O . LEU A 1 301 ? -24.381 -20.865 3.809 1.00 86.44 301 LEU A O 1
ATOM 2335 N N . VAL A 1 302 ? -25.503 -19.455 5.162 1.00 87.19 302 VAL A N 1
ATOM 2336 C CA . VAL A 1 302 ? -24.922 -18.195 4.692 1.00 87.19 302 VAL A CA 1
ATOM 2337 C C . VAL A 1 302 ? -24.678 -17.250 5.867 1.00 87.19 302 VAL A C 1
ATOM 2339 O O . VAL A 1 302 ? -25.419 -17.263 6.853 1.00 87.19 302 VAL A O 1
ATOM 2342 N N . SER A 1 303 ? -23.640 -16.425 5.764 1.00 84.94 303 SER A N 1
ATOM 2343 C CA . SER A 1 303 ? -23.282 -15.373 6.719 1.00 84.94 303 SER A CA 1
ATOM 2344 C C . SER A 1 303 ? -23.639 -13.983 6.170 1.00 84.94 303 SER A C 1
ATOM 2346 O O . SER A 1 303 ? -23.494 -13.744 4.970 1.00 84.94 303 SER A O 1
ATOM 2348 N N . PRO A 1 304 ? -24.021 -13.004 7.015 1.00 76.25 304 PRO A N 1
ATOM 2349 C CA . PRO A 1 304 ? -24.134 -11.600 6.604 1.00 76.25 304 PRO A CA 1
ATOM 2350 C C . PRO A 1 304 ? -22.844 -11.019 5.996 1.00 76.25 304 PRO A C 1
ATOM 2352 O O . PRO A 1 304 ? -22.905 -10.057 5.229 1.00 76.25 304 PRO A O 1
ATOM 2355 N N . SER A 1 305 ? -21.685 -11.594 6.328 1.00 74.75 305 SER A N 1
ATOM 2356 C CA . SER A 1 305 ? -20.377 -11.215 5.783 1.00 74.75 305 SER A CA 1
ATOM 2357 C C . SER A 1 305 ? -20.019 -11.912 4.461 1.00 74.75 305 SER A C 1
ATOM 2359 O O . SER A 1 305 ? -19.030 -11.519 3.832 1.00 74.75 305 SER A O 1
ATOM 2361 N N . ASP A 1 306 ? -20.822 -12.877 3.995 1.00 81.81 306 ASP A N 1
ATOM 2362 C CA . ASP A 1 306 ? -20.601 -13.557 2.718 1.00 81.81 306 ASP A CA 1
ATOM 2363 C C . ASP A 1 306 ? -20.749 -12.597 1.537 1.00 81.81 306 ASP A C 1
ATOM 2365 O O . ASP A 1 306 ? -21.550 -11.657 1.550 1.00 81.81 306 ASP A O 1
ATOM 2369 N N . ARG A 1 307 ? -19.969 -12.842 0.483 1.00 79.75 307 ARG A N 1
ATOM 2370 C CA . ARG A 1 307 ? -19.959 -12.007 -0.722 1.00 79.75 307 ARG A CA 1
ATOM 2371 C C . ARG A 1 307 ? -20.186 -12.843 -1.965 1.00 79.75 307 ARG A C 1
ATOM 2373 O O . ARG A 1 307 ? -19.700 -13.958 -2.064 1.00 79.75 307 ARG A O 1
ATOM 2380 N N . GLY A 1 308 ? -20.867 -12.291 -2.963 1.00 81.06 308 GLY A N 1
ATOM 2381 C CA . GLY A 1 308 ? -20.825 -12.879 -4.309 1.00 81.06 308 GLY A CA 1
ATOM 2382 C C . GLY A 1 308 ? -19.482 -12.619 -4.992 1.00 81.06 308 GLY A C 1
ATOM 2383 O O . GLY A 1 308 ? -18.743 -11.727 -4.575 1.00 81.06 308 GLY A O 1
ATOM 2384 N N . LYS A 1 309 ? -19.205 -13.303 -6.111 1.00 72.31 309 LYS A N 1
ATOM 2385 C CA . LYS A 1 309 ? -17.996 -13.084 -6.944 1.00 72.31 309 LYS A CA 1
ATOM 2386 C C . LYS A 1 309 ? -17.748 -11.621 -7.347 1.00 72.31 309 LYS A C 1
ATOM 2388 O O . LYS A 1 309 ? -16.624 -11.250 -7.648 1.00 72.31 309 LYS A O 1
ATOM 2393 N N . ARG A 1 310 ? -18.788 -10.777 -7.331 1.00 71.50 310 ARG A N 1
ATOM 2394 C CA . ARG A 1 310 ? -18.711 -9.325 -7.594 1.00 71.50 310 ARG A CA 1
ATOM 2395 C C . ARG A 1 310 ? -18.572 -8.453 -6.330 1.00 71.50 310 ARG A C 1
ATOM 2397 O O . ARG A 1 310 ? -18.805 -7.253 -6.401 1.00 71.50 310 ARG A O 1
ATOM 2404 N N . GLY A 1 311 ? -18.282 -9.034 -5.163 1.00 59.16 311 GLY A N 1
ATOM 2405 C CA . GLY A 1 311 ? -17.994 -8.302 -3.919 1.00 59.16 311 GLY A CA 1
ATOM 2406 C C . GLY A 1 311 ? -19.195 -7.678 -3.187 1.00 59.16 311 GLY A C 1
ATOM 2407 O O . GLY A 1 311 ? -18.994 -6.832 -2.316 1.00 59.16 311 GLY A O 1
ATOM 2408 N N . LYS A 1 312 ? -20.435 -8.069 -3.513 1.00 66.88 312 LYS A N 1
ATOM 2409 C CA . LYS A 1 312 ? -21.668 -7.520 -2.905 1.00 66.88 312 LYS A CA 1
ATOM 2410 C C . LYS A 1 312 ? -21.802 -7.912 -1.423 1.00 66.88 312 LYS A C 1
ATOM 2412 O O . LYS A 1 312 ? -21.485 -9.049 -1.0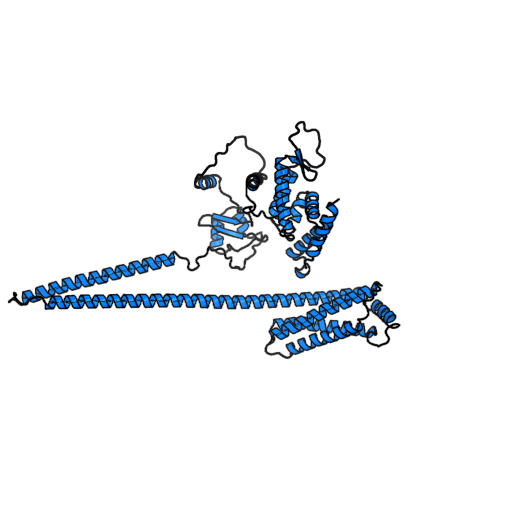93 1.00 66.88 312 LYS A O 1
ATOM 2417 N N . ARG A 1 313 ? -22.283 -6.996 -0.563 1.00 57.19 313 ARG A N 1
ATOM 2418 C CA . ARG A 1 313 ? -22.478 -7.192 0.895 1.00 57.19 313 ARG A CA 1
ATOM 2419 C C . ARG A 1 313 ? -23.960 -7.240 1.288 1.00 57.19 313 ARG A C 1
ATOM 2421 O O . ARG A 1 313 ? -24.789 -6.589 0.648 1.00 57.19 313 ARG A O 1
ATOM 2428 N N . TYR A 1 314 ? -24.258 -7.931 2.390 1.00 61.12 314 TYR A N 1
ATOM 2429 C CA . TYR A 1 314 ? -25.569 -7.939 3.044 1.00 61.12 314 TYR A CA 1
ATOM 2430 C C . TYR A 1 314 ? -25.577 -7.021 4.273 1.00 61.12 314 TYR A C 1
ATOM 2432 O O . TYR A 1 314 ? -24.592 -6.958 5.007 1.00 61.12 314 TYR A O 1
ATOM 2440 N N . PHE A 1 315 ? -26.697 -6.343 4.540 1.00 43.97 315 PHE A N 1
ATOM 2441 C CA . PHE A 1 315 ? -26.927 -5.669 5.822 1.00 43.97 315 PHE A CA 1
ATOM 2442 C C . PHE A 1 315 ? -28.279 -6.083 6.414 1.00 43.97 315 PHE A C 1
ATOM 2444 O O . PHE A 1 315 ? -29.286 -6.180 5.708 1.00 43.97 315 PHE A O 1
ATOM 2451 N N . ARG A 1 316 ? -28.298 -6.300 7.734 1.00 38.84 316 ARG A N 1
ATOM 2452 C CA . ARG A 1 316 ? -29.504 -6.559 8.532 1.00 38.84 316 ARG A CA 1
ATOM 2453 C C . ARG A 1 316 ? -29.893 -5.281 9.272 1.00 38.84 316 ARG A C 1
ATOM 2455 O O . ARG A 1 316 ? -29.053 -4.727 9.977 1.00 38.84 316 ARG A O 1
ATOM 2462 N N . PHE A 1 317 ? -31.145 -4.837 9.144 1.00 34.66 317 PHE A N 1
ATOM 2463 C CA . PHE A 1 317 ? -31.661 -3.686 9.892 1.00 34.66 317 PHE A CA 1
ATOM 2464 C C . PHE A 1 317 ? -33.028 -4.026 10.505 1.00 34.66 317 PHE A C 1
ATOM 2466 O O . PHE A 1 317 ? -34.032 -4.124 9.804 1.00 34.66 317 PHE A O 1
ATOM 2473 N N . GLY A 1 318 ? -33.057 -4.222 11.826 1.00 46.94 318 GLY A N 1
ATOM 2474 C CA . GLY A 1 318 ? -34.268 -4.576 12.575 1.00 46.94 318 GLY A CA 1
ATOM 2475 C C . GLY A 1 318 ? -34.818 -5.982 12.292 1.00 46.94 318 GLY A C 1
ATOM 2476 O O . GLY A 1 318 ? -34.177 -6.812 11.642 1.00 46.94 318 GLY A O 1
ATOM 2477 N N . ASP A 1 319 ? -36.019 -6.247 12.810 1.00 43.31 319 ASP A N 1
ATOM 2478 C CA . ASP A 1 319 ? -36.642 -7.578 12.772 1.00 43.31 319 ASP A CA 1
ATOM 2479 C C . ASP A 1 319 ? -37.356 -7.902 11.450 1.00 43.31 319 ASP A C 1
ATOM 2481 O O . ASP A 1 319 ? -37.598 -9.077 11.163 1.00 43.31 319 ASP A O 1
ATOM 2485 N N . ASN A 1 320 ? -37.622 -6.897 10.604 1.00 36.31 320 ASN A N 1
ATOM 2486 C CA . ASN A 1 320 ? -38.509 -7.034 9.440 1.00 36.31 320 ASN A CA 1
ATOM 2487 C C . ASN A 1 320 ? -37.932 -6.546 8.092 1.00 36.31 320 ASN A C 1
ATOM 2489 O O . ASN A 1 320 ? -38.674 -6.521 7.114 1.00 36.31 320 ASN A O 1
ATOM 2493 N N . ALA A 1 321 ? -36.646 -6.180 7.991 1.00 38.94 321 ALA A N 1
ATOM 2494 C CA . ALA A 1 321 ? -36.055 -5.747 6.717 1.00 38.94 321 ALA A CA 1
ATOM 2495 C C . ALA A 1 321 ? -34.619 -6.261 6.502 1.00 38.94 321 ALA A C 1
ATOM 2497 O O . ALA A 1 321 ? -33.747 -6.140 7.366 1.00 38.94 321 ALA A O 1
ATOM 2498 N N . LEU A 1 322 ? -34.369 -6.817 5.311 1.00 41.41 322 LEU A N 1
ATOM 2499 C CA . LEU A 1 322 ? -33.041 -7.211 4.838 1.00 41.41 322 LEU A CA 1
ATOM 2500 C C . LEU A 1 322 ? -32.699 -6.407 3.579 1.00 41.41 322 LEU A C 1
ATOM 2502 O O . LEU A 1 322 ? -33.521 -6.314 2.669 1.00 41.41 322 LEU A O 1
ATOM 2506 N N . PHE A 1 323 ? -31.492 -5.839 3.522 1.00 49.47 323 PHE A N 1
ATOM 2507 C CA . PHE A 1 323 ? -31.065 -4.958 2.433 1.00 49.47 323 PHE A CA 1
ATOM 2508 C C . PHE A 1 323 ? -29.890 -5.555 1.654 1.00 49.47 323 PHE A C 1
ATOM 2510 O O . PHE A 1 323 ? -28.926 -6.058 2.238 1.00 49.47 323 PHE A O 1
ATOM 2517 N N . MET A 1 324 ? -29.935 -5.419 0.325 1.00 36.72 324 MET A N 1
ATOM 2518 C CA . MET A 1 324 ? -28.771 -5.598 -0.540 1.00 36.72 324 MET A CA 1
ATOM 2519 C C . MET A 1 324 ? -28.174 -4.220 -0.830 1.00 36.72 324 MET A C 1
ATOM 2521 O O . MET A 1 324 ? -28.790 -3.401 -1.512 1.00 36.72 324 MET A O 1
ATOM 2525 N N . ALA A 1 325 ? -26.983 -3.956 -0.297 1.00 36.59 325 ALA A N 1
ATOM 2526 C CA . ALA A 1 325 ? -26.258 -2.731 -0.596 1.00 36.59 325 ALA A CA 1
ATOM 2527 C C . ALA A 1 325 ? -25.300 -2.982 -1.763 1.00 36.59 325 ALA A C 1
ATOM 2529 O O . ALA A 1 325 ? -24.385 -3.807 -1.689 1.00 36.59 325 ALA A O 1
ATOM 2530 N N . PHE A 1 326 ? -25.482 -2.221 -2.833 1.00 36.22 326 PHE A N 1
ATOM 2531 C CA . PHE A 1 326 ? -24.376 -1.862 -3.708 1.00 36.22 326 PHE A CA 1
ATOM 2532 C C . PHE A 1 326 ? -23.673 -0.729 -2.965 1.00 36.22 326 PHE A C 1
ATOM 2534 O O . PHE A 1 326 ? -24.364 0.113 -2.417 1.00 36.22 326 PHE A O 1
ATOM 2541 N N . GLN A 1 327 ? -22.350 -0.654 -2.857 1.00 32.41 327 GLN A N 1
ATOM 2542 C CA . GLN A 1 327 ? -21.791 0.648 -2.480 1.00 32.41 327 GLN A CA 1
ATOM 2543 C C . GLN A 1 327 ? -21.581 1.454 -3.762 1.00 32.41 327 GLN A C 1
ATOM 2545 O O . GLN A 1 327 ? -20.891 0.938 -4.642 1.00 32.41 327 GLN A O 1
ATOM 2550 N N . PRO A 1 328 ? -22.192 2.655 -3.898 1.00 33.97 328 PRO A N 1
ATOM 2551 C CA . PRO A 1 328 ? -22.889 3.461 -2.871 1.00 33.97 328 PRO A CA 1
ATOM 2552 C C . PRO A 1 328 ? -24.448 3.545 -2.958 1.00 33.97 328 PRO A C 1
ATOM 2554 O O . PRO A 1 328 ? -25.000 4.606 -2.699 1.00 33.97 328 PRO A O 1
ATOM 2557 N N . TYR A 1 329 ? -25.196 2.474 -3.262 1.00 37.28 329 TYR A N 1
ATOM 2558 C CA . TYR A 1 329 ? -26.675 2.464 -3.332 1.00 37.28 329 TYR A CA 1
ATOM 2559 C C . TYR A 1 329 ? -27.377 1.446 -2.406 1.00 37.28 329 TYR A C 1
ATOM 2561 O O . TYR A 1 329 ? -27.139 0.235 -2.461 1.00 37.28 329 TYR A O 1
ATOM 2569 N N . VAL A 1 330 ? -28.347 1.937 -1.627 1.00 30.22 330 VAL A N 1
ATOM 2570 C CA . VAL A 1 330 ? -29.370 1.135 -0.932 1.00 30.22 330 VAL A CA 1
ATOM 2571 C C . VAL A 1 330 ? -30.567 0.966 -1.872 1.00 30.22 330 VAL A C 1
ATOM 2573 O O . VAL A 1 330 ? -31.150 1.958 -2.300 1.00 30.22 330 VAL A O 1
ATOM 2576 N N . TYR A 1 331 ? -30.944 -0.272 -2.202 1.00 32.91 331 TYR A N 1
ATOM 2577 C CA . TYR A 1 331 ? -32.162 -0.547 -2.973 1.00 32.91 331 TYR A CA 1
ATOM 2578 C C . TYR A 1 331 ? -33.365 -0.716 -2.040 1.00 32.91 331 TYR A C 1
ATOM 2580 O O . TYR A 1 331 ? -33.303 -1.479 -1.077 1.00 32.91 331 TYR A O 1
ATOM 2588 N N . PHE A 1 332 ? -34.475 -0.050 -2.364 1.00 28.52 332 PHE A N 1
ATOM 2589 C CA . PHE A 1 332 ? -35.787 -0.320 -1.779 1.00 28.52 332 PHE A CA 1
ATOM 2590 C C . PHE A 1 332 ? -36.624 -1.121 -2.772 1.00 28.52 332 PHE A C 1
ATOM 2592 O O . PHE A 1 332 ? -36.871 -0.669 -3.888 1.00 28.52 332 PHE A O 1
ATOM 2599 N N . GLN A 1 333 ? -37.110 -2.282 -2.346 1.00 34.50 333 GLN A N 1
ATOM 2600 C CA . GLN A 1 333 ? -38.204 -2.970 -3.017 1.00 34.50 333 GLN A CA 1
ATOM 2601 C C . GLN A 1 333 ? -39.314 -3.149 -1.984 1.00 34.50 333 GLN A C 1
ATOM 2603 O O . GLN A 1 333 ? -39.250 -4.020 -1.124 1.00 34.50 333 GLN A O 1
ATOM 2608 N N . ALA A 1 334 ? -40.300 -2.258 -2.025 1.00 36.56 334 ALA A N 1
ATOM 2609 C CA . ALA A 1 334 ? -41.493 -2.332 -1.196 1.00 36.56 334 ALA A CA 1
ATOM 2610 C C . ALA A 1 334 ? -42.723 -2.087 -2.073 1.00 36.56 334 ALA A C 1
ATOM 2612 O O . ALA A 1 334 ? -42.686 -1.262 -2.986 1.00 36.56 334 ALA A O 1
ATOM 2613 N N . ASN A 1 335 ? -43.819 -2.790 -1.781 1.00 37.06 335 ASN A N 1
ATOM 2614 C CA . ASN A 1 335 ? -45.130 -2.484 -2.350 1.00 37.06 335 ASN A CA 1
ATOM 2615 C C . ASN A 1 335 ? -45.474 -1.009 -2.080 1.00 37.06 335 ASN A C 1
ATOM 2617 O O . ASN A 1 335 ? -45.301 -0.532 -0.956 1.00 37.06 335 ASN A O 1
ATOM 2621 N N . GLY A 1 336 ? -45.984 -0.296 -3.092 1.00 33.81 336 GLY A N 1
ATOM 2622 C CA . GLY A 1 336 ? -46.156 1.168 -3.081 1.00 33.81 336 GLY A CA 1
ATOM 2623 C C . GLY A 1 336 ? -46.953 1.751 -1.901 1.00 33.81 336 GLY A C 1
ATOM 2624 O O . GLY A 1 336 ? -46.791 2.920 -1.569 1.00 33.81 336 GLY A O 1
ATOM 2625 N N . SER A 1 337 ? -47.747 0.935 -1.203 1.00 38.22 337 SER A N 1
ATOM 2626 C CA . SER A 1 337 ? -48.481 1.316 0.013 1.00 38.22 337 SER A CA 1
ATOM 2627 C C . SER A 1 337 ? -47.576 1.573 1.237 1.00 38.22 337 SER A C 1
ATOM 2629 O O . SER A 1 337 ? -47.883 2.452 2.042 1.00 38.22 337 SER A O 1
ATOM 2631 N N . ALA A 1 338 ? -46.444 0.873 1.379 1.00 37.72 338 ALA A N 1
ATOM 2632 C CA . ALA A 1 338 ? -45.593 0.972 2.573 1.00 37.72 338 ALA A CA 1
ATOM 2633 C C . ALA A 1 338 ? -44.726 2.247 2.593 1.00 37.72 338 ALA A C 1
ATOM 2635 O O . ALA A 1 338 ? -44.490 2.832 3.650 1.00 37.72 338 ALA A O 1
ATOM 2636 N N . ILE A 1 339 ? -44.308 2.724 1.416 1.00 38.81 339 ILE A N 1
ATOM 2637 C CA . ILE A 1 339 ? -43.543 3.974 1.252 1.00 38.81 339 ILE A CA 1
ATOM 2638 C C . ILE A 1 339 ? -44.419 5.196 1.575 1.00 38.81 339 ILE A C 1
ATOM 2640 O O . ILE A 1 339 ? -43.948 6.164 2.172 1.00 38.81 339 ILE A O 1
ATOM 2644 N N . PHE A 1 340 ? -45.715 5.119 1.260 1.00 36.38 340 PHE A N 1
ATOM 2645 C CA . PHE A 1 340 ? -46.684 6.191 1.495 1.00 36.38 340 PHE A CA 1
ATOM 2646 C C . PHE A 1 340 ? -46.914 6.469 2.993 1.00 36.38 340 PHE A C 1
ATOM 2648 O O . PHE A 1 340 ? -47.027 7.624 3.401 1.00 36.38 340 PHE A O 1
ATOM 2655 N N . HIS A 1 341 ? -46.921 5.429 3.837 1.00 37.41 341 HIS A N 1
ATOM 2656 C CA . HIS A 1 341 ? -47.053 5.582 5.292 1.00 37.41 341 HIS A CA 1
ATOM 2657 C C . HIS A 1 341 ? -45.770 6.084 5.966 1.00 37.41 341 HIS A C 1
ATOM 2659 O O . HIS A 1 341 ? -45.848 6.871 6.908 1.00 37.41 341 HIS A O 1
ATOM 2665 N N . PHE A 1 342 ? -44.599 5.682 5.465 1.00 38.47 342 PHE A N 1
ATOM 2666 C CA . PHE A 1 342 ? -43.309 6.127 5.993 1.00 38.47 342 PHE A CA 1
ATOM 2667 C C . PHE A 1 342 ? -43.070 7.624 5.737 1.00 38.47 342 PHE A C 1
ATOM 2669 O O . PHE A 1 342 ? -42.750 8.364 6.667 1.00 38.47 342 PHE A O 1
ATOM 2676 N N . LEU A 1 343 ? -43.329 8.110 4.518 1.00 37.22 343 LEU A N 1
ATOM 2677 C CA . LEU A 1 343 ? -43.154 9.528 4.171 1.00 37.22 343 LEU A CA 1
ATOM 2678 C C . LEU A 1 343 ? -44.156 10.454 4.882 1.00 37.22 343 LEU A C 1
ATOM 2680 O O . LEU A 1 343 ? -43.817 11.590 5.202 1.00 37.22 343 LEU A O 1
ATOM 2684 N N . ARG A 1 344 ? -45.359 9.961 5.204 1.00 38.38 344 ARG A N 1
ATOM 2685 C CA . ARG A 1 344 ? -46.375 10.706 5.970 1.00 38.38 344 ARG A CA 1
ATOM 2686 C C . ARG A 1 344 ? -46.063 10.801 7.472 1.00 38.38 344 ARG A C 1
ATOM 2688 O O . ARG A 1 344 ? -46.695 11.588 8.166 1.00 38.38 344 ARG A O 1
ATOM 2695 N N . SER A 1 345 ? -45.111 10.008 7.973 1.00 37.81 345 SER A N 1
ATOM 2696 C CA . SER A 1 345 ? -44.709 9.995 9.389 1.00 37.81 345 SER A CA 1
ATOM 2697 C C . SER A 1 345 ? -43.561 10.956 9.731 1.00 37.81 345 SER A C 1
ATOM 2699 O O . SER A 1 345 ? -43.185 11.068 10.897 1.00 37.81 345 SER A O 1
ATOM 2701 N N . LEU A 1 346 ? -43.017 11.671 8.738 1.00 33.38 346 LEU A N 1
ATOM 2702 C CA . LEU A 1 346 ? -41.993 12.695 8.948 1.00 33.38 346 LEU A CA 1
ATOM 2703 C C . LEU A 1 346 ? -42.640 14.050 9.303 1.00 33.38 346 LEU A C 1
ATOM 2705 O O . LEU A 1 346 ? -43.690 14.380 8.744 1.00 33.38 346 LEU A O 1
ATOM 2709 N N . PRO A 1 347 ? -42.055 14.853 10.215 1.00 29.98 347 PRO A N 1
ATOM 2710 C CA . PRO A 1 347 ? -42.658 16.111 10.652 1.00 29.98 347 PRO A CA 1
ATOM 2711 C C . PRO A 1 347 ? -42.825 17.103 9.493 1.00 29.98 347 PRO A C 1
ATOM 2713 O O . PRO A 1 347 ? -41.879 17.380 8.756 1.00 29.98 347 PRO A O 1
ATOM 2716 N N . GLN A 1 348 ? -44.035 17.651 9.354 1.00 36.69 348 GLN A N 1
ATOM 2717 C CA . GLN A 1 348 ? -44.390 18.661 8.358 1.00 36.69 348 GLN A CA 1
ATOM 2718 C C . GLN A 1 348 ? -43.678 19.991 8.635 1.00 36.69 348 GLN A C 1
ATOM 2720 O O . GLN A 1 348 ? -44.026 20.707 9.570 1.00 36.69 348 GLN A O 1
ATOM 2725 N N . ALA A 1 349 ? -42.758 20.371 7.753 1.00 28.03 349 ALA A N 1
ATOM 2726 C CA . ALA A 1 349 ? -42.487 21.773 7.470 1.00 28.03 349 ALA A CA 1
ATOM 2727 C C . ALA A 1 349 ? -42.319 21.944 5.953 1.00 28.03 349 ALA A C 1
ATOM 2729 O O . ALA A 1 349 ? -41.286 21.609 5.381 1.00 28.03 349 ALA A O 1
ATOM 2730 N N . SER A 1 350 ? -43.399 22.444 5.340 1.00 32.38 350 SER A N 1
ATOM 2731 C CA . SER A 1 350 ? -43.495 23.074 4.014 1.00 32.38 350 SER A CA 1
ATOM 2732 C C . SER A 1 350 ? -43.002 22.282 2.795 1.00 32.38 350 SER A C 1
ATOM 2734 O O . SER A 1 350 ? -41.847 22.387 2.393 1.00 32.38 350 SER A O 1
ATOM 2736 N N . MET A 1 351 ? -43.935 21.604 2.121 1.00 24.20 351 MET A N 1
ATOM 2737 C CA . MET A 1 351 ? -43.812 21.289 0.697 1.00 24.20 351 MET A CA 1
ATOM 2738 C C . MET A 1 351 ? -45.200 21.375 0.046 1.00 24.20 351 MET A C 1
ATOM 2740 O O . MET A 1 351 ? -46.012 20.464 0.178 1.00 24.20 351 MET A O 1
ATOM 2744 N N . GLU A 1 352 ? -45.480 22.490 -0.628 1.00 28.67 352 GLU A N 1
ATOM 2745 C CA . GLU A 1 352 ? -46.513 22.570 -1.664 1.00 28.67 352 GLU A CA 1
ATOM 2746 C C . GLU A 1 352 ? -45.803 22.484 -3.013 1.00 28.67 352 GLU A C 1
ATOM 2748 O O . GLU A 1 352 ? -45.039 23.381 -3.362 1.00 28.67 352 GLU A O 1
ATOM 2753 N N . VAL A 1 353 ? -46.042 21.413 -3.771 1.00 26.72 353 VAL A N 1
ATOM 2754 C CA . VAL A 1 353 ? -45.776 21.397 -5.214 1.00 26.72 353 VAL A CA 1
ATOM 2755 C C . VAL A 1 353 ? -46.924 20.677 -5.919 1.00 26.72 353 VAL A C 1
ATOM 2757 O O . VAL A 1 353 ? -47.342 19.586 -5.528 1.00 26.72 353 VAL A O 1
ATOM 2760 N N . PHE A 1 354 ? -47.424 21.362 -6.945 1.00 24.47 354 PHE A N 1
ATOM 2761 C CA . PHE A 1 354 ? -48.481 21.008 -7.887 1.00 24.47 354 PHE A CA 1
ATOM 2762 C C . PHE A 1 354 ? -48.281 19.631 -8.545 1.00 24.47 354 PHE A C 1
ATOM 2764 O O . PHE A 1 354 ? -47.174 19.290 -8.958 1.00 24.47 354 PHE A O 1
ATOM 2771 N N . TRP A 1 355 ? -49.377 18.887 -8.722 1.00 25.28 355 TRP A N 1
ATOM 2772 C CA . TRP A 1 355 ? -49.442 17.704 -9.584 1.00 25.28 355 TRP A CA 1
ATOM 2773 C C . TRP A 1 355 ? -50.284 18.015 -10.820 1.00 25.28 355 TRP A C 1
ATOM 2775 O O . TRP A 1 355 ? -51.437 18.418 -10.684 1.00 25.28 355 TRP A O 1
ATOM 2785 N N . ASP A 1 356 ? -49.719 17.771 -12.004 1.00 23.64 356 ASP A N 1
ATOM 2786 C CA . ASP A 1 356 ? -50.481 17.595 -13.240 1.00 23.64 356 ASP A CA 1
ATOM 2787 C C . ASP A 1 356 ? -50.470 16.112 -13.631 1.00 23.64 356 ASP A C 1
ATOM 2789 O O . ASP A 1 356 ? -49.488 15.388 -13.439 1.00 23.64 356 ASP A O 1
ATOM 2793 N N . ASN A 1 357 ? -51.620 15.653 -14.103 1.00 30.19 357 ASN A N 1
ATOM 2794 C CA . ASN A 1 357 ? -52.031 14.267 -14.173 1.00 30.19 357 ASN A CA 1
ATOM 2795 C C . ASN A 1 357 ? -52.249 13.911 -15.644 1.00 30.19 357 ASN A C 1
ATOM 2797 O O . ASN A 1 357 ? -53.263 14.285 -16.229 1.00 30.19 357 ASN A O 1
ATOM 2801 N N . SER A 1 358 ? -51.325 13.175 -16.265 1.00 26.14 358 SER A N 1
ATOM 2802 C CA . SER A 1 358 ? -51.616 12.546 -17.557 1.00 26.14 358 SER A CA 1
ATOM 2803 C C . SER A 1 358 ? -50.823 11.264 -17.826 1.00 26.14 358 SER A C 1
ATOM 2805 O O . SER A 1 358 ? -49.611 11.244 -18.005 1.00 26.14 358 SER A O 1
ATOM 2807 N N . SER A 1 359 ? -51.625 10.198 -17.897 1.00 27.30 359 SER A N 1
ATOM 2808 C CA . SER A 1 359 ? -51.553 9.004 -18.746 1.00 27.30 359 SER A CA 1
ATOM 2809 C C . SER A 1 359 ? -50.346 8.064 -18.693 1.00 27.30 359 SER A C 1
ATOM 2811 O O . SER A 1 359 ? -49.196 8.393 -18.963 1.00 27.30 359 SER A O 1
ATOM 2813 N N . ALA A 1 360 ? -50.720 6.814 -18.438 1.00 30.27 360 ALA A N 1
ATOM 2814 C CA . ALA A 1 360 ? -49.928 5.608 -18.402 1.00 30.27 360 ALA A CA 1
ATOM 2815 C C . ALA A 1 360 ? -49.434 5.115 -19.775 1.00 30.27 360 ALA A C 1
ATOM 2817 O O . ALA A 1 360 ? -50.000 5.413 -20.823 1.00 30.27 360 ALA A O 1
ATOM 2818 N N . THR A 1 361 ? -48.484 4.182 -19.656 1.00 29.64 361 THR A N 1
ATOM 2819 C CA . THR A 1 361 ? -47.982 3.162 -20.592 1.00 29.64 361 THR A CA 1
ATOM 2820 C C . THR A 1 361 ? -46.699 3.466 -21.378 1.00 29.64 361 THR A C 1
ATOM 2822 O O . THR A 1 361 ? -46.567 4.461 -22.074 1.00 29.64 361 THR A O 1
ATOM 2825 N N . PHE A 1 362 ? -45.792 2.480 -21.277 1.00 24.70 362 PHE A N 1
ATOM 2826 C CA . PHE A 1 362 ? -44.561 2.200 -22.030 1.00 24.70 362 PHE A CA 1
ATOM 2827 C C . PHE A 1 362 ? -43.179 2.594 -21.447 1.00 24.70 362 PHE A C 1
ATOM 2829 O O . PHE A 1 362 ? -42.855 3.755 -21.236 1.00 24.70 362 PHE A O 1
ATOM 2836 N N . ARG A 1 363 ? -42.333 1.547 -21.332 1.00 25.20 363 ARG A N 1
ATOM 2837 C CA . ARG A 1 363 ? -40.893 1.443 -20.979 1.00 25.20 363 ARG A CA 1
ATOM 2838 C C . ARG A 1 363 ? -40.475 1.439 -19.495 1.00 25.20 363 ARG A C 1
ATOM 2840 O O . ARG A 1 363 ? -39.979 2.416 -18.940 1.00 25.20 363 ARG A O 1
ATOM 2847 N N . HIS A 1 364 ? -40.472 0.231 -18.919 1.00 29.59 364 HIS A N 1
ATOM 2848 C CA . HIS A 1 364 ? -39.534 -0.162 -17.860 1.00 29.59 364 HIS A CA 1
ATOM 2849 C C . HIS A 1 364 ? -38.092 -0.132 -18.398 1.00 29.59 364 HIS A C 1
ATOM 2851 O O . HIS A 1 364 ? -37.647 -1.098 -19.007 1.00 29.59 364 HIS A O 1
ATOM 2857 N N . ASN A 1 365 ? -37.406 1.004 -18.240 1.00 32.03 365 ASN A N 1
ATOM 2858 C CA . ASN A 1 365 ? -35.947 1.088 -18.029 1.00 32.03 365 ASN A CA 1
ATOM 2859 C C . ASN A 1 365 ? -35.422 2.524 -17.803 1.00 32.03 365 ASN A C 1
ATOM 2861 O O . ASN A 1 365 ? -34.245 2.679 -17.513 1.00 32.03 365 ASN A O 1
ATOM 2865 N N . MET A 1 366 ? -36.259 3.572 -17.865 1.00 32.16 366 MET A N 1
ATOM 2866 C CA . MET A 1 366 ? -35.800 4.971 -17.707 1.00 32.16 366 MET A CA 1
ATOM 2867 C C . MET A 1 366 ? -36.315 5.712 -16.457 1.00 32.16 366 MET A C 1
ATOM 2869 O O . MET A 1 366 ? -35.988 6.876 -16.255 1.00 32.16 366 MET A O 1
ATOM 2873 N N . SER A 1 367 ? -37.063 5.058 -15.559 1.00 41.62 367 SER A N 1
ATOM 2874 C CA . SER A 1 367 ? -37.580 5.711 -14.335 1.00 41.62 367 SER A CA 1
ATOM 2875 C C . SER A 1 367 ? -36.501 6.037 -13.288 1.00 41.62 367 SER A C 1
ATOM 2877 O O . SER A 1 367 ? -36.770 6.813 -12.373 1.00 41.62 367 SER A O 1
ATOM 2879 N N . TYR A 1 368 ? -35.303 5.455 -13.396 1.00 45.88 368 TYR A N 1
ATOM 2880 C CA . TYR A 1 368 ? -34.201 5.674 -12.451 1.00 45.88 368 TYR A CA 1
ATOM 2881 C C . TYR A 1 368 ? -33.470 7.011 -12.667 1.00 45.88 368 TYR A C 1
ATOM 2883 O O . TYR A 1 368 ? -32.874 7.533 -11.730 1.00 45.88 368 TYR A O 1
ATOM 2891 N N . ASP A 1 369 ? -33.555 7.583 -13.871 1.00 52.50 369 ASP A N 1
ATOM 2892 C CA . ASP A 1 369 ? -32.743 8.736 -14.288 1.00 52.50 369 ASP A CA 1
ATOM 2893 C C . ASP A 1 369 ? -33.369 10.084 -13.878 1.00 52.50 369 ASP A C 1
ATOM 2895 O O . ASP A 1 369 ? -32.678 11.051 -13.564 1.00 52.50 369 ASP A O 1
ATOM 2899 N N . LYS A 1 370 ? -34.707 10.140 -13.808 1.00 50.16 370 LYS A N 1
ATOM 2900 C CA . LYS A 1 370 ? -35.448 11.379 -13.526 1.00 50.16 370 LYS A CA 1
ATOM 2901 C C . LYS A 1 370 ? -35.269 11.857 -12.080 1.00 50.16 370 LYS A C 1
ATOM 2903 O O . LYS A 1 370 ? -34.950 13.016 -11.854 1.00 50.16 370 LYS A O 1
ATOM 2908 N N . GLY A 1 371 ? -35.374 10.948 -11.106 1.00 56.94 371 GLY A N 1
ATOM 2909 C CA . GLY A 1 371 ? -35.242 11.302 -9.686 1.00 56.94 371 GLY A CA 1
ATOM 2910 C C . GLY A 1 371 ? -33.840 11.783 -9.295 1.00 56.94 371 GLY A C 1
ATOM 2911 O O . GLY A 1 371 ? -33.705 12.633 -8.419 1.00 56.94 371 GLY A O 1
ATOM 2912 N N . TYR A 1 372 ? -32.792 11.281 -9.957 1.00 54.41 372 TYR A N 1
ATOM 2913 C CA . TYR A 1 372 ? -31.419 11.733 -9.718 1.00 54.41 372 TYR A CA 1
ATOM 2914 C C . TYR A 1 372 ? -31.164 13.108 -10.352 1.00 54.41 372 TYR A C 1
ATOM 2916 O O . TYR A 1 372 ? -30.562 13.975 -9.717 1.00 54.41 372 TYR A O 1
ATOM 2924 N N . ALA A 1 373 ? -31.680 13.331 -11.566 1.00 55.75 373 ALA A N 1
ATOM 2925 C CA . ALA A 1 373 ? -31.613 14.626 -12.236 1.00 55.75 373 ALA A CA 1
ATOM 2926 C C . ALA A 1 373 ? -32.322 15.729 -11.429 1.00 55.75 373 ALA A C 1
ATOM 2928 O O . ALA A 1 373 ? -31.753 16.807 -11.278 1.00 55.75 373 ALA A O 1
ATOM 2929 N N . ASP A 1 374 ? -33.485 15.438 -10.837 1.00 63.34 374 ASP A N 1
ATOM 2930 C CA . ASP A 1 374 ? -34.257 16.402 -10.039 1.00 63.34 374 ASP A CA 1
ATOM 2931 C C . ASP A 1 374 ? -33.542 16.794 -8.727 1.00 63.34 374 ASP A C 1
ATOM 2933 O O . ASP A 1 374 ? -33.478 17.972 -8.370 1.00 63.34 374 ASP A O 1
ATOM 2937 N N . VAL A 1 375 ? -32.939 15.825 -8.020 1.00 58.81 375 VAL A N 1
ATOM 2938 C CA . VAL A 1 375 ? -32.146 16.087 -6.800 1.00 58.81 375 VAL A CA 1
ATOM 2939 C C . VAL A 1 375 ? -30.880 16.879 -7.122 1.00 58.81 375 VAL A C 1
ATOM 2941 O O . VAL A 1 375 ? -30.504 17.786 -6.377 1.00 58.81 375 VAL A O 1
ATOM 2944 N N . PHE A 1 376 ? -30.222 16.557 -8.235 1.00 60.44 376 PHE A N 1
ATOM 2945 C CA . PHE A 1 376 ? -29.033 17.273 -8.675 1.00 60.44 376 PHE A CA 1
ATOM 2946 C C . PHE A 1 376 ? -29.367 18.708 -9.101 1.00 60.44 376 PHE A C 1
ATOM 2948 O O . PHE A 1 376 ? -28.653 19.636 -8.732 1.00 60.44 376 PHE A O 1
ATOM 2955 N N . ASP A 1 377 ? -30.477 18.913 -9.808 1.00 63.69 377 ASP A N 1
ATOM 2956 C CA . ASP A 1 377 ? -30.945 20.241 -10.205 1.00 63.69 377 ASP A CA 1
ATOM 2957 C C . ASP A 1 377 ? -31.269 21.114 -8.982 1.00 63.69 377 ASP A C 1
ATOM 2959 O O . ASP A 1 377 ? -30.874 22.282 -8.938 1.00 63.69 377 ASP A O 1
ATOM 2963 N N . ALA A 1 378 ? -31.881 20.539 -7.940 1.00 67.69 378 ALA A N 1
ATOM 2964 C CA . ALA A 1 378 ? -32.085 21.221 -6.661 1.00 67.69 378 ALA A CA 1
ATOM 2965 C C . ALA A 1 378 ? -30.753 21.582 -5.968 1.00 67.69 378 ALA A C 1
ATOM 2967 O O . ALA A 1 378 ? -30.634 22.640 -5.344 1.00 67.69 378 ALA A O 1
ATOM 2968 N N . LEU A 1 379 ? -29.727 20.733 -6.097 1.00 57.62 379 LEU A N 1
ATOM 2969 C CA . LEU A 1 379 ? -28.390 20.984 -5.554 1.00 57.62 379 LEU A CA 1
ATOM 2970 C C . LEU A 1 379 ? -27.677 22.126 -6.301 1.00 57.62 379 LEU A C 1
ATOM 2972 O O . LEU A 1 379 ? -27.116 23.017 -5.664 1.00 57.62 379 LEU A O 1
ATOM 2976 N N . VAL A 1 380 ? -27.747 22.139 -7.637 1.00 59.12 380 VAL A N 1
ATOM 2977 C CA . VAL A 1 380 ? -27.185 23.198 -8.496 1.00 59.12 380 VAL A CA 1
ATOM 2978 C C . VAL A 1 380 ? -27.835 24.547 -8.190 1.00 59.12 380 VAL A C 1
ATOM 2980 O O . VAL A 1 380 ? -27.126 25.536 -8.001 1.00 59.12 380 VAL A O 1
ATOM 2983 N N . GLN A 1 381 ? -29.166 24.585 -8.059 1.00 66.12 381 GLN A N 1
ATOM 2984 C CA . GLN A 1 381 ? -29.899 25.803 -7.692 1.00 66.12 381 GLN A CA 1
ATOM 2985 C C . GLN A 1 381 ? -29.511 26.321 -6.301 1.00 66.12 381 GLN A C 1
ATOM 2987 O O . GLN A 1 381 ? -29.390 27.528 -6.098 1.00 66.12 381 GLN A O 1
ATOM 2992 N N . ARG A 1 382 ? -29.256 25.421 -5.343 1.00 60.09 382 ARG A N 1
ATOM 2993 C CA . ARG A 1 382 ? -28.861 25.790 -3.978 1.00 60.09 382 ARG A CA 1
ATOM 2994 C C . ARG A 1 382 ? -27.427 26.319 -3.899 1.00 60.09 382 ARG A C 1
ATOM 2996 O O . ARG A 1 382 ? -27.176 27.265 -3.160 1.00 60.09 382 ARG A O 1
ATOM 3003 N N . ILE A 1 383 ? -26.484 25.751 -4.654 1.00 56.47 383 ILE A N 1
ATOM 3004 C CA . ILE A 1 383 ? -25.059 26.133 -4.595 1.00 56.47 383 ILE A CA 1
ATOM 3005 C C . ILE A 1 383 ? -24.805 27.536 -5.173 1.00 56.47 383 ILE A C 1
ATOM 3007 O O . ILE A 1 383 ? -23.866 28.205 -4.740 1.00 56.47 383 ILE A O 1
ATOM 3011 N N . GLY A 1 384 ? -25.678 28.032 -6.057 1.00 55.22 384 GLY A N 1
ATOM 3012 C CA . GLY A 1 384 ? -25.638 29.419 -6.536 1.00 55.22 384 GLY A CA 1
ATOM 3013 C C . GLY A 1 384 ? -25.813 30.485 -5.440 1.00 55.22 384 GLY A C 1
ATOM 3014 O O . GLY A 1 384 ? -25.428 31.630 -5.660 1.00 55.22 384 GLY A O 1
ATOM 3015 N N . GLY A 1 385 ? -26.341 30.125 -4.260 1.00 49.34 385 GLY A N 1
ATOM 3016 C CA . GLY A 1 385 ? -26.633 31.062 -3.164 1.00 49.34 385 GLY A CA 1
ATOM 3017 C C . GLY A 1 385 ? -25.843 30.865 -1.862 1.00 49.34 385 GLY A C 1
ATOM 3018 O O . GLY A 1 385 ? -26.065 31.613 -0.913 1.00 49.34 385 GLY A O 1
ATOM 3019 N N . VAL A 1 386 ? -24.945 29.874 -1.764 1.00 45.25 386 VAL A N 1
ATOM 3020 C CA . VAL A 1 386 ? -24.250 29.532 -0.503 1.00 45.25 386 VAL A CA 1
ATOM 3021 C C . VAL A 1 386 ? -22.806 30.051 -0.506 1.00 45.25 386 VAL A C 1
ATOM 3023 O O . VAL A 1 386 ? -22.052 29.828 -1.455 1.00 45.25 386 VAL A O 1
ATOM 3026 N N . GLY A 1 387 ? -22.411 30.736 0.575 1.00 48.44 387 GLY A N 1
ATOM 3027 C CA . GLY A 1 387 ? -21.058 31.271 0.769 1.00 48.44 387 GLY A CA 1
ATOM 3028 C C . GLY A 1 387 ? -19.958 30.200 0.715 1.00 48.44 387 GLY A C 1
ATOM 3029 O O . GLY A 1 387 ? -20.197 29.024 0.988 1.00 48.44 387 GLY A O 1
ATOM 3030 N N . LEU A 1 388 ? -18.732 30.624 0.383 1.00 49.97 388 LEU A N 1
ATOM 3031 C CA . LEU A 1 388 ? -17.560 29.778 0.082 1.00 49.97 388 LEU A CA 1
ATOM 3032 C C . LEU A 1 388 ? -17.234 28.676 1.119 1.00 49.97 388 LEU A C 1
ATOM 3034 O O . LEU A 1 388 ? -16.559 27.717 0.767 1.00 49.97 388 LEU A O 1
ATOM 3038 N N . GLY A 1 389 ? -17.711 28.776 2.365 1.00 48.53 389 GLY A N 1
ATOM 3039 C CA . GLY A 1 389 ? -17.391 27.843 3.454 1.00 48.53 389 GLY A CA 1
ATOM 3040 C C . GLY A 1 389 ? -18.331 26.644 3.652 1.00 48.53 389 GLY A C 1
ATOM 3041 O O . GLY A 1 389 ? -18.060 25.833 4.530 1.00 48.53 389 GLY A O 1
ATOM 3042 N N . GLN A 1 390 ? -19.434 26.514 2.900 1.00 51.38 390 GLN A N 1
ATOM 3043 C CA . GLN A 1 390 ? -20.418 25.425 3.090 1.00 51.38 390 GLN A CA 1
ATOM 3044 C C . GLN A 1 390 ? -20.808 24.709 1.788 1.00 51.38 390 GLN A C 1
ATOM 3046 O O . GLN A 1 390 ? -21.951 24.280 1.616 1.00 51.38 390 GLN A O 1
ATOM 3051 N N . ARG A 1 391 ? -19.881 24.583 0.832 1.00 62.78 391 ARG A N 1
ATOM 3052 C CA . ARG A 1 391 ? -20.163 23.820 -0.389 1.00 62.78 391 ARG A CA 1
ATOM 3053 C C . ARG A 1 391 ? -20.047 22.316 -0.112 1.00 62.78 391 ARG A C 1
ATOM 3055 O O . ARG A 1 391 ? -19.017 21.892 0.404 1.00 62.78 391 ARG A O 1
ATOM 3062 N N . PRO A 1 392 ? -21.069 21.505 -0.441 1.00 62.97 392 PRO A N 1
ATOM 3063 C CA . PRO A 1 392 ? -20.954 20.055 -0.354 1.00 62.97 392 PRO A CA 1
ATOM 3064 C C . PRO A 1 392 ? -19.854 19.557 -1.302 1.00 62.97 392 PRO A C 1
ATOM 3066 O O . PRO A 1 392 ? -19.805 19.963 -2.464 1.00 62.97 392 PRO A O 1
ATOM 3069 N N . GLU A 1 393 ? -18.978 18.680 -0.809 1.00 80.69 393 GLU A N 1
ATOM 3070 C CA . GLU A 1 393 ? -17.949 18.030 -1.624 1.00 80.69 393 GLU A CA 1
ATOM 3071 C C . GLU A 1 393 ? -18.606 17.000 -2.547 1.00 80.69 393 GLU A C 1
ATOM 3073 O O . GLU A 1 393 ? -19.039 15.930 -2.118 1.00 80.69 393 GLU A O 1
ATOM 3078 N N . ILE A 1 394 ? -18.709 17.336 -3.831 1.00 85.38 394 ILE A N 1
ATOM 3079 C CA . ILE A 1 394 ? -19.183 16.413 -4.861 1.00 85.38 394 ILE A CA 1
ATOM 3080 C C . ILE A 1 394 ? -17.966 15.639 -5.390 1.00 85.38 394 ILE A C 1
ATOM 3082 O O . ILE A 1 394 ? -17.036 16.267 -5.901 1.00 85.38 394 ILE A O 1
ATOM 3086 N N . PRO A 1 395 ? -17.947 14.294 -5.317 1.00 88.12 395 PRO A N 1
ATOM 3087 C CA . PRO A 1 395 ? -16.857 13.503 -5.878 1.00 88.12 395 PRO A CA 1
ATOM 3088 C C . PRO A 1 395 ? -16.714 13.726 -7.387 1.00 88.12 395 PRO A C 1
ATOM 3090 O O . PRO A 1 395 ? -17.707 13.704 -8.118 1.00 88.12 395 PRO A O 1
ATOM 3093 N N . VAL A 1 396 ? -15.477 13.853 -7.873 1.00 86.62 396 VAL A N 1
ATOM 3094 C CA . VAL A 1 396 ? -15.180 14.103 -9.297 1.00 86.62 396 VAL A CA 1
ATOM 3095 C C . VAL A 1 396 ? -15.776 13.027 -10.206 1.00 86.62 396 VAL A C 1
ATOM 3097 O O . VAL A 1 396 ? -16.373 13.354 -11.228 1.00 86.62 396 VAL A O 1
ATOM 3100 N N . GLY A 1 397 ? -15.725 11.754 -9.801 1.00 87.62 397 GLY A N 1
ATOM 3101 C CA . GLY A 1 397 ? -16.356 10.669 -10.559 1.00 87.62 397 GLY A CA 1
ATOM 3102 C C . GLY A 1 397 ? -17.882 10.754 -10.626 1.00 87.62 397 GLY A C 1
ATOM 3103 O O . GLY A 1 397 ? -18.465 10.429 -11.657 1.00 87.62 397 GLY A O 1
ATOM 3104 N N . ALA A 1 398 ? -18.538 11.259 -9.575 1.00 88.19 398 ALA A N 1
ATOM 3105 C CA . ALA A 1 398 ? -19.981 11.492 -9.601 1.00 88.19 398 ALA A CA 1
ATOM 3106 C C . ALA A 1 398 ? -20.332 12.651 -10.546 1.00 88.19 398 ALA A C 1
ATOM 3108 O O . ALA A 1 398 ? -21.292 12.553 -11.310 1.00 88.19 398 ALA A O 1
ATOM 3109 N N . ALA A 1 399 ? -19.537 13.726 -10.537 1.00 88.81 399 ALA A N 1
ATOM 3110 C CA . ALA A 1 399 ? -19.717 14.842 -11.459 1.00 88.81 399 ALA A CA 1
ATOM 3111 C C . ALA A 1 399 ? -19.495 14.419 -12.924 1.00 88.81 399 ALA A C 1
ATOM 3113 O O . ALA A 1 399 ? -20.331 14.707 -13.778 1.00 88.81 399 ALA A O 1
ATOM 3114 N N . ALA A 1 400 ? -18.434 13.660 -13.209 1.00 88.19 400 ALA A N 1
ATOM 3115 C CA . ALA A 1 400 ? -18.166 13.146 -14.551 1.00 88.19 400 ALA A CA 1
ATOM 3116 C C . ALA A 1 400 ? -19.269 12.201 -15.052 1.00 88.19 400 ALA A C 1
ATOM 3118 O O . ALA A 1 400 ? -19.669 12.299 -16.208 1.00 88.19 400 ALA A O 1
ATOM 3119 N N . LEU A 1 401 ? -19.824 11.347 -14.183 1.00 88.88 401 LEU A N 1
ATOM 3120 C CA . LEU A 1 401 ? -20.964 10.498 -14.540 1.00 88.88 401 LEU A CA 1
ATOM 3121 C C . LEU A 1 401 ? -22.216 11.300 -14.868 1.00 88.88 401 LEU A C 1
ATOM 3123 O O . LEU A 1 401 ? -22.857 11.033 -15.879 1.00 88.88 401 LEU A O 1
ATOM 3127 N N . ASN A 1 402 ? -22.548 12.306 -14.062 1.00 89.75 402 ASN A N 1
ATOM 3128 C CA . ASN A 1 402 ? -23.687 13.168 -14.370 1.00 89.75 402 ASN A CA 1
ATOM 3129 C C . ASN A 1 402 ? -23.470 13.921 -15.686 1.00 89.75 402 ASN A C 1
ATOM 3131 O O . ASN A 1 402 ? -24.378 13.988 -16.506 1.00 89.75 402 ASN A O 1
ATOM 3135 N N . MET A 1 403 ? -22.258 14.422 -15.932 1.00 89.25 403 MET A N 1
ATOM 3136 C CA . MET A 1 403 ? -21.919 15.082 -17.192 1.00 89.25 403 MET A CA 1
ATOM 3137 C C . MET A 1 403 ? -22.099 14.129 -18.383 1.00 89.25 403 MET A C 1
ATOM 3139 O O . MET A 1 403 ? -22.736 14.490 -19.371 1.00 89.25 403 MET A O 1
ATOM 3143 N N . ALA A 1 404 ? -21.617 12.891 -18.258 1.00 88.38 404 ALA A N 1
ATOM 3144 C CA . ALA A 1 404 ? -21.725 11.864 -19.289 1.00 88.38 404 ALA A CA 1
ATOM 3145 C C . ALA A 1 404 ? -23.169 11.412 -19.566 1.00 88.38 404 ALA A C 1
ATOM 3147 O O . ALA A 1 404 ?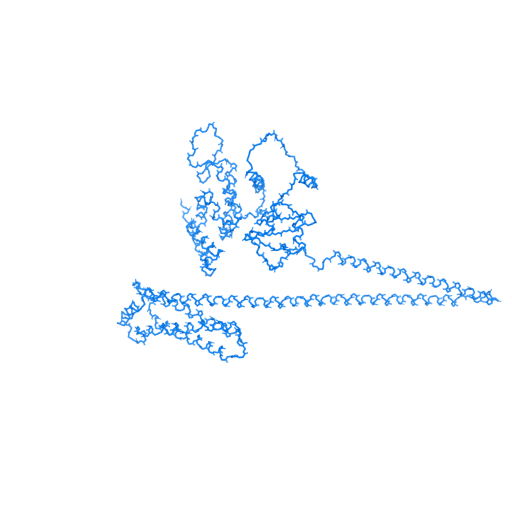 -23.472 11.029 -20.691 1.00 88.38 404 ALA A O 1
ATOM 3148 N N . LEU A 1 405 ? -24.065 11.471 -18.575 1.00 88.62 405 LEU A N 1
ATOM 3149 C CA . LEU A 1 405 ? -25.490 11.154 -18.745 1.00 88.62 405 LEU A CA 1
ATOM 3150 C C . LEU A 1 405 ? -26.290 12.306 -19.366 1.00 88.62 405 LEU A C 1
ATOM 3152 O O . LEU A 1 405 ? -27.294 12.076 -20.042 1.00 88.62 405 LEU A O 1
ATOM 3156 N N . GLU A 1 406 ? -25.862 13.547 -19.146 1.00 87.25 406 GLU A N 1
ATOM 3157 C CA . GLU A 1 406 ? -26.562 14.738 -19.630 1.00 87.25 406 GLU A CA 1
ATOM 3158 C C . GLU A 1 406 ? -26.147 15.142 -21.054 1.00 87.25 406 GLU A C 1
ATOM 3160 O O . GLU A 1 406 ? -26.988 15.589 -21.835 1.00 87.25 406 GLU A O 1
ATOM 3165 N N . LEU A 1 407 ? -24.881 14.937 -21.434 1.00 83.56 407 LEU A N 1
ATOM 3166 C CA . LEU A 1 407 ? -24.371 15.275 -22.771 1.00 83.56 407 LEU A CA 1
ATOM 3167 C C . LEU A 1 407 ? -25.089 14.543 -23.928 1.00 83.56 407 LEU A C 1
ATOM 3169 O O . LEU A 1 407 ? -25.411 15.200 -24.916 1.00 83.56 407 LEU A O 1
ATOM 3173 N N . PRO A 1 408 ? -25.436 13.243 -23.851 1.00 81.75 408 PRO A N 1
ATOM 3174 C CA . PRO A 1 408 ? -26.169 12.555 -24.919 1.00 81.75 408 PRO A CA 1
ATOM 3175 C C . PRO A 1 408 ? -27.593 13.075 -25.148 1.00 81.75 408 PRO A C 1
ATOM 3177 O O . PRO A 1 408 ? -28.175 12.808 -26.196 1.00 81.75 408 PRO A O 1
ATOM 3180 N N . LYS A 1 409 ? -28.171 13.817 -24.191 1.00 78.44 409 LYS A N 1
ATOM 3181 C CA . LYS A 1 409 ? -29.493 14.449 -24.345 1.00 78.44 409 LYS A CA 1
ATOM 3182 C C . LYS A 1 409 ? -29.438 15.714 -25.214 1.00 78.44 409 LYS A C 1
ATOM 3184 O O . LYS A 1 409 ? -30.470 16.332 -25.468 1.00 78.44 409 LYS A O 1
ATOM 3189 N N . THR A 1 410 ? -28.246 16.109 -25.659 1.00 70.06 410 THR A N 1
ATOM 3190 C CA . THR A 1 410 ? -28.005 17.292 -26.490 1.00 70.06 410 THR A CA 1
ATOM 3191 C C . THR A 1 410 ? -28.070 16.958 -27.980 1.00 70.06 410 THR A C 1
ATOM 3193 O O . THR A 1 410 ? -27.921 15.805 -28.387 1.00 70.06 410 THR A O 1
ATOM 3196 N N . ARG A 1 411 ? -28.307 17.965 -28.832 1.00 59.47 411 ARG A N 1
ATOM 3197 C CA . ARG A 1 411 ? -28.200 17.779 -30.287 1.00 59.47 411 ARG A CA 1
ATOM 3198 C C . ARG A 1 411 ? -26.725 17.610 -30.648 1.00 59.47 411 ARG A C 1
ATOM 3200 O O . ARG A 1 411 ? -25.921 18.500 -30.378 1.00 59.47 411 ARG A O 1
ATOM 3207 N N . SER A 1 412 ? -26.384 16.488 -31.278 1.00 59.72 412 SER A N 1
ATOM 3208 C CA . SER A 1 412 ? -25.033 16.236 -31.781 1.00 59.72 412 SER A CA 1
ATOM 3209 C C . SER A 1 412 ? -24.589 17.318 -32.774 1.00 59.72 412 SER A C 1
ATOM 3211 O O . SER A 1 412 ? -25.407 17.895 -33.503 1.00 59.72 412 SER A O 1
ATOM 3213 N N . GLN A 1 413 ? -23.276 17.571 -32.826 1.00 52.09 413 GLN A N 1
ATOM 3214 C CA . GLN A 1 413 ? -22.639 18.352 -33.889 1.00 52.09 413 GLN A CA 1
ATOM 3215 C C . GLN A 1 413 ? -23.087 17.813 -35.258 1.00 52.09 413 GLN A C 1
ATOM 3217 O O . GLN A 1 413 ? -22.735 16.702 -35.642 1.00 52.09 413 GLN A O 1
ATOM 3222 N N . GLY A 1 414 ? -23.908 18.582 -35.979 1.00 55.69 414 GLY A N 1
ATOM 3223 C CA . GLY A 1 414 ? -24.359 18.251 -37.337 1.00 55.69 414 GLY A CA 1
ATOM 3224 C C . GLY A 1 414 ? -25.869 18.069 -37.516 1.00 55.69 414 GLY A C 1
ATOM 3225 O O . GLY A 1 414 ? -26.343 18.114 -38.646 1.00 55.69 414 GLY A O 1
ATOM 3226 N N . SER A 1 415 ? -26.660 17.957 -36.443 1.00 51.44 415 SER A N 1
ATOM 3227 C CA . SER A 1 415 ? -28.125 17.812 -36.545 1.00 51.44 415 SER A CA 1
ATOM 3228 C C . SER A 1 415 ? -28.873 19.158 -36.675 1.00 51.44 415 SER A C 1
ATOM 3230 O O . SER A 1 415 ? -29.923 19.356 -36.058 1.00 51.44 415 SER A O 1
ATOM 3232 N N . MET A 1 416 ? -28.365 20.100 -37.481 1.00 51.84 416 MET A N 1
ATOM 3233 C CA . MET A 1 416 ? -29.058 21.357 -37.833 1.00 51.84 416 MET A CA 1
ATOM 3234 C C . MET A 1 416 ? -30.004 21.161 -39.035 1.00 51.84 416 MET A C 1
ATOM 3236 O O . MET A 1 416 ? -29.964 21.882 -40.026 1.00 51.84 416 MET A O 1
ATOM 3240 N N . GLY A 1 417 ? -30.878 20.158 -38.960 1.00 50.66 417 GLY A N 1
ATOM 3241 C CA . GLY A 1 417 ? -31.982 19.992 -39.905 1.00 50.66 417 GLY A CA 1
ATOM 3242 C C . GLY A 1 417 ? -33.231 20.721 -39.410 1.00 50.66 417 GLY A C 1
ATOM 3243 O O . GLY A 1 417 ? -33.990 20.145 -38.642 1.00 50.66 417 GLY A O 1
ATOM 3244 N N . MET A 1 418 ? -33.411 21.981 -39.822 1.00 47.56 418 MET A N 1
ATOM 3245 C CA . MET A 1 418 ? -34.688 22.721 -39.898 1.00 47.56 418 MET A CA 1
ATOM 3246 C C . MET A 1 418 ? -35.738 22.438 -38.795 1.00 47.56 418 MET A C 1
ATOM 3248 O O . MET A 1 418 ? -36.841 21.983 -39.089 1.00 47.56 418 MET A O 1
ATOM 3252 N N . ALA A 1 419 ? -35.441 22.740 -37.527 1.00 48.09 419 ALA A N 1
ATOM 3253 C CA . ALA A 1 419 ? -36.471 22.806 -36.485 1.00 48.09 419 ALA A CA 1
ATOM 3254 C C . ALA A 1 419 ? -36.895 24.266 -36.266 1.00 48.09 419 ALA A C 1
ATOM 3256 O O . ALA A 1 419 ? -36.076 25.120 -35.936 1.00 48.09 419 ALA A O 1
ATOM 3257 N N . SER A 1 420 ? -38.181 24.541 -36.458 1.00 48.31 420 SER A N 1
ATOM 3258 C CA . SER A 1 420 ? -38.811 25.863 -36.569 1.00 48.31 420 SER A CA 1
ATOM 3259 C C . SER A 1 420 ? -39.129 26.558 -35.234 1.00 48.31 420 SER A C 1
ATOM 3261 O O . SER A 1 420 ? -40.114 27.283 -35.138 1.00 48.31 420 SER A O 1
ATOM 3263 N N . SER A 1 421 ? -38.306 26.364 -34.203 1.00 57.72 421 SER A N 1
ATOM 3264 C CA . SER A 1 421 ? -38.401 27.141 -32.960 1.00 57.72 421 SER A CA 1
ATOM 3265 C C . SER A 1 421 ? -37.013 27.304 -32.327 1.00 57.72 421 SER A C 1
ATOM 3267 O O . SER A 1 421 ? -36.423 26.297 -31.921 1.00 57.72 421 SER A O 1
ATOM 3269 N N . PRO A 1 422 ? -36.464 28.531 -32.264 1.00 56.41 422 PRO A N 1
ATOM 3270 C CA . PRO A 1 422 ? -35.204 28.823 -31.603 1.00 56.41 422 PRO A CA 1
ATOM 3271 C C . PRO A 1 422 ? -35.469 28.975 -30.103 1.00 56.41 422 PRO A C 1
ATOM 3273 O O . PRO A 1 422 ? -35.477 30.081 -29.574 1.00 56.41 422 PRO A O 1
ATOM 3276 N N . GLU A 1 423 ? -35.713 27.872 -29.396 1.00 61.78 423 GLU A N 1
ATOM 3277 C CA . GLU A 1 423 ? -35.410 27.897 -27.964 1.00 61.78 423 GLU A CA 1
ATOM 3278 C C . GLU A 1 423 ? -33.915 28.200 -27.822 1.00 61.78 423 GLU A C 1
ATOM 3280 O O . GLU A 1 423 ? -33.105 27.646 -28.570 1.00 61.78 423 GLU A O 1
ATOM 3285 N N . GLU A 1 424 ? -33.583 29.128 -26.921 1.00 74.81 424 GLU A N 1
ATOM 3286 C CA . GLU A 1 424 ? -32.263 29.722 -26.679 1.00 74.81 424 GLU A CA 1
ATOM 3287 C C . GLU A 1 424 ? -31.198 28.647 -26.408 1.00 74.81 424 GLU A C 1
ATOM 3289 O O . GLU A 1 424 ? -30.846 28.308 -25.274 1.00 74.81 424 GLU A O 1
ATOM 3294 N N . SER A 1 425 ? -30.697 28.050 -27.486 1.00 83.44 425 SER A N 1
ATOM 3295 C CA . SER A 1 425 ? -29.602 27.102 -27.432 1.00 83.44 425 SER A CA 1
ATOM 3296 C C . SER A 1 425 ? -28.304 27.883 -27.317 1.00 83.44 425 SER A C 1
ATOM 3298 O O . SER A 1 425 ? -27.997 28.716 -28.171 1.00 83.44 425 SER A O 1
ATOM 3300 N N . VAL A 1 426 ? -27.522 27.586 -26.293 1.00 89.00 426 VAL A N 1
ATOM 3301 C CA . VAL A 1 426 ? -26.194 28.152 -26.084 1.00 89.00 426 VAL A CA 1
ATOM 3302 C C . VAL A 1 426 ? -25.133 27.129 -26.476 1.00 89.00 426 VAL A C 1
ATOM 3304 O O . VAL A 1 426 ? -25.329 25.917 -26.357 1.00 89.00 426 VAL A O 1
ATOM 3307 N N . LEU A 1 427 ? -23.994 27.621 -26.958 1.00 89.38 427 LEU A N 1
ATOM 3308 C CA . LEU A 1 427 ? -22.857 26.779 -27.307 1.00 89.38 427 LEU A CA 1
ATOM 3309 C C . LEU A 1 427 ? -22.096 26.369 -26.032 1.00 89.38 427 LEU A C 1
ATOM 3311 O O . LEU A 1 427 ? -21.686 27.222 -25.242 1.00 89.38 427 LEU A O 1
ATOM 3315 N N . TYR A 1 428 ? -21.875 25.070 -25.843 1.00 89.19 428 TYR A N 1
ATOM 3316 C CA . TYR A 1 428 ? -21.063 24.487 -24.773 1.00 89.19 428 TYR A CA 1
ATOM 3317 C C . TYR A 1 428 ? -20.088 23.468 -25.369 1.00 89.19 428 TYR A C 1
ATOM 3319 O O . TYR A 1 428 ? -20.522 22.448 -25.891 1.00 89.19 428 TYR A O 1
ATOM 3327 N N . ARG A 1 429 ? -18.777 23.759 -25.335 1.00 87.75 429 ARG A N 1
ATOM 3328 C CA . ARG A 1 429 ? -17.702 22.900 -25.886 1.00 87.75 429 ARG A CA 1
ATOM 3329 C C . ARG A 1 429 ? -18.008 22.329 -27.287 1.00 87.75 429 ARG A C 1
ATOM 3331 O O . ARG A 1 429 ? -17.718 21.181 -27.581 1.00 87.75 429 ARG A O 1
ATOM 3338 N N . GLY A 1 430 ? -18.629 23.136 -28.155 1.00 85.38 430 GLY A N 1
ATOM 3339 C CA . GLY A 1 430 ? -18.998 22.735 -29.521 1.00 85.38 430 GLY A CA 1
ATOM 3340 C C . GLY A 1 430 ? -20.381 22.086 -29.678 1.00 85.38 430 GLY A C 1
ATOM 3341 O O . GLY A 1 430 ? -20.787 21.836 -30.812 1.00 85.38 430 GLY A O 1
ATOM 3342 N N . TYR A 1 431 ? -21.117 21.870 -28.585 1.00 82.31 431 TYR A N 1
ATOM 3343 C CA . TYR A 1 431 ? -22.481 21.335 -28.557 1.00 82.31 431 TYR A CA 1
ATOM 3344 C C . TYR A 1 431 ? -23.506 22.455 -28.359 1.00 82.31 431 TYR A C 1
ATOM 3346 O O . TYR A 1 431 ? -23.291 23.369 -27.563 1.00 82.31 431 TYR A O 1
ATOM 3354 N N . TYR A 1 432 ? -24.641 22.382 -29.056 1.00 85.69 432 TYR A N 1
ATOM 3355 C CA . TYR A 1 432 ? -25.768 23.291 -28.832 1.00 85.69 432 TYR A CA 1
ATOM 3356 C C . TYR A 1 432 ? -26.712 22.681 -27.798 1.00 85.69 432 TYR A C 1
ATOM 3358 O O . TYR A 1 432 ? -27.323 21.635 -28.032 1.00 85.69 432 TYR A O 1
ATOM 3366 N N . VAL A 1 433 ? -26.824 23.337 -26.646 1.00 87.19 433 VAL A N 1
ATOM 3367 C CA . VAL A 1 433 ? -27.583 22.853 -25.487 1.00 87.19 433 VAL A CA 1
ATOM 3368 C C . VAL A 1 433 ? -28.530 23.942 -24.995 1.00 87.19 433 VAL A C 1
ATOM 3370 O O . VAL A 1 433 ? -28.261 25.120 -25.197 1.00 87.19 433 VAL A O 1
ATOM 3373 N N . SER A 1 434 ? -29.633 23.590 -24.331 1.00 87.31 434 SER A N 1
ATOM 3374 C CA . SER A 1 434 ? -30.462 24.604 -23.653 1.00 87.31 434 SER A CA 1
ATOM 3375 C C . SER A 1 434 ? -29.637 25.357 -22.603 1.00 87.31 434 SER A C 1
ATOM 3377 O O . SER A 1 434 ? -28.782 24.736 -21.963 1.00 87.31 434 SER A O 1
ATOM 3379 N N . GLU A 1 435 ? -29.931 26.632 -22.349 1.00 86.94 435 GLU A N 1
ATOM 3380 C CA . GLU A 1 435 ? -29.233 27.436 -21.333 1.00 86.94 435 GLU A CA 1
ATOM 3381 C C . GLU A 1 435 ? -29.147 26.742 -19.958 1.00 86.94 435 GLU A C 1
ATOM 3383 O O . GLU A 1 435 ? -28.067 26.652 -19.367 1.00 86.94 435 GLU A O 1
ATOM 3388 N N . ARG A 1 436 ? -30.252 26.139 -19.490 1.00 85.38 436 ARG A N 1
ATOM 3389 C CA . ARG A 1 436 ? -30.301 25.371 -18.229 1.00 85.38 436 ARG A CA 1
ATOM 3390 C C . ARG A 1 436 ? -29.290 24.222 -18.205 1.00 85.38 436 ARG A C 1
ATOM 3392 O O . ARG A 1 436 ? -28.590 24.024 -17.213 1.00 85.38 436 ARG A O 1
ATOM 3399 N N . LEU A 1 437 ? -29.210 23.464 -19.295 1.00 85.50 437 LEU A N 1
ATOM 3400 C CA . LEU A 1 437 ? -28.280 22.343 -19.420 1.00 85.50 437 LEU A CA 1
ATOM 3401 C C . LEU A 1 437 ? -26.828 22.825 -19.485 1.00 85.50 437 LEU A C 1
ATOM 3403 O O . LEU A 1 437 ? -25.962 22.235 -18.847 1.00 85.50 437 LEU A O 1
ATOM 3407 N N . ALA A 1 438 ? -26.567 23.937 -20.172 1.00 88.62 438 ALA A N 1
ATOM 3408 C CA . ALA A 1 438 ? -25.249 24.565 -20.192 1.00 88.62 438 ALA A CA 1
ATOM 3409 C C . ALA A 1 438 ? -24.803 24.998 -18.791 1.00 88.62 438 ALA A C 1
ATOM 3411 O O . ALA A 1 438 ? -23.658 24.761 -18.414 1.00 88.62 438 ALA A O 1
ATOM 3412 N N . ALA A 1 439 ? -25.700 25.590 -17.997 1.00 87.00 439 ALA A N 1
ATOM 3413 C CA . ALA A 1 439 ? -25.406 25.960 -16.615 1.00 87.00 439 ALA A CA 1
ATOM 3414 C C . ALA A 1 439 ? -25.059 24.727 -15.760 1.00 87.00 439 ALA A C 1
ATOM 3416 O O . ALA A 1 439 ? -24.071 24.743 -15.023 1.00 87.00 439 ALA A O 1
ATOM 3417 N N . LYS A 1 440 ? -25.815 23.631 -15.915 1.00 89.25 440 LYS A N 1
ATOM 3418 C CA . LYS A 1 440 ? -25.549 22.349 -15.241 1.00 89.25 440 LYS A CA 1
ATOM 3419 C C . LYS A 1 440 ? -24.194 21.756 -15.641 1.00 89.25 440 LYS A C 1
ATOM 3421 O O . LYS A 1 440 ? -23.426 21.358 -14.768 1.00 89.25 440 LYS A O 1
ATOM 3426 N N . LEU A 1 441 ? -23.876 21.740 -16.935 1.00 89.81 441 LEU A N 1
ATOM 3427 C CA . LEU A 1 441 ? -22.603 21.227 -17.449 1.00 89.81 441 LEU A CA 1
ATOM 3428 C C . LEU A 1 441 ? -21.416 22.082 -16.982 1.00 89.81 441 LEU A C 1
ATOM 3430 O O . LEU A 1 441 ? -20.435 21.529 -16.495 1.00 89.81 441 LEU A O 1
ATOM 3434 N N . ARG A 1 442 ? -21.532 23.418 -17.004 1.00 91.19 442 ARG A N 1
ATOM 3435 C CA . ARG A 1 442 ? -20.508 24.331 -16.456 1.00 91.19 442 ARG A CA 1
ATOM 3436 C C . ARG A 1 442 ? -20.287 24.125 -14.958 1.00 91.19 442 ARG A C 1
ATOM 3438 O O . ARG A 1 442 ? -19.152 24.177 -14.495 1.00 91.19 442 ARG A O 1
ATOM 3445 N N . PHE A 1 443 ? -21.349 23.874 -14.193 1.00 89.38 443 PHE A N 1
ATOM 3446 C CA . PHE A 1 443 ? -21.223 23.552 -12.772 1.00 89.38 443 PHE A CA 1
ATOM 3447 C C . PHE A 1 443 ? -20.474 22.230 -12.550 1.00 89.38 443 PHE A C 1
ATOM 3449 O O . PHE A 1 443 ? -19.549 22.172 -11.742 1.00 89.38 443 PHE A O 1
ATOM 3456 N N . LEU A 1 444 ? -20.841 21.178 -13.283 1.00 88.06 444 LEU A N 1
ATOM 3457 C CA . LEU A 1 444 ? -20.172 19.876 -13.213 1.00 88.06 444 LEU A CA 1
ATOM 3458 C C . LEU A 1 444 ? -18.695 19.976 -13.607 1.00 88.06 444 LEU A C 1
ATOM 3460 O O . LEU A 1 444 ? -17.830 19.421 -12.934 1.00 88.06 444 LEU A O 1
ATOM 3464 N N . GLU A 1 445 ? -18.402 20.738 -14.653 1.00 91.44 445 GLU A N 1
ATOM 3465 C CA . GLU A 1 445 ? -17.044 21.026 -15.102 1.00 91.44 445 GLU A CA 1
ATOM 3466 C C . GLU A 1 445 ? -16.243 21.795 -14.050 1.00 91.44 445 GLU A C 1
ATOM 3468 O O . GLU A 1 445 ? -15.076 21.480 -13.817 1.00 91.44 445 GLU A O 1
ATOM 3473 N N . HIS A 1 446 ? -16.869 22.756 -13.365 1.00 90.62 446 HIS A N 1
ATOM 3474 C CA . HIS A 1 446 ? -16.252 23.462 -12.247 1.00 90.62 446 HIS A CA 1
ATOM 3475 C C . HIS A 1 446 ? -15.900 22.500 -11.107 1.00 90.62 446 HIS A C 1
ATOM 3477 O O . HIS A 1 446 ? -14.773 22.530 -10.624 1.00 90.62 446 HIS A O 1
ATOM 3483 N N . VAL A 1 447 ? -16.815 21.604 -10.723 1.00 87.56 447 VAL A N 1
ATOM 3484 C CA . VAL A 1 447 ? -16.562 20.580 -9.693 1.00 87.56 447 VAL A CA 1
ATOM 3485 C C . VAL A 1 447 ? -15.379 19.695 -10.076 1.00 87.56 447 VAL A C 1
ATOM 3487 O O . VAL A 1 447 ? -14.476 19.491 -9.263 1.00 87.56 447 VAL A O 1
ATOM 3490 N N . ILE A 1 448 ? -15.354 19.202 -11.317 1.00 87.62 448 ILE A N 1
ATOM 3491 C CA . ILE A 1 448 ? -14.252 18.378 -11.816 1.00 87.62 448 ILE A CA 1
ATOM 3492 C C . ILE A 1 448 ? -12.946 19.176 -11.797 1.00 87.62 448 ILE A C 1
ATOM 3494 O O . ILE A 1 448 ? -11.950 18.712 -11.252 1.00 87.62 448 ILE A O 1
ATOM 3498 N N . SER A 1 449 ? -12.962 20.404 -12.310 1.00 89.50 449 SER A N 1
ATOM 3499 C CA . SER A 1 449 ? -11.786 21.271 -12.385 1.00 89.50 449 SER A CA 1
ATOM 3500 C C . SER A 1 449 ? -11.207 21.610 -11.014 1.00 89.50 449 SER A C 1
ATOM 3502 O O . SER A 1 449 ? -9.990 21.557 -10.815 1.00 89.50 449 SER A O 1
ATOM 3504 N N . THR A 1 450 ? -12.064 21.935 -10.045 1.00 88.81 450 THR A N 1
ATOM 3505 C CA . THR A 1 450 ? -11.652 22.190 -8.662 1.00 88.81 450 THR A CA 1
ATOM 3506 C C . THR A 1 450 ? -11.104 20.921 -8.018 1.00 88.81 450 THR A C 1
ATOM 3508 O O . THR A 1 450 ? -10.062 20.983 -7.368 1.00 88.81 450 THR A O 1
ATOM 3511 N N . GLY A 1 451 ? -11.739 19.770 -8.250 1.00 88.81 451 GLY A N 1
ATOM 3512 C CA . GLY A 1 451 ? -11.262 18.481 -7.758 1.00 88.81 451 GLY A CA 1
ATOM 3513 C C . GLY A 1 451 ? -9.893 18.097 -8.323 1.00 88.81 451 GLY A C 1
ATOM 3514 O O . GLY A 1 451 ? -9.001 17.756 -7.552 1.00 88.81 451 GLY A O 1
ATOM 3515 N N . ILE A 1 452 ? -9.681 18.245 -9.635 1.00 86.81 452 ILE A N 1
ATOM 3516 C CA . ILE A 1 452 ? -8.390 17.998 -10.299 1.00 86.81 452 ILE A CA 1
ATOM 3517 C C . ILE A 1 452 ? -7.314 18.946 -9.766 1.00 86.81 452 ILE A C 1
ATOM 3519 O O . ILE A 1 452 ? -6.190 18.527 -9.493 1.00 86.81 452 ILE A O 1
ATOM 3523 N N . THR A 1 453 ? -7.655 20.223 -9.575 1.00 85.06 453 THR A N 1
ATOM 3524 C CA . THR A 1 453 ? -6.714 21.219 -9.044 1.00 85.06 453 THR A CA 1
ATOM 3525 C C . THR A 1 453 ? -6.311 20.911 -7.604 1.00 85.06 453 THR A C 1
ATOM 3527 O O . THR A 1 453 ? -5.135 21.039 -7.266 1.00 85.06 453 THR A O 1
ATOM 3530 N N . ALA A 1 454 ? -7.264 20.501 -6.764 1.00 86.50 454 ALA A N 1
ATOM 3531 C CA . ALA A 1 454 ? -7.015 20.165 -5.365 1.00 86.50 454 ALA A CA 1
ATOM 3532 C C . ALA A 1 454 ? -6.298 18.814 -5.205 1.00 86.50 454 ALA A C 1
ATOM 3534 O O . ALA A 1 454 ? -5.409 18.677 -4.366 1.00 86.50 454 ALA A O 1
ATOM 3535 N N . LYS A 1 455 ? -6.677 17.816 -6.009 1.00 89.56 455 LYS A N 1
ATOM 3536 C CA . LYS A 1 455 ? -6.166 16.446 -5.954 1.00 89.56 455 LYS A CA 1
ATOM 3537 C C . LYS A 1 455 ? -6.043 15.868 -7.374 1.00 89.56 455 LYS A C 1
ATOM 3539 O O . LYS A 1 455 ? -6.967 15.200 -7.833 1.00 89.56 455 LYS A O 1
ATOM 3544 N N . PRO A 1 456 ? -4.894 16.044 -8.049 1.00 85.62 456 PRO A N 1
ATOM 3545 C CA . PRO A 1 456 ? -4.646 15.543 -9.407 1.00 85.62 456 PRO A CA 1
ATOM 3546 C C . PRO A 1 456 ? -5.021 14.073 -9.636 1.00 85.62 456 PRO A C 1
ATOM 3548 O O . PRO A 1 456 ? -5.583 13.734 -10.671 1.00 85.62 456 PRO A O 1
ATOM 3551 N N . ASP A 1 457 ? -4.780 13.206 -8.648 1.00 81.75 457 ASP A N 1
ATOM 3552 C CA . ASP A 1 457 ? -5.073 11.770 -8.742 1.00 81.75 457 ASP A CA 1
ATOM 3553 C C . ASP A 1 457 ? -6.567 11.426 -8.852 1.00 81.75 457 ASP A C 1
ATOM 3555 O O . ASP A 1 457 ? -6.899 10.293 -9.203 1.00 81.75 457 ASP A O 1
ATOM 3559 N N . CYS A 1 458 ? -7.478 12.371 -8.584 1.00 87.69 458 CYS A N 1
ATOM 3560 C CA . CYS A 1 458 ? -8.918 12.110 -8.651 1.00 87.69 458 CYS A CA 1
ATOM 3561 C C . CYS A 1 458 ? -9.427 11.791 -10.067 1.00 87.69 458 CYS A C 1
ATOM 3563 O O . CYS A 1 458 ? -10.506 11.220 -10.209 1.00 87.69 458 CYS A O 1
ATOM 3565 N N . ILE A 1 459 ? -8.644 12.078 -11.117 1.00 87.00 459 ILE A N 1
ATOM 3566 C CA . ILE A 1 459 ? -8.950 11.664 -12.500 1.00 87.00 459 ILE A CA 1
ATOM 3567 C C . ILE A 1 459 ? -8.989 10.136 -12.669 1.00 87.00 459 ILE A C 1
ATOM 3569 O O . ILE A 1 459 ? -9.552 9.632 -13.640 1.00 87.00 459 ILE A O 1
ATOM 3573 N N . PHE A 1 460 ? -8.412 9.400 -11.716 1.00 86.19 460 PHE A N 1
ATOM 3574 C CA . PHE A 1 460 ? -8.415 7.939 -11.661 1.00 86.19 460 PHE A CA 1
ATOM 3575 C C . PHE A 1 460 ? -9.337 7.386 -10.569 1.00 86.19 460 PHE A C 1
ATOM 3577 O O . PHE A 1 460 ? -9.360 6.172 -10.353 1.00 86.19 460 PHE A O 1
ATOM 3584 N N . ASP A 1 461 ? -10.075 8.244 -9.855 1.00 84.88 461 ASP A N 1
ATOM 3585 C CA . ASP A 1 461 ? -11.020 7.775 -8.848 1.00 84.88 461 ASP A CA 1
ATOM 3586 C C . ASP A 1 461 ? -12.086 6.903 -9.526 1.00 84.88 461 ASP A C 1
ATOM 3588 O O . ASP A 1 461 ? -12.553 7.169 -10.638 1.00 84.88 461 ASP A O 1
ATOM 3592 N N . THR A 1 462 ? -12.462 5.820 -8.852 1.00 82.19 462 THR A N 1
ATOM 3593 C CA . THR A 1 462 ? -13.498 4.914 -9.341 1.00 82.19 462 THR A CA 1
ATOM 3594 C C . THR A 1 462 ? -14.846 5.317 -8.765 1.00 82.19 462 THR A C 1
ATOM 3596 O O . THR A 1 462 ? -15.017 5.464 -7.555 1.00 82.19 462 THR A O 1
ATOM 3599 N N . TYR A 1 463 ? -15.834 5.473 -9.639 1.00 82.81 463 TYR A N 1
ATOM 3600 C CA . TYR A 1 463 ? -17.226 5.670 -9.275 1.00 82.81 463 TYR A CA 1
ATOM 3601 C C . TYR A 1 463 ? -18.069 4.644 -10.024 1.00 82.81 463 TYR A C 1
ATOM 3603 O O . TYR A 1 463 ? -17.984 4.524 -11.242 1.00 82.81 463 TYR A O 1
ATOM 3611 N N . MET A 1 464 ? -18.869 3.861 -9.297 1.00 82.38 464 MET A N 1
ATOM 3612 C CA . MET A 1 464 ? -19.695 2.803 -9.900 1.00 82.38 464 MET A CA 1
ATOM 3613 C C . MET A 1 464 ? -18.900 1.773 -10.724 1.00 82.38 464 MET A C 1
ATOM 3615 O O . MET A 1 464 ? -19.408 1.257 -11.711 1.00 82.38 464 MET A O 1
ATOM 3619 N N . LEU A 1 465 ? -17.677 1.439 -10.286 1.00 80.25 465 LEU A N 1
ATOM 3620 C CA . LEU A 1 465 ? -16.730 0.529 -10.961 1.00 80.25 465 LEU A CA 1
ATOM 3621 C C . LEU A 1 465 ? -16.092 1.075 -12.246 1.00 80.25 465 LEU A C 1
ATOM 3623 O O . LEU A 1 465 ? -15.254 0.387 -12.819 1.00 80.25 465 LEU A O 1
ATOM 3627 N N . TYR A 1 466 ? -16.433 2.294 -12.658 1.00 81.88 466 TYR A N 1
ATOM 3628 C CA . TYR A 1 466 ? -15.788 2.980 -13.770 1.00 81.88 466 TYR A CA 1
ATOM 3629 C C . TYR A 1 466 ? -14.842 4.038 -13.222 1.00 81.88 466 TYR A C 1
ATOM 3631 O O . TYR A 1 466 ? -15.170 4.752 -12.272 1.00 81.88 466 TYR A O 1
ATOM 3639 N N . THR A 1 467 ? -13.656 4.149 -13.803 1.00 85.69 467 THR A N 1
ATOM 3640 C CA . THR A 1 467 ? -12.797 5.304 -13.526 1.00 85.69 467 THR A CA 1
ATOM 3641 C C . THR A 1 467 ? -13.429 6.550 -14.139 1.00 85.69 467 THR A C 1
ATOM 3643 O O . THR A 1 467 ? -14.113 6.454 -15.159 1.00 85.69 467 THR A O 1
ATOM 3646 N N . VAL A 1 468 ? -13.205 7.728 -13.550 1.00 82.00 468 VAL A N 1
ATOM 3647 C CA . VAL A 1 468 ? -13.640 9.012 -14.145 1.00 82.00 468 VAL A CA 1
ATOM 3648 C C . VAL A 1 468 ? -13.232 9.092 -15.623 1.00 82.00 468 VAL A C 1
ATOM 3650 O O . VAL A 1 468 ? -14.017 9.514 -16.471 1.00 82.00 468 VAL A O 1
ATOM 3653 N N . TYR A 1 469 ? -12.038 8.574 -15.925 1.00 82.56 469 TYR A N 1
ATOM 3654 C CA . TYR A 1 469 ? -11.491 8.448 -17.266 1.00 82.56 469 TYR A CA 1
ATOM 3655 C C . TYR A 1 469 ? -12.317 7.570 -18.221 1.00 82.56 469 TYR A C 1
ATOM 3657 O O . TYR A 1 469 ? -12.339 7.836 -19.415 1.00 82.56 469 TYR A O 1
ATOM 3665 N N . GLU A 1 470 ? -12.989 6.520 -17.752 1.00 85.00 470 GLU A N 1
ATOM 3666 C CA . GLU A 1 470 ? -13.806 5.641 -18.604 1.00 85.00 470 GLU A CA 1
ATOM 3667 C C . GLU A 1 470 ? -15.196 6.187 -18.883 1.00 85.00 470 GLU A C 1
ATOM 3669 O O . GLU A 1 470 ? -15.752 5.916 -19.944 1.00 85.00 470 GLU A O 1
ATOM 3674 N N . VAL A 1 471 ? -15.762 6.926 -17.933 1.00 86.25 471 VAL A N 1
ATOM 3675 C CA . VAL A 1 471 ? -17.183 7.276 -17.941 1.00 86.25 471 VAL A CA 1
ATOM 3676 C C . VAL A 1 471 ? -17.555 8.136 -19.152 1.00 86.25 471 VAL A C 1
ATOM 3678 O O . VAL A 1 471 ? -18.519 7.832 -19.851 1.00 86.25 471 VAL A O 1
ATOM 3681 N N . LEU A 1 472 ? -16.767 9.169 -19.454 1.00 82.88 472 LEU A N 1
ATOM 3682 C CA . LEU A 1 472 ? -17.035 10.069 -20.580 1.00 82.88 472 LEU A CA 1
ATOM 3683 C C . LEU A 1 472 ? -16.742 9.423 -21.951 1.00 82.88 472 LEU A C 1
ATOM 3685 O O . LEU A 1 472 ? -17.618 9.477 -22.819 1.00 82.88 472 LEU A O 1
ATOM 3689 N N . PRO A 1 473 ? -15.602 8.732 -22.172 1.00 82.69 473 PRO A N 1
ATOM 3690 C CA . PRO A 1 473 ? -15.373 7.965 -23.397 1.00 82.69 473 PRO A CA 1
ATOM 3691 C C . PRO A 1 473 ? -16.397 6.855 -23.639 1.00 82.69 473 PRO A C 1
ATOM 3693 O O . PRO A 1 473 ? -16.773 6.633 -24.788 1.00 82.69 473 PRO A O 1
ATOM 3696 N N . PHE A 1 474 ? -16.877 6.180 -22.589 1.00 83.25 474 PHE A N 1
ATOM 3697 C CA . PHE A 1 474 ? -17.923 5.159 -22.707 1.00 83.25 474 PHE A CA 1
ATOM 3698 C C . PHE A 1 474 ? -19.231 5.740 -23.264 1.00 83.25 474 PHE A C 1
ATOM 3700 O O . PHE A 1 474 ? -19.923 5.081 -24.037 1.00 83.25 474 PHE A O 1
ATOM 3707 N N . CYS A 1 475 ? -19.532 6.999 -22.943 1.00 84.69 475 CYS A N 1
ATOM 3708 C CA . CYS A 1 475 ? -20.675 7.738 -23.479 1.00 84.69 475 CYS A CA 1
ATOM 3709 C C . CYS A 1 475 ? -20.385 8.449 -24.816 1.00 84.69 475 CYS A C 1
ATOM 3711 O O . CYS A 1 475 ? -21.205 9.244 -25.272 1.00 84.69 475 CYS A O 1
ATOM 3713 N N . GLY A 1 476 ? -19.235 8.186 -25.449 1.00 86.38 476 GLY A N 1
ATOM 3714 C CA . GLY A 1 476 ? -18.836 8.812 -26.713 1.00 86.38 476 GLY A CA 1
ATOM 3715 C C . GLY A 1 476 ? -18.377 10.270 -26.589 1.00 86.38 476 GLY A C 1
ATOM 3716 O O . GLY A 1 476 ? -18.224 10.926 -27.609 1.00 86.38 476 GLY A O 1
ATOM 3717 N N . GLN A 1 477 ? -18.136 10.764 -25.371 1.00 88.50 477 GLN A N 1
ATOM 3718 C CA . GLN A 1 477 ? -17.766 12.155 -25.052 1.00 88.50 477 GLN A CA 1
ATOM 3719 C C . GLN A 1 477 ? -16.269 12.276 -24.724 1.00 88.50 477 GLN A C 1
ATOM 3721 O O . GLN A 1 477 ? -15.858 12.917 -23.754 1.00 88.50 477 GLN A O 1
ATOM 3726 N N . LYS A 1 478 ? -15.436 11.558 -25.484 1.00 88.94 478 LYS A N 1
ATOM 3727 C CA . LYS A 1 478 ? -13.985 11.498 -25.254 1.00 88.94 478 LYS A CA 1
ATOM 3728 C C . LYS A 1 478 ? -13.325 12.864 -25.475 1.00 88.94 478 LYS A C 1
ATOM 3730 O O . LYS A 1 478 ? -12.450 13.241 -24.711 1.00 88.94 478 LYS A O 1
ATOM 3735 N N . ASP A 1 479 ? -13.761 13.580 -26.501 1.00 89.44 479 ASP A N 1
ATOM 3736 C CA . ASP A 1 479 ? -13.340 14.933 -26.867 1.00 89.44 479 ASP A CA 1
ATOM 3737 C C . ASP A 1 479 ? -13.524 15.934 -25.719 1.00 89.44 479 ASP A C 1
ATOM 3739 O O . ASP A 1 479 ? -12.597 16.673 -25.393 1.00 89.44 479 ASP A O 1
ATOM 3743 N N . VAL A 1 480 ? -14.681 15.902 -25.049 1.00 87.94 480 VAL A N 1
ATOM 3744 C CA . VAL A 1 480 ? -14.965 16.773 -23.899 1.00 87.94 480 VAL A CA 1
ATOM 3745 C C . VAL A 1 480 ? -14.000 16.489 -22.747 1.00 87.94 480 VAL A C 1
ATOM 3747 O O . VAL A 1 480 ? -13.492 17.416 -22.117 1.00 87.94 480 VAL A O 1
ATOM 3750 N N . TRP A 1 481 ? -13.717 15.212 -22.479 1.00 90.31 481 TRP A N 1
ATOM 3751 C CA . TRP A 1 481 ? -12.790 14.822 -21.417 1.00 90.31 481 TRP A CA 1
ATOM 3752 C C . TRP A 1 481 ? -11.338 15.178 -21.733 1.00 90.31 481 TRP A C 1
ATOM 3754 O O . TRP A 1 481 ? -10.648 15.728 -20.875 1.00 90.31 481 TRP A O 1
ATOM 3764 N N . ASP A 1 482 ? -10.891 14.904 -22.959 1.00 91.94 482 ASP A N 1
ATOM 3765 C CA . ASP A 1 482 ? -9.543 15.235 -23.420 1.00 91.94 482 ASP A CA 1
ATOM 3766 C C . ASP A 1 482 ? -9.317 16.762 -23.312 1.00 91.94 482 ASP A C 1
ATOM 3768 O O . ASP A 1 482 ? -8.296 17.189 -22.776 1.00 91.94 482 ASP A O 1
ATOM 3772 N N . GLN A 1 483 ? -10.314 17.586 -23.666 1.00 91.69 483 GLN A N 1
ATOM 3773 C CA . GLN A 1 483 ? -10.241 19.045 -23.524 1.00 91.69 483 GLN A CA 1
ATOM 3774 C C . GLN A 1 483 ? -10.147 19.502 -22.053 1.00 91.69 483 GLN A C 1
ATOM 3776 O O . GLN A 1 483 ? -9.344 20.379 -21.729 1.00 91.69 483 GLN A O 1
ATOM 3781 N N . ILE A 1 484 ? -10.925 18.898 -21.144 1.00 89.12 484 ILE A N 1
ATOM 3782 C CA . ILE A 1 484 ? -10.839 19.187 -19.700 1.00 89.12 484 ILE A CA 1
ATOM 3783 C C . ILE A 1 484 ? -9.444 18.821 -19.169 1.00 89.12 484 ILE A C 1
ATOM 3785 O O . ILE A 1 484 ? -8.836 19.601 -18.437 1.00 89.12 484 ILE A O 1
ATOM 3789 N N . LEU A 1 485 ? -8.903 17.658 -19.540 1.00 88.94 485 LEU A N 1
ATOM 3790 C CA . LEU A 1 485 ? -7.561 17.236 -19.128 1.00 88.94 485 LEU A CA 1
ATOM 3791 C C . LEU A 1 485 ? -6.479 18.197 -19.636 1.00 88.94 485 LEU A C 1
ATOM 3793 O O . LEU A 1 485 ? -5.621 18.625 -18.856 1.00 88.94 485 LEU A O 1
ATOM 3797 N N . GLU A 1 486 ? -6.553 18.582 -20.909 1.00 92.69 486 GLU A N 1
ATOM 3798 C CA . GLU A 1 486 ? -5.620 19.524 -21.522 1.00 92.69 486 GLU A CA 1
ATOM 3799 C C . GLU A 1 486 ? -5.638 20.879 -20.818 1.00 92.69 486 GLU A C 1
ATOM 3801 O O . GLU A 1 486 ? -4.572 21.428 -20.543 1.00 92.69 486 GLU A O 1
ATOM 3806 N N . GLU A 1 487 ? -6.808 21.412 -20.459 1.00 90.44 487 GLU A N 1
ATOM 3807 C CA . GLU A 1 487 ? -6.937 22.679 -19.724 1.00 90.44 487 GLU A CA 1
ATOM 3808 C C . GLU A 1 487 ? -6.245 22.648 -18.355 1.00 90.44 487 GLU A C 1
ATOM 3810 O O . GLU A 1 487 ? -5.707 23.667 -17.911 1.00 90.44 487 GLU A O 1
ATOM 3815 N N . HIS A 1 488 ? -6.178 21.474 -17.721 1.00 88.69 488 HIS A N 1
ATOM 3816 C CA . HIS A 1 488 ? -5.477 21.265 -16.451 1.00 88.69 488 HIS A CA 1
ATOM 3817 C C . HIS A 1 488 ? -4.003 20.866 -16.602 1.00 88.69 488 HIS A C 1
ATOM 3819 O O . HIS A 1 488 ? -3.310 20.702 -15.594 1.00 88.69 488 HIS A O 1
ATOM 3825 N N . GLY A 1 489 ? -3.501 20.788 -17.838 1.00 88.25 489 GLY A N 1
ATOM 3826 C CA . GLY A 1 489 ? -2.103 20.488 -18.152 1.00 88.25 489 GLY A CA 1
ATOM 3827 C C . GLY A 1 489 ? -1.772 18.997 -18.184 1.00 88.25 489 GLY A C 1
ATOM 3828 O O . GLY A 1 489 ? -0.599 18.644 -18.095 1.00 88.25 489 GLY A O 1
ATOM 3829 N N . PHE A 1 490 ? -2.777 18.128 -18.294 1.00 87.31 490 PHE A N 1
ATOM 3830 C CA . PHE A 1 490 ? -2.567 16.698 -18.495 1.00 87.31 490 PHE A CA 1
ATOM 3831 C C . PHE A 1 490 ? -2.509 16.376 -19.986 1.00 87.31 490 PHE A C 1
ATOM 3833 O O . PHE A 1 490 ? -3.287 16.913 -20.770 1.00 87.31 490 PHE A O 1
ATOM 3840 N N . ASP A 1 491 ? -1.616 15.462 -20.360 1.00 91.25 491 ASP A N 1
ATOM 3841 C CA . ASP A 1 491 ? -1.647 14.813 -21.669 1.00 91.25 491 ASP A CA 1
ATOM 3842 C C . ASP A 1 491 ? -2.734 13.712 -21.661 1.00 91.25 491 ASP A C 1
ATOM 3844 O O . ASP A 1 491 ? -2.623 12.747 -20.888 1.00 91.25 491 ASP A O 1
ATOM 3848 N N . PRO A 1 492 ? -3.790 13.813 -22.496 1.00 90.75 492 PRO A N 1
ATOM 3849 C CA . PRO A 1 492 ? -4.853 12.812 -22.544 1.00 90.75 492 PRO A CA 1
ATOM 3850 C C . PRO A 1 492 ? -4.377 11.413 -22.958 1.00 90.75 492 PRO A C 1
ATOM 3852 O O . PRO A 1 492 ? -4.999 10.413 -22.574 1.00 90.75 492 PRO A O 1
ATOM 3855 N N . ALA A 1 493 ? -3.287 11.315 -23.731 1.00 90.31 493 ALA A N 1
ATOM 3856 C CA . ALA A 1 493 ? -2.687 10.038 -24.112 1.00 90.31 493 ALA A CA 1
ATOM 3857 C C . ALA A 1 493 ? -2.008 9.373 -22.910 1.00 90.31 493 ALA A C 1
ATOM 3859 O O . ALA A 1 493 ? -2.250 8.192 -22.644 1.00 90.31 493 ALA A O 1
ATOM 3860 N N . TRP A 1 494 ? -1.247 10.146 -22.132 1.00 90.81 494 TRP A N 1
ATOM 3861 C CA . TRP A 1 494 ? -0.653 9.686 -20.878 1.00 90.81 494 TRP A CA 1
ATOM 3862 C C . TRP A 1 494 ? -1.716 9.231 -19.871 1.00 90.81 494 TRP A C 1
ATOM 3864 O O . TRP A 1 494 ? -1.622 8.128 -19.331 1.00 90.81 494 TRP A O 1
ATOM 3874 N N . ALA A 1 495 ? -2.766 10.034 -19.658 1.00 86.62 495 ALA A N 1
ATOM 3875 C CA . ALA A 1 495 ? -3.835 9.697 -18.715 1.00 86.62 495 ALA A CA 1
ATOM 3876 C C . ALA A 1 495 ? -4.538 8.380 -19.095 1.00 86.62 495 ALA A C 1
ATOM 3878 O O . ALA A 1 495 ? -4.890 7.585 -18.222 1.00 86.62 495 ALA A O 1
ATOM 3879 N N . ARG A 1 496 ? -4.674 8.105 -20.401 1.00 88.25 496 ARG A N 1
ATOM 3880 C CA . ARG A 1 496 ? -5.184 6.828 -20.922 1.00 88.25 496 ARG A CA 1
ATOM 3881 C C . ARG A 1 496 ? -4.307 5.658 -20.524 1.00 88.25 496 ARG A C 1
ATOM 3883 O O . ARG A 1 496 ? -4.802 4.656 -20.014 1.00 88.25 496 ARG A O 1
ATOM 3890 N N . GLU A 1 497 ? -3.014 5.777 -20.801 1.00 86.44 497 GLU A N 1
ATOM 3891 C CA . GLU A 1 497 ? -2.056 4.709 -20.561 1.00 86.44 497 GLU A CA 1
ATOM 3892 C C . GLU A 1 497 ? -1.956 4.397 -19.066 1.00 86.44 497 GLU A C 1
ATOM 3894 O O . GLU A 1 497 ? -1.965 3.231 -18.670 1.00 86.44 497 GLU A O 1
ATOM 3899 N N . GLU A 1 498 ? -1.931 5.434 -18.230 1.00 83.38 498 GLU A N 1
ATOM 3900 C CA . GLU A 1 498 ? -1.894 5.298 -16.777 1.00 83.38 498 GLU A CA 1
ATOM 3901 C C . GLU A 1 498 ? -3.178 4.662 -16.227 1.00 83.38 498 GLU A C 1
ATOM 3903 O O . GLU A 1 498 ? -3.109 3.784 -15.365 1.00 83.38 498 GLU A O 1
ATOM 3908 N N . ASN A 1 499 ? -4.348 5.014 -16.769 1.00 84.44 499 ASN A N 1
ATOM 3909 C CA . ASN A 1 499 ? -5.604 4.365 -16.400 1.00 84.44 499 ASN A CA 1
ATOM 3910 C C . ASN A 1 499 ? -5.580 2.858 -16.708 1.00 84.44 499 ASN A C 1
ATOM 3912 O O . ASN A 1 499 ? -5.932 2.034 -15.863 1.00 84.44 499 ASN A O 1
ATOM 3916 N N . GLU A 1 500 ? -5.098 2.480 -17.894 1.00 82.69 500 GLU A N 1
ATOM 3917 C CA . GLU A 1 500 ? -4.954 1.073 -18.281 1.00 82.69 500 GLU A CA 1
ATOM 3918 C C . GLU A 1 500 ? -3.908 0.339 -17.428 1.00 82.69 500 GLU A C 1
ATOM 3920 O O . GLU A 1 500 ? -4.121 -0.805 -17.029 1.00 82.69 500 GLU A O 1
ATOM 3925 N N . ARG A 1 501 ? -2.801 0.992 -17.051 1.00 78.75 501 ARG A N 1
ATOM 3926 C CA . ARG A 1 501 ? -1.841 0.430 -16.081 1.00 78.75 501 ARG A CA 1
ATOM 3927 C C . ARG A 1 501 ? -2.497 0.167 -14.724 1.00 78.75 501 ARG A C 1
ATOM 3929 O O . ARG A 1 501 ? -2.342 -0.925 -14.179 1.00 78.75 501 ARG A O 1
ATOM 3936 N N . ARG A 1 502 ? -3.274 1.118 -14.198 1.00 80.88 502 ARG A N 1
ATOM 3937 C CA . ARG A 1 502 ? -3.982 0.964 -12.915 1.00 80.88 502 ARG A CA 1
ATOM 3938 C C . ARG A 1 502 ? -5.034 -0.148 -12.966 1.00 80.88 502 ARG A C 1
ATOM 3940 O O . ARG A 1 502 ? -5.143 -0.913 -12.010 1.00 80.88 502 ARG A O 1
ATOM 3947 N N . LYS A 1 503 ? -5.750 -0.318 -14.081 1.00 78.38 503 LYS A N 1
ATOM 3948 C CA . LYS A 1 503 ? -6.665 -1.459 -14.277 1.00 78.38 503 LYS A CA 1
ATOM 3949 C C . LYS A 1 503 ? -5.950 -2.798 -14.249 1.00 78.38 503 LYS A C 1
ATOM 3951 O O . LYS A 1 503 ? -6.412 -3.712 -13.568 1.00 78.38 503 LYS A O 1
ATOM 3956 N N . ARG A 1 504 ? -4.832 -2.915 -14.970 1.00 72.50 504 ARG A N 1
ATOM 3957 C CA . ARG A 1 504 ? -4.026 -4.142 -14.980 1.00 72.50 504 ARG A CA 1
ATOM 3958 C C . ARG A 1 504 ? -3.525 -4.489 -13.581 1.00 72.50 504 ARG A C 1
ATOM 3960 O O . ARG A 1 504 ? -3.525 -5.651 -13.193 1.00 72.50 504 ARG A O 1
ATOM 3967 N N . MET A 1 505 ? -3.218 -3.480 -12.767 1.00 67.88 505 MET A N 1
ATOM 3968 C CA . MET A 1 505 ? -2.886 -3.678 -11.357 1.00 67.88 505 MET A CA 1
ATOM 3969 C C . MET A 1 505 ? -4.071 -4.205 -10.533 1.00 67.88 505 MET A C 1
ATOM 3971 O O . MET A 1 505 ? -3.914 -5.149 -9.763 1.00 67.88 505 MET A O 1
ATOM 3975 N N . VAL A 1 506 ? -5.263 -3.624 -10.693 1.00 67.19 506 VAL A N 1
ATOM 3976 C CA . VAL A 1 506 ? -6.469 -4.038 -9.947 1.00 67.19 506 VAL A CA 1
ATOM 3977 C C . VAL A 1 506 ? -6.952 -5.434 -10.357 1.00 67.19 506 VAL A C 1
ATOM 3979 O O . VAL A 1 506 ? -7.439 -6.189 -9.519 1.00 67.19 506 VAL A O 1
ATOM 3982 N N . THR A 1 507 ? -6.806 -5.792 -11.632 1.00 69.75 507 THR A N 1
ATOM 3983 C CA . THR A 1 507 ? -7.172 -7.112 -12.174 1.00 69.75 507 THR A CA 1
ATOM 3984 C C . THR A 1 507 ? -6.124 -8.192 -11.898 1.00 69.75 507 THR A C 1
ATOM 3986 O O . THR A 1 507 ? -6.397 -9.370 -12.118 1.00 69.75 507 THR A O 1
ATOM 3989 N N . GLY A 1 508 ? -4.952 -7.817 -11.372 1.00 65.50 508 GLY A N 1
ATOM 3990 C CA . GLY A 1 508 ? -3.841 -8.732 -11.113 1.00 65.50 508 GLY A CA 1
ATOM 3991 C C . GLY A 1 508 ? -3.045 -9.121 -12.363 1.00 65.50 508 GLY A C 1
ATOM 3992 O O . GLY A 1 508 ? -2.193 -10.000 -12.277 1.00 65.50 508 GLY A O 1
ATOM 3993 N N . GLU A 1 509 ? -3.295 -8.474 -13.506 1.00 66.06 509 GLU A N 1
ATOM 3994 C CA . GLU A 1 509 ? -2.541 -8.661 -14.754 1.00 66.06 509 GLU A CA 1
ATOM 3995 C C . GLU A 1 509 ? -1.124 -8.069 -14.678 1.00 66.06 509 GLU A C 1
ATOM 3997 O O . GLU A 1 509 ? -0.215 -8.552 -15.348 1.00 66.06 509 GLU A O 1
ATOM 4002 N N . THR A 1 510 ? -0.917 -7.045 -13.845 1.00 57.22 510 THR A N 1
ATOM 4003 C CA . THR A 1 510 ? 0.402 -6.455 -13.559 1.00 57.22 510 THR A CA 1
ATOM 4004 C C . THR A 1 510 ? 0.588 -6.272 -12.058 1.00 57.22 510 THR A C 1
ATOM 4006 O O . THR A 1 510 ? -0.360 -5.951 -11.341 1.00 57.22 510 THR A O 1
ATOM 4009 N N . SER A 1 511 ? 1.808 -6.444 -11.550 1.00 51.25 511 SER A N 1
ATOM 4010 C CA . SER A 1 511 ? 2.059 -6.274 -10.114 1.00 51.25 511 SER A CA 1
ATOM 4011 C C . SER A 1 511 ? 2.005 -4.794 -9.706 1.00 51.25 511 SER A C 1
ATOM 4013 O O . SER A 1 511 ? 2.425 -3.909 -10.452 1.00 51.25 511 SER A O 1
ATOM 4015 N N . ALA A 1 512 ? 1.559 -4.507 -8.477 1.00 48.66 512 ALA A N 1
ATOM 4016 C CA . ALA A 1 512 ? 1.517 -3.142 -7.938 1.00 48.66 512 ALA A CA 1
ATOM 4017 C C . ALA A 1 512 ? 2.891 -2.445 -7.852 1.00 48.66 512 ALA A C 1
ATOM 4019 O O . ALA A 1 512 ? 2.961 -1.229 -7.697 1.00 48.66 512 ALA A O 1
ATOM 4020 N N . HIS A 1 513 ? 3.987 -3.200 -7.977 1.00 41.50 513 HIS A N 1
ATOM 4021 C CA . HIS A 1 513 ? 5.351 -2.676 -7.926 1.00 41.50 513 HIS A CA 1
ATOM 4022 C C . HIS A 1 513 ? 5.818 -2.048 -9.251 1.00 41.50 513 HIS A C 1
ATOM 4024 O O . HIS A 1 513 ? 6.806 -1.312 -9.250 1.00 41.50 513 HIS A O 1
ATOM 4030 N N . GLU A 1 514 ? 5.116 -2.286 -10.364 1.00 46.75 514 GLU A N 1
ATOM 4031 C CA . GLU A 1 514 ? 5.442 -1.693 -11.671 1.00 46.75 514 GLU A CA 1
ATOM 4032 C C . GLU A 1 514 ? 4.850 -0.286 -11.857 1.00 46.75 514 GLU A C 1
ATOM 4034 O O . GLU A 1 514 ? 5.325 0.485 -12.691 1.00 46.75 514 GLU A O 1
ATOM 4039 N N . VAL A 1 515 ? 3.867 0.098 -11.037 1.00 45.62 515 VAL A N 1
ATOM 4040 C CA . VAL A 1 515 ? 3.186 1.400 -11.109 1.00 45.62 515 VAL A CA 1
ATOM 4041 C C . VAL A 1 515 ? 3.791 2.359 -10.081 1.00 45.62 515 VAL A C 1
ATOM 4043 O O . VAL A 1 515 ? 3.154 2.779 -9.117 1.00 45.62 515 VAL A O 1
ATOM 4046 N N . LYS A 1 516 ? 5.070 2.715 -10.251 1.00 43.97 516 LYS A N 1
ATOM 4047 C CA . LYS A 1 516 ? 5.632 3.863 -9.525 1.00 43.97 516 LYS A CA 1
ATOM 4048 C C . LYS A 1 516 ? 5.185 5.130 -10.251 1.00 43.97 516 LYS A C 1
ATOM 4050 O O . LYS A 1 516 ? 5.762 5.487 -11.275 1.00 43.97 516 LYS A O 1
ATOM 4055 N N . VAL A 1 517 ? 4.147 5.777 -9.719 1.00 49.41 517 VAL A N 1
ATOM 4056 C CA . VAL A 1 517 ? 3.608 7.060 -10.194 1.00 49.41 517 VAL A CA 1
ATOM 4057 C C . VAL A 1 517 ? 4.753 8.073 -10.336 1.00 49.41 517 VAL A C 1
ATOM 4059 O O . VAL A 1 517 ? 5.257 8.605 -9.351 1.00 49.41 517 VAL A O 1
ATOM 4062 N N . ARG A 1 518 ? 5.189 8.322 -11.576 1.00 41.78 518 ARG A N 1
ATOM 4063 C CA . ARG A 1 518 ? 5.945 9.519 -11.968 1.00 41.78 518 ARG A CA 1
ATOM 4064 C C . ARG A 1 518 ? 4.939 10.559 -12.454 1.00 41.78 518 ARG A C 1
ATOM 4066 O O . ARG A 1 518 ? 4.886 10.870 -13.634 1.00 41.78 518 ARG A O 1
ATOM 4073 N N . VAL A 1 519 ? 4.101 11.056 -11.555 1.00 49.38 519 VAL A N 1
ATOM 4074 C CA . VAL A 1 519 ? 3.562 12.404 -11.737 1.00 49.38 519 VAL A CA 1
ATOM 4075 C C . VAL A 1 519 ? 4.567 13.268 -11.007 1.00 49.38 519 VAL A C 1
ATOM 4077 O O . VAL A 1 519 ? 4.513 13.373 -9.784 1.00 49.38 519 VAL A O 1
ATOM 4080 N N . ASP A 1 520 ? 5.567 13.776 -11.728 1.00 54.66 520 ASP A N 1
ATOM 4081 C CA . ASP A 1 520 ? 6.421 14.796 -11.144 1.00 54.66 520 ASP A CA 1
ATOM 4082 C C . ASP A 1 520 ? 5.550 16.041 -10.980 1.00 54.66 520 ASP A C 1
ATOM 4084 O O . ASP A 1 520 ? 5.250 16.772 -11.926 1.00 54.66 520 ASP A O 1
ATOM 4088 N N . THR A 1 521 ? 5.057 16.246 -9.763 1.00 54.12 521 THR A N 1
ATOM 4089 C CA . THR A 1 521 ? 4.228 17.394 -9.415 1.00 54.12 521 THR A CA 1
ATOM 4090 C C . THR A 1 521 ? 4.953 18.700 -9.743 1.00 54.12 521 THR A C 1
ATOM 4092 O O . THR A 1 521 ? 4.289 19.699 -10.009 1.00 54.12 521 THR A O 1
ATOM 4095 N N . ALA A 1 522 ? 6.293 18.703 -9.786 1.00 61.06 522 ALA A N 1
ATOM 4096 C CA . ALA A 1 522 ? 7.078 19.846 -10.231 1.00 61.06 522 ALA A CA 1
ATOM 4097 C C . ALA A 1 522 ? 6.971 20.076 -11.746 1.00 61.06 522 ALA A C 1
ATOM 4099 O O . ALA A 1 522 ? 6.866 21.227 -12.159 1.00 61.06 522 ALA A O 1
ATOM 4100 N N . GLU A 1 523 ? 6.918 19.022 -12.562 1.00 60.06 523 GLU A N 1
ATOM 4101 C CA . GLU A 1 523 ? 6.754 19.111 -14.019 1.00 60.06 523 GLU A CA 1
ATOM 4102 C C . GLU A 1 523 ? 5.356 19.629 -14.389 1.00 60.06 523 GLU A C 1
ATOM 4104 O O . GLU A 1 523 ? 5.234 20.572 -15.170 1.00 60.06 523 GLU A O 1
ATOM 4109 N N . VAL A 1 524 ? 4.304 19.131 -13.727 1.00 56.31 524 VAL A N 1
ATOM 4110 C CA . VAL A 1 524 ? 2.928 19.646 -13.887 1.00 56.31 524 VAL A CA 1
ATOM 4111 C C . VAL A 1 524 ? 2.840 21.122 -13.475 1.00 56.31 524 VAL A C 1
ATOM 4113 O O . VAL A 1 524 ? 2.235 21.944 -14.167 1.00 56.31 524 VAL A O 1
ATOM 4116 N N . GLN A 1 525 ? 3.487 21.501 -12.368 1.00 61.94 525 GLN A N 1
ATOM 4117 C CA . GLN A 1 525 ? 3.555 22.898 -11.925 1.00 61.94 525 GLN A CA 1
ATOM 4118 C C . GLN A 1 525 ? 4.393 23.773 -12.872 1.00 61.94 525 GLN A C 1
ATOM 4120 O O . GLN A 1 525 ? 4.062 24.939 -13.084 1.00 61.94 525 GLN A O 1
ATOM 4125 N N . GLN A 1 526 ? 5.454 23.237 -13.475 1.00 62.59 526 GLN A N 1
ATOM 4126 C CA . GLN A 1 526 ? 6.280 23.943 -14.453 1.00 62.59 526 GLN A CA 1
ATOM 4127 C C . GLN A 1 526 ? 5.528 24.154 -15.773 1.00 62.59 526 GLN A C 1
ATOM 4129 O O . GLN A 1 526 ? 5.614 25.235 -16.356 1.00 62.59 526 GLN A O 1
ATOM 4134 N N . MET A 1 527 ? 4.738 23.172 -16.209 1.00 57.78 527 MET A N 1
ATOM 4135 C CA . MET A 1 527 ? 3.885 23.270 -17.394 1.00 57.78 527 MET A CA 1
ATOM 4136 C C . MET A 1 527 ? 2.770 24.310 -17.196 1.00 57.78 527 MET A C 1
ATOM 4138 O O . MET A 1 527 ? 2.525 25.121 -18.089 1.00 57.78 527 MET A O 1
ATOM 4142 N N . LYS A 1 528 ? 2.178 24.380 -15.990 1.00 62.03 528 LYS A N 1
ATOM 4143 C CA . LYS A 1 528 ? 1.245 25.457 -15.603 1.00 62.03 528 LYS A CA 1
ATOM 4144 C C . LYS A 1 528 ? 1.893 26.842 -15.657 1.00 62.03 528 LYS A C 1
ATOM 4146 O O . LYS A 1 528 ? 1.282 27.768 -16.180 1.00 62.03 528 LYS A O 1
ATOM 4151 N N . ARG A 1 529 ? 3.134 26.989 -15.171 1.00 64.56 529 ARG A N 1
ATOM 4152 C CA . ARG A 1 529 ? 3.870 28.266 -15.253 1.00 64.56 529 ARG A CA 1
ATOM 4153 C C . ARG A 1 529 ? 4.145 28.675 -16.697 1.00 64.56 529 ARG A C 1
ATOM 4155 O O . ARG A 1 529 ? 3.911 29.825 -17.030 1.00 64.56 529 ARG A O 1
ATOM 4162 N N . ARG A 1 530 ? 4.584 27.752 -17.562 1.00 64.12 530 ARG A N 1
ATOM 4163 C CA . ARG A 1 530 ? 4.843 28.055 -18.985 1.00 64.12 530 ARG A CA 1
ATOM 4164 C C . ARG A 1 530 ? 3.594 28.577 -19.697 1.00 64.12 530 ARG A C 1
ATOM 4166 O O . ARG A 1 530 ? 3.660 29.619 -20.330 1.00 64.12 530 ARG A O 1
ATOM 4173 N N . ARG A 1 531 ? 2.443 27.933 -19.491 1.00 57.59 531 ARG A N 1
ATOM 4174 C CA . ARG A 1 531 ? 1.176 28.372 -20.098 1.00 57.59 531 ARG A CA 1
ATOM 4175 C C . ARG A 1 531 ? 0.617 29.676 -19.529 1.00 57.59 531 ARG A C 1
ATOM 4177 O O . ARG A 1 531 ? -0.124 30.356 -20.227 1.00 57.59 531 ARG A O 1
ATOM 4184 N N . ALA A 1 532 ? 0.940 30.022 -18.280 1.00 62.09 532 ALA A N 1
ATOM 4185 C CA . ALA A 1 532 ? 0.579 31.324 -17.719 1.00 62.09 532 ALA A CA 1
ATOM 4186 C C . ALA A 1 532 ? 1.314 32.467 -18.440 1.00 62.09 532 ALA A C 1
ATOM 4188 O O . ALA A 1 532 ? 0.712 33.505 -18.672 1.00 62.09 532 ALA A O 1
ATOM 4189 N N . TYR A 1 533 ? 2.565 32.240 -18.859 1.00 64.25 533 TYR A N 1
ATOM 4190 C CA . TYR A 1 533 ? 3.336 33.205 -19.651 1.00 64.25 533 TYR A CA 1
ATOM 4191 C C . TYR A 1 533 ? 2.924 33.251 -21.131 1.00 64.25 533 TYR A C 1
ATOM 4193 O O . TYR A 1 533 ? 3.053 34.289 -21.760 1.00 64.25 533 TYR A O 1
ATOM 4201 N N . GLU A 1 534 ? 2.396 32.158 -21.689 1.00 66.12 534 GLU A N 1
ATOM 4202 C CA . GLU A 1 534 ? 1.927 32.100 -23.088 1.00 66.12 534 GLU A CA 1
ATOM 4203 C C . GLU A 1 534 ? 0.537 32.733 -23.310 1.00 66.12 534 GLU A C 1
ATOM 4205 O O . GLU A 1 534 ? 0.095 32.828 -24.449 1.00 66.12 534 GLU A O 1
ATOM 4210 N N . ARG A 1 535 ? -0.177 33.136 -22.246 1.00 48.03 535 ARG A N 1
ATOM 4211 C CA . ARG A 1 535 ? -1.509 33.776 -22.321 1.00 48.03 535 ARG A CA 1
ATOM 4212 C C . ARG A 1 535 ? -1.502 35.290 -22.061 1.00 48.03 535 ARG A C 1
ATOM 4214 O O . ARG A 1 535 ? -2.579 35.874 -21.987 1.00 48.03 535 ARG A O 1
ATOM 4221 N N . GL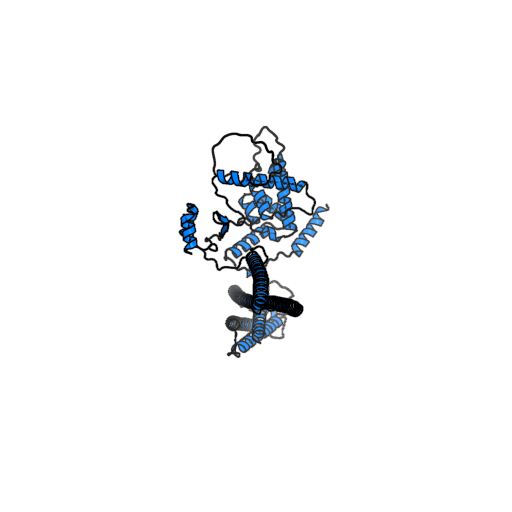U A 1 536 ? -0.335 35.903 -21.860 1.00 50.62 536 GLU A N 1
ATOM 4222 C CA . GLU A 1 536 ? -0.216 37.359 -21.647 1.00 50.62 536 GLU A CA 1
ATOM 4223 C C . GLU A 1 536 ? -0.061 38.176 -22.950 1.00 50.62 536 GLU A C 1
ATOM 4225 O O . GLU A 1 536 ? -0.025 39.402 -22.873 1.00 50.62 536 GLU A O 1
ATOM 4230 N N . ASP A 1 537 ? -0.076 37.523 -24.119 1.00 42.12 537 ASP A N 1
ATOM 4231 C CA . ASP A 1 537 ? -0.229 38.133 -25.456 1.00 42.12 537 ASP A CA 1
ATOM 4232 C C . ASP A 1 537 ? -1.610 37.793 -26.048 1.00 42.12 537 ASP A C 1
ATOM 4234 O O . ASP A 1 537 ? -2.183 38.654 -26.762 1.00 42.12 537 ASP A O 1
#

Foldseek 3Di:
DQVVLLVQLLVLLVQLLVLLLVVLVVLVCLLVPPPDPPPPCPLVSLVVLVVSLVSLVVSLVVLVVVPPDRDPLNVLCNVLSVLSNVLSVVVNVLQVVLVSPDDPPDPSVVSSSVSSSVPDDVVNSVVSNVSSVVSVVSSVVSVVVVVVVVVVVVVVVVVVVVVVVVVVVVVVVVVVVVVVVVVVVVVVVVVVVVVVVVLVVVVVPPDPPDDPDPVVVVVVVVVSVVVVVVVVCVVVVVVVVVVVVVVVVVVVVVVVDDPPPDDPDDDDPDDEAEDEPPPVLVVCVVVVVVVVNVVCPVVPVDDQRYAYPVRWGKDDDDDPDTWTDDVVDTDDDDDPVVVVVVVVPDDDDDDDDDDDDDDDDDDDPCPVPVVVVVVLLVLLVVVVPDDPPDRDQDQLLNLLLVLLVLVVVFDDQPPPDDDPDCQPFDDDLNTTHHPSSNSSNVVSLVSNLVCCVVPVCSQQDDDPNDRSQCNNVVSVNNVVVCVSCVVQPHHNVVSVVLSVVVVCCVVVVDPPVVPPDPPVVVVSVVSVVVVVVVPPD

pLDDT: mean 70.63, std 18.57, range [23.64, 94.38]

Sequence (537 aa):
MEALAAVSLSSNILQFVELSAKLVRTANELRHDASTSENKDHAAIAEHLETIANGVKASAQEIEGASAAVSPEEKALLPVAEGCSALAQDLLRQLKACGVGAQQADKRFNRAKRTLRCMWNKREIDEINTRLQYFRSELGLHMTYGIKQAQAQSHASQASANDIGVLRDSMQALRVKSDANAAEILRSVAEVRVENSRFHAQATQAPPAALGCEASLQHLMRSLFDEYEERFLEGVEKRFRGAARLEMATARASLLQDPRGKPKLELQLETYRILDNDHEVWSVIKSGDITTLRTMLSQRLVSPSDRGKRGKRYFRFGDNALFMAFQPYVYFQANGSAIFHFLRSLPQASMEVFWDNSSATFRHNMSYDKGYADVFDALVQRIGGVGLGQRPEIPVGAAALNMALELPKTRSQGSMGMASSPEESVLYRGYYVSERLAAKLRFLEHVISTGITAKPDCIFDTYMLYTVYEVLPFCGQKDVWDQILEEHGFDPAWAREENERRKRMVTGETSAHEVKVRVDTAEVQQMKRRRAYERED

Radius of gyration: 41.19 Å; chains: 1; bounding box: 99×61×133 Å

Secondary structure (DSSP, 8-state):
-HHHHHHHHHHHHHHHHHHHHHHHHHHHHHHTT---TTGGGHHHHHHHHHHHHHHHHHHHHHHHHTTTS--HHHHHHHHHHHHHHHHHHHHHHHHHHTTTTSS-HHHHHHHHHHHHHHH--HHHHHHHHHHHHHHHHHHHHHHHHHHHHHHHHHHHHHHHHHHHHHHHHHHHHHHHHHHHHHHHHHHHHHHHHHHHHHHHHHHHHS--TT---HHHHHHHHHHHHHHHHHHHHHHHHHHHHHHHHHHHHHHHHHHHS-TT-S-S-------PPEEPTT-HHHHHHHHT-HHHHHHHHHTTSS-TT-EETT--EEEEETTTEEEEEETTEEPP---HHHHHHHHTTS-----------------TTSHHHHHHHHHHHHHHHHHTTS-TT------HHHHHHHHHHHGGGSBPTT--S--S----EEEETTEEEEHHHHHHHHHHHHHHHHHHHH-GGGGG-EETTEEHHHHHHHTT-HHHHHHHHHHTT--HHHHHHHHHHHHHHHHTSS-TTS------HHHHHHHHHHHHHTT--